Protein AF-A0A947RIC4-F1 (afdb_monomer_lite)

pLDDT: mean 77.28, std 20.66, range [23.64, 98.44]

Foldseek 3Di:
DDPVLVLVLLLLLVLVLLQQLFDADDDDDDDPDDLQVVLLVCSLNLVLVSSLVSLVVVCVVPVLPLSSLLSNLSSLLLVCQQPPLSCVVCVLLVHHTANDSSRVSNVSNDPVNSPSSNVSVVVVVVVVVVVSLLVSLVRPPDWLVSVLVCLVPPVLVSLVSSLVSLVSNLVPQPDWDWAACNSRVHPGTAIDDLLSSLSSNLVSLQVSLVSLQSNQAPCGDNDSDRLVDPRHQAGDPCSLVSLLSSLVSNLSSLVSNLVSLVVLCVDDDDQPRYSDHRDDPVVSVVSNVVSVQSNCLSPVFWGWADLDPVDIFIFRSNQPSNVPDRGVCVQPPVPPVDPDDPDLPDDPDPRQLCNRVRGVQRRDSVSNVVVVVSVVVVD

Structure (mmCIF, N/CA/C/O backbone):
data_AF-A0A947RIC4-F1
#
_entry.id   AF-A0A947RIC4-F1
#
loop_
_atom_site.group_PDB
_atom_site.id
_atom_site.type_symbol
_atom_site.label_atom_id
_atom_site.label_alt_id
_atom_site.label_comp_id
_atom_site.label_asym_id
_atom_site.label_entity_id
_atom_site.label_seq_id
_atom_site.pdbx_PDB_ins_code
_atom_site.Cartn_x
_atom_site.Cartn_y
_atom_site.Cartn_z
_atom_site.occupancy
_atom_site.B_iso_or_equiv
_atom_site.auth_seq_id
_atom_site.auth_comp_id
_atom_site.auth_asym_id
_atom_site.auth_atom_id
_atom_site.pdbx_PDB_model_num
ATOM 1 N N . MET A 1 1 ? -0.576 22.094 -9.941 1.00 27.34 1 MET A N 1
ATOM 2 C CA . MET A 1 1 ? -1.488 21.364 -9.035 1.00 27.34 1 MET A CA 1
ATOM 3 C C . MET A 1 1 ? -0.657 20.323 -8.318 1.00 27.34 1 MET A C 1
ATOM 5 O O . MET A 1 1 ? 0.110 19.630 -8.967 1.00 27.34 1 MET A O 1
ATOM 9 N N . LYS A 1 2 ? -0.611 20.388 -6.991 1.00 27.56 2 LYS A N 1
ATOM 10 C CA . LYS A 1 2 ? 0.516 19.882 -6.203 1.00 27.56 2 LYS A CA 1
ATOM 11 C C . LYS A 1 2 ? 0.440 18.354 -6.082 1.00 27.56 2 LYS A C 1
ATOM 13 O O . LYS A 1 2 ? -0.631 17.838 -5.792 1.00 27.56 2 LYS A O 1
ATOM 18 N N . LEU A 1 3 ? 1.587 17.668 -6.115 1.00 23.64 3 LEU A N 1
ATOM 19 C CA . LEU A 1 3 ? 1.779 16.294 -5.603 1.00 23.64 3 LEU A CA 1
ATOM 20 C C . LEU A 1 3 ? 1.386 16.117 -4.107 1.00 23.64 3 LEU A C 1
ATOM 22 O O . LEU A 1 3 ? 1.657 15.083 -3.508 1.00 23.64 3 LEU A O 1
ATOM 26 N N . ARG A 1 4 ? 0.716 17.107 -3.495 1.00 26.22 4 ARG A N 1
ATOM 27 C CA . ARG A 1 4 ? 0.155 17.056 -2.139 1.00 26.22 4 ARG A CA 1
ATOM 28 C C . ARG A 1 4 ? -0.883 15.945 -1.983 1.00 26.22 4 ARG A C 1
ATOM 30 O O . ARG A 1 4 ? -0.969 15.403 -0.894 1.00 26.22 4 ARG A O 1
ATOM 37 N N . ASN A 1 5 ? -1.592 15.549 -3.040 1.00 30.16 5 ASN A N 1
ATOM 38 C CA . ASN A 1 5 ? -2.721 14.619 -2.902 1.00 30.16 5 ASN A CA 1
ATOM 39 C C . ASN A 1 5 ? -2.289 13.146 -2.741 1.00 30.16 5 ASN A C 1
ATOM 41 O O . ASN A 1 5 ? -3.035 12.362 -2.172 1.00 30.16 5 ASN A O 1
ATOM 45 N N . PHE A 1 6 ? -1.066 12.771 -3.143 1.00 28.42 6 PHE A N 1
ATOM 46 C CA . PHE A 1 6 ? -0.514 11.433 -2.857 1.00 28.42 6 PHE A CA 1
ATOM 47 C C . PHE A 1 6 ? 0.050 11.337 -1.426 1.00 28.42 6 PHE A C 1
ATOM 49 O O . PHE A 1 6 ? 0.023 10.279 -0.805 1.00 28.42 6 PHE A O 1
ATOM 56 N N . GLY A 1 7 ? 0.489 12.473 -0.869 1.00 26.67 7 GLY A N 1
ATOM 57 C CA . GLY A 1 7 ? 0.850 12.598 0.544 1.00 26.67 7 GLY A CA 1
ATOM 58 C C . GLY A 1 7 ? -0.351 12.492 1.486 1.00 26.67 7 GLY A C 1
ATOM 59 O O . GLY A 1 7 ? -0.185 12.001 2.590 1.00 26.67 7 GLY A O 1
ATOM 60 N N . VAL A 1 8 ? -1.556 12.872 1.045 1.00 28.77 8 VAL A N 1
ATOM 61 C CA . VAL A 1 8 ? -2.809 12.723 1.817 1.00 28.77 8 VAL A CA 1
ATOM 62 C C . VAL A 1 8 ? -3.181 11.244 2.016 1.00 28.77 8 VAL A C 1
ATOM 64 O O . VAL A 1 8 ? -3.653 10.872 3.083 1.00 28.77 8 VAL A O 1
ATOM 67 N N . LEU A 1 9 ? -2.881 10.383 1.035 1.00 31.02 9 LEU A N 1
ATOM 68 C CA . LEU A 1 9 ? -3.153 8.943 1.106 1.00 31.02 9 LEU A CA 1
ATOM 69 C C . LEU A 1 9 ? -2.241 8.235 2.129 1.00 31.02 9 LEU A C 1
ATOM 71 O O . LEU A 1 9 ? -2.717 7.463 2.941 1.00 31.02 9 LEU A O 1
ATOM 75 N N . MET A 1 10 ? -0.938 8.541 2.166 1.00 32.25 10 MET A N 1
ATOM 76 C CA . MET A 1 10 ? -0.031 8.045 3.224 1.00 32.25 10 MET A CA 1
ATOM 77 C C . MET A 1 10 ? -0.252 8.741 4.575 1.00 32.25 10 MET A C 1
ATOM 79 O O . MET A 1 10 ? -0.021 8.129 5.619 1.00 32.25 10 MET A O 1
ATOM 83 N N . ALA A 1 11 ? -0.721 9.994 4.564 1.00 30.98 11 ALA A N 1
ATOM 84 C CA . ALA A 1 11 ? -1.089 10.711 5.775 1.00 30.98 11 ALA A CA 1
ATOM 85 C C . ALA A 1 11 ? -2.214 9.994 6.516 1.00 30.98 11 ALA A C 1
ATOM 87 O O . ALA A 1 11 ? -2.139 9.944 7.724 1.00 30.98 11 ALA A O 1
ATOM 88 N N . ALA A 1 12 ? -3.187 9.369 5.853 1.00 32.47 12 ALA A N 1
ATOM 89 C CA . ALA A 1 12 ? -4.279 8.691 6.549 1.00 32.47 12 ALA A CA 1
ATOM 90 C C . ALA A 1 12 ? -3.879 7.403 7.288 1.00 32.47 12 ALA A C 1
ATOM 92 O O . ALA A 1 12 ? -4.340 7.193 8.406 1.00 32.47 12 ALA A O 1
ATOM 93 N N . ILE A 1 13 ? -2.947 6.601 6.746 1.00 37.66 13 ILE A N 1
ATOM 94 C CA . ILE A 1 13 ? -2.346 5.489 7.509 1.00 37.66 13 ILE A CA 1
ATOM 95 C C . ILE A 1 13 ? -1.629 6.036 8.753 1.00 37.66 13 ILE A C 1
ATOM 97 O O . ILE A 1 13 ? -1.780 5.501 9.844 1.00 37.66 13 ILE A O 1
ATOM 101 N N . LEU A 1 14 ? -0.879 7.132 8.609 1.00 35.06 14 LEU A N 1
ATOM 102 C CA . LEU A 1 14 ? -0.107 7.732 9.701 1.00 35.06 14 LEU A CA 1
ATOM 103 C C . LEU A 1 14 ? -0.950 8.584 10.661 1.00 35.06 14 LEU A C 1
ATOM 105 O O . LEU A 1 14 ? -0.538 8.770 11.799 1.00 35.06 14 LEU A O 1
ATOM 109 N N . ILE A 1 15 ? -2.115 9.072 10.234 1.00 35.50 15 ILE A N 1
ATOM 110 C CA . ILE A 1 15 ? -3.096 9.783 11.054 1.00 35.50 15 ILE A CA 1
ATOM 111 C C . ILE A 1 15 ? -3.718 8.771 12.013 1.00 35.50 15 ILE A C 1
ATOM 113 O O . ILE A 1 15 ? -3.596 8.979 13.213 1.00 35.50 15 ILE A O 1
ATOM 117 N N . VAL A 1 16 ? -4.203 7.618 11.526 1.00 37.69 16 VAL A N 1
ATOM 118 C CA . VAL A 1 16 ? -4.663 6.511 12.391 1.00 37.69 16 VAL A CA 1
ATOM 119 C C . VAL A 1 16 ? -3.580 6.106 13.406 1.00 37.69 16 VAL A C 1
ATOM 121 O O . VAL A 1 16 ? -3.898 5.816 14.555 1.00 37.69 16 VAL A O 1
ATOM 124 N N . PHE A 1 17 ? -2.294 6.181 13.040 1.00 42.84 17 PHE A N 1
ATOM 125 C CA . PHE A 1 17 ? -1.177 5.896 13.952 1.00 42.84 17 PHE A CA 1
ATOM 126 C C . PHE A 1 17 ? -0.817 7.029 14.926 1.00 42.84 17 PHE A C 1
ATOM 128 O O . PHE A 1 17 ? -0.513 6.747 16.080 1.00 42.84 17 PHE A O 1
ATOM 135 N N . SER A 1 18 ? -0.872 8.301 14.521 1.00 33.12 18 SER A N 1
ATOM 136 C CA . SER A 1 18 ? -0.592 9.450 15.403 1.00 33.12 18 SER A CA 1
ATOM 137 C C . SER A 1 18 ? -1.644 9.649 16.494 1.00 33.12 18 SER A C 1
ATOM 139 O O . SER A 1 18 ? -1.353 10.248 17.525 1.00 33.12 18 SER A O 1
ATOM 141 N N . LEU A 1 19 ? -2.843 9.111 16.269 1.00 33.78 19 LEU A N 1
ATOM 142 C CA . LEU A 1 19 ? -3.960 9.134 17.205 1.00 33.78 19 LEU A CA 1
ATOM 143 C C . LEU A 1 19 ? -3.890 8.026 18.260 1.00 33.78 19 LEU A C 1
ATOM 145 O O . LEU A 1 19 ? -4.652 8.049 19.213 1.00 33.78 19 LEU A O 1
ATOM 149 N N . ILE A 1 20 ? -2.987 7.057 18.117 1.00 37.19 20 ILE A N 1
ATOM 150 C CA . ILE A 1 20 ? -2.788 6.016 19.133 1.00 37.19 20 ILE A CA 1
ATOM 151 C C . ILE A 1 20 ? -1.743 6.485 20.153 1.00 37.19 20 ILE A C 1
ATOM 153 O O . ILE A 1 20 ? -1.871 6.192 21.330 1.00 37.19 20 ILE A O 1
ATOM 157 N N . SER A 1 21 ? -0.756 7.282 19.734 1.00 36.12 21 SER A N 1
ATOM 158 C CA . SER A 1 21 ? 0.452 7.654 20.485 1.00 36.12 21 SER A CA 1
ATOM 159 C C . SER A 1 21 ? 0.265 8.622 21.675 1.00 36.12 21 SER A C 1
ATOM 161 O O . SER A 1 21 ? 1.241 9.189 22.174 1.00 36.12 21 SER A O 1
ATOM 163 N N . GLY A 1 22 ? -0.970 8.879 22.101 1.00 34.38 22 GLY A N 1
ATOM 164 C CA . GLY A 1 22 ? -1.361 10.038 22.894 1.00 34.38 22 GLY A CA 1
ATOM 165 C C . GLY A 1 22 ? -1.614 9.822 24.385 1.00 34.38 22 GLY A C 1
ATOM 166 O O . GLY A 1 22 ? -2.243 10.693 24.964 1.00 34.38 22 GLY A O 1
ATOM 167 N N . CYS A 1 23 ? -1.120 8.773 25.058 1.00 34.22 23 CYS A N 1
ATOM 168 C CA . CYS A 1 23 ? -0.932 8.849 26.521 1.00 34.22 23 CYS A CA 1
ATOM 169 C C . CYS A 1 23 ? -0.047 7.765 27.130 1.00 34.22 23 CYS A C 1
ATOM 171 O O . CYS A 1 23 ? -0.022 6.613 26.714 1.00 34.22 23 CYS A O 1
ATOM 173 N N . SER A 1 24 ? 0.620 8.140 28.223 1.00 32.91 24 SER A N 1
ATOM 174 C CA . SER A 1 24 ? 1.098 7.217 29.247 1.00 32.91 24 SER A CA 1
ATOM 175 C C . SER A 1 24 ? 0.707 7.760 30.624 1.00 32.91 24 SER A C 1
ATOM 177 O O . SER A 1 24 ? 0.987 8.909 30.966 1.00 32.91 24 SER A O 1
ATOM 179 N N . ASN A 1 25 ? 0.102 6.872 31.417 1.00 35.06 25 ASN A N 1
ATOM 180 C CA . ASN A 1 25 ? -0.461 7.037 32.763 1.00 35.06 25 ASN A CA 1
ATOM 181 C C . ASN A 1 25 ? -1.902 7.552 32.835 1.00 35.06 25 ASN A C 1
ATOM 183 O O . ASN A 1 25 ? -2.120 8.754 32.922 1.00 35.06 25 ASN A O 1
ATOM 187 N N . LEU A 1 26 ? -2.844 6.616 32.987 1.00 35.06 26 LEU A N 1
ATOM 188 C CA . LEU A 1 26 ? -3.856 6.567 34.056 1.00 35.06 26 LEU A CA 1
ATOM 189 C C . LEU A 1 26 ? -4.918 5.538 33.668 1.00 35.06 26 LEU A C 1
ATOM 191 O O . LEU A 1 26 ? -5.700 5.819 32.779 1.00 35.06 26 LEU A O 1
ATOM 195 N N . LEU A 1 27 ? -5.007 4.396 34.359 1.00 34.97 27 LEU A N 1
ATOM 196 C CA . LEU A 1 27 ? -6.300 3.736 34.590 1.00 34.97 27 LEU A CA 1
ATOM 197 C C . LEU A 1 27 ? -6.180 2.593 35.601 1.00 34.97 27 LEU A C 1
ATOM 199 O O . LEU A 1 27 ? -5.601 1.539 35.358 1.00 34.97 27 LEU A O 1
ATOM 203 N N . GLN A 1 28 ? -6.801 2.814 36.756 1.00 38.00 28 GLN A N 1
ATOM 204 C CA . GLN A 1 28 ? -7.291 1.751 37.617 1.00 38.00 28 GLN A CA 1
ATOM 205 C C . GLN A 1 28 ? -8.692 2.150 38.085 1.00 38.00 28 GLN A C 1
ATOM 207 O O . GLN A 1 28 ? -8.841 2.888 39.056 1.00 38.00 28 GLN A O 1
ATOM 212 N N . GLN A 1 29 ? -9.721 1.657 37.393 1.00 35.62 29 GLN A N 1
ATOM 213 C CA . GLN A 1 29 ? -11.067 1.510 37.949 1.00 35.62 29 GLN A CA 1
ATOM 214 C C . GLN A 1 29 ? -11.677 0.192 37.470 1.00 35.62 29 GLN A C 1
ATOM 216 O O . GLN A 1 29 ? -11.767 -0.079 36.276 1.00 35.62 29 GLN A O 1
ATOM 221 N N . ALA A 1 30 ? -12.047 -0.636 38.446 1.00 35.03 30 ALA A N 1
ATOM 222 C CA . ALA A 1 30 ? -12.605 -1.964 38.268 1.00 35.03 30 ALA A CA 1
ATOM 223 C C . ALA A 1 30 ? -14.142 -1.901 38.293 1.00 35.03 30 ALA A C 1
ATOM 225 O O . ALA A 1 30 ? -14.749 -1.770 39.357 1.00 35.03 30 ALA A O 1
ATOM 226 N N . GLY A 1 31 ? -14.740 -2.007 37.110 1.00 42.84 31 GLY A N 1
ATOM 227 C CA . GLY A 1 31 ? -16.045 -2.624 36.859 1.00 42.84 31 GLY A CA 1
ATOM 228 C C . GLY A 1 31 ? -15.845 -3.768 35.854 1.00 42.84 31 GLY A C 1
ATOM 229 O O . GLY A 1 31 ? -14.752 -3.877 35.298 1.00 42.84 31 GLY A O 1
ATOM 230 N N . ASP A 1 32 ? -16.846 -4.629 35.642 1.00 50.00 32 ASP A N 1
ATOM 231 C CA . ASP A 1 32 ? -16.792 -5.692 34.619 1.00 50.00 32 ASP A CA 1
ATOM 232 C C . ASP A 1 32 ? -16.755 -5.058 33.216 1.00 50.00 32 ASP A C 1
ATOM 234 O O . ASP A 1 32 ? -17.793 -4.864 32.584 1.00 50.00 32 ASP A O 1
ATOM 238 N N . LYS A 1 33 ? -15.555 -4.677 32.766 1.00 67.94 33 LYS A N 1
ATOM 239 C CA . LYS A 1 33 ? -15.294 -4.147 31.426 1.00 67.94 33 LYS A CA 1
ATOM 240 C C . LYS A 1 33 ? -15.636 -5.197 30.374 1.00 67.94 33 LYS A C 1
ATOM 242 O O . LYS A 1 33 ? -15.386 -6.391 30.575 1.00 67.94 33 LYS A O 1
ATOM 247 N N . SER A 1 34 ? -16.183 -4.762 29.241 1.00 83.25 34 SER A N 1
ATOM 248 C CA . SER A 1 34 ? -16.301 -5.641 28.076 1.00 83.25 34 SER A CA 1
ATOM 249 C C . SER A 1 34 ? -14.907 -6.095 27.612 1.00 83.25 34 SER A C 1
ATOM 251 O O . SER A 1 34 ? -13.908 -5.418 27.849 1.00 83.25 34 SER A O 1
ATOM 253 N N . SER A 1 35 ? -14.797 -7.249 26.944 1.00 86.62 35 SER A N 1
ATOM 254 C CA . SER A 1 35 ? -13.496 -7.707 26.423 1.00 86.62 35 SER A CA 1
ATOM 255 C C . SER A 1 35 ? -12.869 -6.705 25.442 1.00 86.62 35 SER A C 1
ATOM 257 O O . SER A 1 35 ? -11.648 -6.603 25.393 1.00 86.62 35 SER A O 1
ATOM 259 N N . LEU A 1 36 ? -13.698 -5.948 24.712 1.00 85.44 36 LEU A N 1
ATOM 260 C CA . LEU A 1 36 ? -13.269 -4.860 23.826 1.00 85.44 36 LEU A CA 1
ATOM 261 C C . LEU A 1 36 ? -12.660 -3.699 24.609 1.00 85.44 36 LEU A C 1
ATOM 263 O O . LEU A 1 36 ? -11.563 -3.265 24.286 1.00 85.44 36 LEU A O 1
ATOM 267 N N . GLU A 1 37 ? -13.301 -3.258 25.693 1.00 86.19 37 GLU A N 1
ATOM 268 C CA . GLU A 1 37 ? -12.734 -2.223 26.566 1.00 86.19 37 GLU A CA 1
ATOM 269 C C . GLU A 1 37 ? -11.371 -2.631 27.135 1.00 86.19 37 GLU A C 1
ATOM 271 O O . GLU A 1 37 ? -10.476 -1.799 27.212 1.00 86.19 37 GLU A O 1
ATOM 276 N N . VAL A 1 38 ? -11.180 -3.907 27.492 1.00 88.00 38 VAL A N 1
ATOM 277 C CA . VAL A 1 38 ? -9.875 -4.398 27.969 1.00 88.00 38 VAL A CA 1
ATOM 278 C C . VAL A 1 38 ? -8.820 -4.353 26.858 1.00 88.00 38 VAL A C 1
ATOM 280 O O . VAL A 1 38 ? -7.693 -3.924 27.112 1.00 88.00 38 VAL A O 1
ATOM 283 N N . ALA A 1 39 ? -9.171 -4.749 25.630 1.00 87.12 39 ALA A N 1
ATOM 284 C CA . ALA A 1 39 ? -8.268 -4.650 24.483 1.00 87.12 39 ALA A CA 1
ATOM 285 C C . ALA A 1 39 ? -7.889 -3.185 24.192 1.00 87.12 39 ALA A C 1
ATOM 287 O O . ALA A 1 39 ? -6.711 -2.874 24.005 1.00 87.12 39 ALA A O 1
ATOM 288 N N . ASN A 1 40 ? -8.868 -2.278 24.235 1.00 83.88 40 ASN A N 1
ATOM 289 C CA . ASN A 1 40 ? -8.681 -0.845 24.002 1.00 83.88 40 ASN A CA 1
ATOM 290 C C . ASN A 1 40 ? -7.854 -0.185 25.113 1.00 83.88 40 ASN A C 1
ATOM 292 O O . ASN A 1 40 ? -6.976 0.621 24.819 1.00 83.88 40 ASN A O 1
ATOM 296 N N . ASP A 1 41 ? -8.070 -0.557 26.379 1.00 85.12 41 ASP A N 1
ATOM 297 C CA . ASP A 1 41 ? -7.251 -0.089 27.503 1.00 85.12 41 ASP A CA 1
ATOM 298 C C . ASP A 1 41 ? -5.779 -0.467 27.311 1.00 85.12 41 ASP A C 1
ATOM 300 O O . ASP A 1 41 ? -4.886 0.327 27.604 1.00 85.12 41 ASP A O 1
ATOM 304 N N . LYS A 1 42 ? -5.512 -1.693 26.843 1.00 86.31 42 LYS A N 1
ATOM 305 C CA . LYS A 1 42 ? -4.148 -2.157 26.571 1.00 86.31 42 LYS A CA 1
ATOM 306 C C . LYS A 1 42 ? -3.534 -1.402 25.404 1.00 86.31 42 LYS A C 1
ATOM 308 O O . LYS A 1 42 ? -2.405 -0.941 25.530 1.00 86.31 42 LYS A O 1
ATOM 313 N N . LEU A 1 43 ? -4.292 -1.202 24.324 1.00 80.50 43 LEU A N 1
ATOM 314 C CA . LEU A 1 43 ? -3.878 -0.370 23.194 1.00 80.50 43 LEU A CA 1
ATOM 315 C C . LEU A 1 43 ? -3.497 1.043 23.673 1.00 80.50 43 LEU A C 1
ATOM 317 O O . LEU A 1 43 ? -2.417 1.524 23.344 1.00 80.50 43 LEU A O 1
ATOM 321 N N . ALA A 1 44 ? -4.319 1.653 24.532 1.00 74.12 44 ALA A N 1
ATOM 322 C CA . ALA A 1 44 ? -4.073 2.972 25.119 1.00 74.12 44 ALA A CA 1
ATOM 323 C C . ALA A 1 44 ? -2.918 3.022 26.118 1.00 74.12 44 ALA A C 1
ATOM 325 O O . ALA A 1 44 ? -2.224 4.029 26.226 1.00 74.12 44 ALA A O 1
ATOM 326 N N . ALA A 1 45 ? -2.670 1.930 26.833 1.00 77.12 45 ALA A N 1
ATOM 327 C CA . ALA A 1 45 ? -1.494 1.789 27.680 1.00 77.12 45 ALA A CA 1
ATOM 328 C C . ALA A 1 45 ? -0.208 1.525 26.874 1.00 77.12 45 ALA A C 1
ATOM 330 O O . ALA A 1 45 ? 0.864 1.395 27.471 1.00 77.12 45 ALA A O 1
ATOM 331 N N . GLY A 1 46 ? -0.314 1.412 25.546 1.00 73.81 46 GLY A N 1
ATOM 332 C CA . GLY A 1 46 ? 0.769 1.011 24.667 1.00 73.81 46 GLY A CA 1
ATOM 333 C C . GLY A 1 46 ? 1.139 -0.467 24.795 1.00 73.81 46 GLY A C 1
ATOM 334 O O . GLY A 1 46 ? 2.178 -0.834 24.284 1.00 73.81 46 GLY A O 1
ATOM 335 N N . ASP A 1 47 ? 0.345 -1.318 25.456 1.00 83.56 47 ASP A N 1
ATOM 336 C CA . ASP A 1 47 ? 0.510 -2.782 25.491 1.00 83.56 47 ASP A CA 1
ATOM 337 C C . ASP A 1 47 ? -0.071 -3.406 24.212 1.00 83.56 47 ASP A C 1
ATOM 339 O O . ASP A 1 47 ? -1.136 -4.030 24.210 1.00 83.56 47 ASP A O 1
ATOM 343 N N . LEU A 1 48 ? 0.614 -3.181 23.090 1.00 82.75 48 LEU A N 1
ATOM 344 C CA . LEU A 1 48 ? 0.108 -3.561 21.771 1.00 82.75 48 LEU A CA 1
ATOM 345 C C . LEU A 1 48 ? 0.044 -5.086 21.582 1.00 82.75 48 LEU A C 1
ATOM 347 O O . LEU A 1 48 ? -0.898 -5.583 20.964 1.00 82.75 48 LEU A O 1
ATOM 351 N N . ASP A 1 49 ? 0.980 -5.836 22.173 1.00 86.56 49 ASP A N 1
ATOM 352 C CA . ASP A 1 49 ? 0.951 -7.306 22.182 1.00 86.56 49 ASP A CA 1
ATOM 353 C C . ASP A 1 49 ? -0.254 -7.834 22.972 1.00 86.56 49 ASP A C 1
ATOM 355 O O . ASP A 1 49 ? -0.969 -8.738 22.523 1.00 86.56 49 ASP A O 1
ATOM 359 N N . GLY A 1 50 ? -0.508 -7.255 24.150 1.00 89.81 50 GLY A N 1
ATOM 360 C CA . GLY A 1 50 ? -1.654 -7.608 24.971 1.00 89.81 50 GLY A CA 1
ATOM 361 C C . GLY A 1 50 ? -2.985 -7.247 24.312 1.00 89.81 50 GLY A C 1
ATOM 362 O O . GLY A 1 50 ? -3.928 -8.035 24.409 1.00 89.81 50 GLY A O 1
ATOM 363 N N . ALA A 1 51 ? -3.065 -6.097 23.634 1.00 89.25 51 ALA A N 1
ATOM 364 C CA . ALA A 1 51 ? -4.238 -5.687 22.865 1.00 89.25 51 ALA A CA 1
ATOM 365 C C . ALA A 1 51 ? -4.492 -6.641 21.690 1.00 89.25 51 ALA A C 1
ATOM 367 O O . ALA A 1 51 ? -5.613 -7.114 21.503 1.00 89.25 51 ALA A O 1
ATOM 368 N N . TYR A 1 52 ? -3.442 -6.997 20.940 1.00 89.88 52 TYR A N 1
ATOM 369 C CA . TYR A 1 52 ? -3.532 -7.943 19.829 1.00 89.88 52 TYR A CA 1
ATOM 370 C C . TYR A 1 52 ? -4.083 -9.302 20.273 1.00 89.88 52 TYR A C 1
ATOM 372 O O . TYR A 1 52 ? -4.995 -9.846 19.644 1.00 89.88 52 TYR A O 1
ATOM 380 N N . ALA A 1 53 ? -3.563 -9.841 21.380 1.00 93.00 53 ALA A N 1
ATOM 381 C CA . ALA A 1 53 ? -4.025 -11.107 21.939 1.00 93.00 53 ALA A CA 1
ATOM 382 C C . ALA A 1 53 ? -5.509 -11.060 22.345 1.00 93.00 53 ALA A C 1
ATOM 384 O O . ALA A 1 53 ? -6.244 -12.020 22.092 1.00 93.00 53 ALA A O 1
ATOM 385 N N . ASP A 1 54 ? -5.964 -9.948 22.927 1.00 94.50 54 ASP A N 1
ATOM 386 C CA . ASP A 1 54 ? -7.359 -9.782 23.337 1.00 94.50 54 ASP A CA 1
ATOM 387 C C . ASP A 1 54 ? -8.297 -9.644 22.131 1.00 94.50 54 ASP A C 1
ATOM 389 O O . ASP A 1 54 ? -9.333 -10.311 22.093 1.00 94.50 54 ASP A O 1
ATOM 393 N N . TYR A 1 55 ? -7.925 -8.875 21.101 1.00 93.94 55 TYR A N 1
ATOM 394 C CA . TYR A 1 55 ? -8.708 -8.810 19.864 1.00 93.94 55 TYR A CA 1
ATOM 395 C C . TYR A 1 55 ? -8.811 -10.174 19.174 1.00 93.94 55 TYR A C 1
ATOM 397 O O . TYR A 1 55 ? -9.896 -10.573 18.753 1.00 93.94 55 TYR A O 1
ATOM 405 N N . GLN A 1 56 ? -7.719 -10.941 19.110 1.00 94.94 56 GLN A N 1
ATOM 406 C CA . GLN A 1 56 ? -7.747 -12.310 18.582 1.00 94.94 56 GLN A CA 1
ATOM 407 C C . GLN A 1 56 ? -8.684 -13.219 19.395 1.00 94.94 56 GLN A C 1
ATOM 409 O O . GLN A 1 56 ? -9.417 -14.026 18.819 1.00 94.94 56 GLN A O 1
ATOM 414 N N . ALA A 1 57 ? -8.714 -13.076 20.725 1.00 94.25 57 ALA A N 1
ATOM 415 C CA . ALA A 1 57 ? -9.639 -13.818 21.581 1.00 94.25 57 ALA A CA 1
ATOM 416 C C . ALA A 1 57 ? -11.107 -13.426 21.334 1.00 94.25 57 ALA A C 1
ATOM 418 O O . ALA A 1 57 ? -11.971 -14.305 21.295 1.00 94.25 57 ALA A O 1
ATOM 419 N N . ILE A 1 58 ? -11.388 -12.137 21.108 1.00 92.12 58 ILE A N 1
ATOM 420 C CA . ILE A 1 58 ? -12.716 -11.653 20.707 1.00 92.12 58 ILE A CA 1
ATOM 421 C C . ILE A 1 58 ? -13.116 -12.268 19.362 1.00 92.12 58 ILE A C 1
ATOM 423 O O . ILE A 1 58 ? -14.199 -12.839 19.261 1.00 92.12 58 ILE A O 1
ATOM 427 N N . LEU A 1 59 ? -12.230 -12.252 18.360 1.00 94.12 59 LEU A N 1
ATOM 428 C CA . LEU A 1 59 ? -12.503 -12.821 17.033 1.00 94.12 59 LEU A CA 1
ATOM 429 C C . LEU A 1 59 ? -12.670 -14.343 17.035 1.00 94.12 59 LEU A C 1
ATOM 431 O O . LEU A 1 59 ? -13.364 -14.890 16.178 1.00 94.12 59 LEU A O 1
ATOM 435 N N . ALA A 1 60 ? -12.059 -15.045 17.990 1.00 94.06 60 ALA A N 1
ATOM 436 C CA . ALA A 1 60 ? -12.300 -16.471 18.180 1.00 94.06 60 ALA A CA 1
ATOM 437 C C . ALA A 1 60 ? -13.735 -16.757 18.664 1.00 94.06 60 ALA A C 1
ATOM 439 O O . ALA A 1 60 ? -14.281 -17.819 18.357 1.00 94.06 60 ALA A O 1
ATOM 440 N N . ALA A 1 61 ? -14.344 -15.827 19.408 1.00 94.00 61 ALA A N 1
ATOM 441 C CA . ALA A 1 61 ? -15.724 -15.924 19.881 1.00 94.00 61 ALA A CA 1
ATOM 442 C C . ALA A 1 61 ? -16.739 -15.363 18.868 1.00 94.00 61 ALA A C 1
ATOM 444 O O . ALA A 1 61 ? -17.791 -15.969 18.660 1.00 94.00 61 ALA A O 1
ATOM 445 N N . ASP A 1 62 ? -16.413 -14.243 18.225 1.00 95.38 62 ASP A N 1
ATOM 446 C CA . ASP A 1 62 ? -17.212 -13.576 17.198 1.00 95.38 62 ASP A CA 1
ATOM 447 C C . ASP A 1 62 ? -16.313 -13.131 16.029 1.00 95.38 62 ASP A C 1
ATOM 449 O O . ASP A 1 62 ? -15.757 -12.029 16.045 1.00 95.38 62 ASP A O 1
ATOM 453 N N . PRO A 1 63 ? -16.188 -13.960 14.975 1.00 95.94 63 PRO A N 1
ATOM 454 C CA . PRO A 1 63 ? -15.375 -13.629 13.807 1.00 95.94 63 PRO A CA 1
ATOM 455 C C . PRO A 1 63 ? -15.834 -12.377 13.044 1.00 95.94 63 PRO A C 1
ATOM 457 O O . PRO A 1 63 ? -15.070 -11.859 12.229 1.00 95.94 63 PRO A O 1
ATOM 460 N N . THR A 1 64 ? -17.067 -11.911 13.271 1.00 95.62 64 THR A N 1
ATOM 461 C CA . THR A 1 64 ? -17.671 -10.758 12.585 1.00 95.62 64 THR A CA 1
ATOM 462 C C . THR A 1 64 ? -17.608 -9.463 13.390 1.00 95.62 64 THR A C 1
ATOM 464 O O . THR A 1 64 ? -18.075 -8.434 12.911 1.00 95.62 64 THR A O 1
ATOM 467 N N . ASN A 1 65 ? -17.002 -9.482 14.581 1.00 94.44 65 ASN A N 1
ATOM 468 C CA . ASN A 1 65 ? -16.862 -8.291 15.408 1.00 94.44 65 ASN A CA 1
ATOM 469 C C . ASN A 1 65 ? -16.019 -7.221 14.689 1.00 94.44 65 ASN A C 1
ATOM 471 O O . ASN A 1 65 ? -14.821 -7.415 14.475 1.00 94.44 65 ASN A O 1
ATOM 475 N N . ALA A 1 66 ? -16.645 -6.117 14.278 1.00 94.81 66 ALA A N 1
ATOM 476 C CA . ALA A 1 66 ? -16.007 -5.119 13.421 1.00 94.81 66 ALA A CA 1
ATOM 477 C C . ALA A 1 66 ? -14.816 -4.427 14.109 1.00 94.81 66 ALA A C 1
ATOM 479 O O . ALA A 1 66 ? -13.735 -4.364 13.532 1.00 94.81 66 ALA A O 1
ATOM 480 N N . GLU A 1 67 ? -14.970 -4.004 15.365 1.00 92.38 67 GLU A N 1
ATOM 481 C CA . GLU A 1 67 ? -13.908 -3.338 16.135 1.00 92.38 67 GLU A CA 1
ATOM 482 C C . GLU A 1 67 ? -12.685 -4.245 16.332 1.00 92.38 67 GLU A C 1
ATOM 484 O O . GLU A 1 67 ? -11.554 -3.830 16.091 1.00 92.38 67 GLU A O 1
ATOM 489 N N . ALA A 1 68 ? -12.892 -5.519 16.679 1.00 92.31 68 ALA A N 1
ATOM 490 C CA . ALA A 1 68 ? -11.787 -6.462 16.816 1.00 92.31 68 ALA A CA 1
ATOM 491 C C . ALA A 1 68 ? -11.136 -6.810 15.466 1.00 92.31 68 ALA A C 1
ATOM 493 O O . ALA A 1 68 ? -9.925 -7.028 15.413 1.00 92.31 68 ALA A O 1
ATOM 494 N N . ASN A 1 69 ? -11.900 -6.834 14.364 1.00 96.12 69 ASN A N 1
ATOM 495 C CA . ASN A 1 69 ? -11.327 -6.986 13.023 1.00 96.12 69 ASN A CA 1
ATOM 496 C C . ASN A 1 69 ? -10.474 -5.761 12.648 1.00 96.12 69 ASN A C 1
ATOM 498 O O . ASN A 1 69 ? -9.378 -5.956 12.125 1.00 96.12 69 ASN A O 1
ATOM 502 N N . LEU A 1 70 ? -10.914 -4.535 12.964 1.00 93.12 70 LEU A N 1
ATOM 503 C CA . LEU A 1 70 ? -10.106 -3.319 12.803 1.00 93.12 70 LEU A CA 1
ATOM 504 C C . LEU A 1 70 ? -8.821 -3.397 13.640 1.00 93.12 70 LEU A C 1
ATOM 506 O O . LEU A 1 70 ? -7.726 -3.237 13.100 1.00 93.12 70 LEU A O 1
ATOM 510 N N . GLY A 1 71 ? -8.945 -3.699 14.936 1.00 89.25 71 GLY A N 1
ATOM 511 C CA . GLY A 1 71 ? -7.815 -3.801 15.858 1.00 89.25 71 GLY A CA 1
ATOM 512 C C . GLY A 1 71 ? -6.760 -4.804 15.387 1.00 89.25 71 GLY A C 1
ATOM 513 O O . GLY A 1 71 ? -5.575 -4.476 15.327 1.00 89.25 71 GLY A O 1
ATOM 514 N N . VAL A 1 72 ? -7.181 -6.004 14.966 1.00 94.00 72 VAL A N 1
ATOM 515 C CA . VAL A 1 72 ? -6.272 -7.005 14.382 1.00 94.00 72 VAL A CA 1
ATOM 516 C C . VAL A 1 72 ? -5.669 -6.527 13.065 1.00 94.00 72 VAL A C 1
ATOM 518 O O . VAL A 1 72 ? -4.469 -6.700 12.885 1.00 94.00 72 VAL A O 1
ATOM 521 N N . ALA A 1 73 ? -6.441 -5.918 12.160 1.00 92.62 73 ALA A N 1
ATOM 522 C CA . ALA A 1 73 ? -5.923 -5.459 10.869 1.00 92.62 73 ALA A CA 1
ATOM 523 C C . ALA A 1 73 ? -4.782 -4.444 11.030 1.00 92.62 73 ALA A C 1
ATOM 525 O O . ALA A 1 73 ? -3.732 -4.573 10.397 1.00 92.62 73 ALA A O 1
ATOM 526 N N . VAL A 1 74 ? -4.976 -3.452 11.904 1.00 86.50 74 VAL A N 1
ATOM 527 C CA . VAL A 1 74 ? -3.981 -2.408 12.180 1.00 86.50 74 VAL A CA 1
ATOM 528 C C . VAL A 1 74 ? -2.743 -3.015 12.840 1.00 86.50 74 VAL A C 1
ATOM 530 O O . VAL A 1 74 ? -1.623 -2.806 12.366 1.00 86.50 74 VAL A O 1
ATOM 533 N N . LEU A 1 75 ? -2.933 -3.819 13.889 1.00 86.50 75 LEU A N 1
ATOM 534 C CA . LEU A 1 75 ? -1.828 -4.426 14.633 1.00 86.50 75 LEU A CA 1
ATOM 535 C C . LEU A 1 75 ? -1.066 -5.480 13.814 1.00 86.50 75 LEU A C 1
ATOM 537 O O . LEU A 1 75 ? 0.146 -5.592 13.973 1.00 86.50 75 LEU A O 1
ATOM 541 N N . GLU A 1 76 ? -1.709 -6.203 12.890 1.00 86.00 76 GLU A N 1
ATOM 542 C CA . GLU A 1 76 ? -1.019 -7.111 11.962 1.00 86.00 76 GLU A CA 1
ATOM 543 C C . GLU A 1 76 ? -0.031 -6.352 11.071 1.00 86.00 76 GLU A C 1
ATOM 545 O O . GLU A 1 76 ? 1.115 -6.786 10.923 1.00 86.00 76 GLU A O 1
ATOM 550 N N . VAL A 1 77 ? -0.426 -5.199 10.521 1.00 79.75 77 VAL A N 1
ATOM 551 C CA . VAL A 1 77 ? 0.476 -4.368 9.708 1.00 79.75 77 VAL A CA 1
ATOM 552 C C . VAL A 1 77 ? 1.584 -3.767 10.571 1.00 79.75 77 VAL A C 1
ATOM 554 O O . VAL A 1 77 ? 2.745 -3.809 10.171 1.00 79.75 77 VAL A O 1
ATOM 557 N N . MET A 1 78 ? 1.273 -3.273 11.774 1.00 76.69 78 MET A N 1
ATOM 558 C CA . MET A 1 78 ? 2.296 -2.758 12.698 1.00 76.69 78 MET A CA 1
ATOM 559 C C . MET A 1 78 ? 3.292 -3.835 13.125 1.00 76.69 78 MET A C 1
ATOM 561 O O . MET A 1 78 ? 4.485 -3.558 13.237 1.00 76.69 78 MET A O 1
ATOM 565 N N . SER A 1 79 ? 2.825 -5.071 13.325 1.00 80.75 79 SER A N 1
ATOM 566 C CA . SER A 1 79 ? 3.672 -6.192 13.740 1.00 80.75 79 SER A CA 1
ATOM 567 C C . SER A 1 79 ? 4.796 -6.475 12.745 1.00 80.75 79 SER A C 1
ATOM 569 O O . SER A 1 79 ? 5.823 -7.023 13.133 1.00 80.75 79 SER A O 1
ATOM 571 N N . LEU A 1 80 ? 4.642 -6.071 11.475 1.00 77.38 80 LEU A N 1
ATOM 572 C CA . LEU A 1 80 ? 5.715 -6.158 10.490 1.00 77.38 80 LEU A CA 1
ATOM 573 C C . LEU A 1 80 ? 6.926 -5.326 10.901 1.00 77.38 80 LEU A C 1
ATOM 575 O O . LEU A 1 80 ? 8.037 -5.774 10.670 1.00 77.38 80 LEU A O 1
ATOM 579 N N . ALA A 1 81 ? 6.748 -4.156 11.517 1.00 70.56 81 ALA A N 1
ATOM 580 C CA . ALA A 1 81 ? 7.859 -3.273 11.879 1.00 70.56 81 ALA A CA 1
ATOM 581 C C . ALA A 1 81 ? 8.741 -3.832 13.010 1.00 70.56 81 ALA A C 1
ATOM 583 O O . ALA A 1 81 ? 9.898 -3.438 13.132 1.00 70.56 81 ALA A O 1
ATOM 584 N N . VAL A 1 82 ? 8.202 -4.747 13.818 1.00 74.69 82 VAL A N 1
ATOM 585 C CA . VAL A 1 82 ? 8.868 -5.297 15.013 1.00 74.69 82 VAL A CA 1
ATOM 586 C C . VAL A 1 82 ? 9.213 -6.779 14.871 1.00 74.69 82 VAL A C 1
ATOM 588 O O . VAL A 1 82 ? 9.879 -7.353 15.730 1.00 74.69 82 VAL A O 1
ATOM 591 N N . ASP A 1 83 ? 8.771 -7.396 13.776 1.00 80.06 83 ASP A N 1
ATOM 592 C CA . ASP A 1 83 ? 9.098 -8.763 13.398 1.00 80.06 83 ASP A CA 1
ATOM 593 C C . ASP A 1 83 ? 10.621 -8.951 13.329 1.00 80.06 83 ASP A C 1
ATOM 595 O O . ASP A 1 83 ? 11.330 -8.136 12.735 1.00 80.06 83 ASP A O 1
ATOM 599 N N . ASP A 1 84 ? 11.137 -10.020 13.942 1.00 86.00 84 ASP A N 1
ATOM 600 C CA . ASP A 1 84 ? 12.582 -10.274 14.040 1.00 86.00 84 ASP A CA 1
ATOM 601 C C . ASP A 1 84 ? 13.267 -10.291 12.669 1.00 86.00 84 ASP A C 1
ATOM 603 O O . ASP A 1 84 ? 14.402 -9.825 12.529 1.00 86.00 84 ASP A O 1
ATOM 607 N N . GLU A 1 85 ? 12.581 -10.808 11.648 1.00 81.75 85 GLU A N 1
ATOM 608 C CA . GLU A 1 85 ? 13.095 -10.853 10.285 1.00 81.75 85 GLU A CA 1
ATOM 609 C C . GLU A 1 85 ? 13.108 -9.453 9.658 1.00 81.75 85 GLU A C 1
ATOM 611 O O . GLU A 1 85 ? 14.151 -9.045 9.144 1.00 81.75 85 GLU A O 1
ATOM 616 N N . THR A 1 86 ? 12.037 -8.657 9.799 1.00 77.19 86 THR A N 1
ATOM 617 C CA . THR A 1 86 ? 12.054 -7.238 9.391 1.00 77.19 86 THR A CA 1
ATOM 618 C C . THR A 1 86 ? 13.169 -6.467 10.077 1.00 77.19 86 THR A C 1
ATOM 620 O O . THR A 1 86 ? 13.905 -5.746 9.407 1.00 77.19 86 THR A O 1
ATOM 623 N N . ARG A 1 87 ? 13.328 -6.609 11.397 1.00 77.44 87 ARG A N 1
ATOM 624 C CA . ARG A 1 87 ? 14.384 -5.914 12.144 1.00 77.44 87 ARG A CA 1
ATOM 625 C C . ARG A 1 87 ? 15.768 -6.352 11.688 1.00 77.44 87 ARG A C 1
ATOM 627 O O . ARG A 1 87 ? 16.644 -5.507 11.538 1.00 77.44 87 ARG A O 1
ATOM 634 N N . SER A 1 88 ? 15.958 -7.640 11.408 1.00 80.25 88 SER A N 1
ATOM 635 C CA . SER A 1 88 ? 17.218 -8.161 10.869 1.00 80.25 88 SER A CA 1
ATOM 636 C C . SER A 1 88 ? 17.530 -7.575 9.490 1.00 80.25 88 SER A C 1
ATOM 638 O O . SER A 1 88 ? 18.649 -7.120 9.258 1.00 80.25 88 SER A O 1
ATOM 640 N N . LEU A 1 89 ? 16.540 -7.523 8.592 1.00 73.00 89 LEU A N 1
ATOM 641 C CA . LEU A 1 89 ? 16.688 -6.928 7.261 1.00 73.00 89 LEU A CA 1
ATOM 642 C C . LEU A 1 89 ? 16.948 -5.422 7.345 1.00 73.00 89 LEU A C 1
ATOM 644 O O . LEU A 1 89 ? 17.873 -4.918 6.717 1.00 73.00 89 LEU A O 1
ATOM 648 N N . ALA A 1 90 ? 16.178 -4.703 8.156 1.00 67.81 90 ALA A N 1
ATOM 649 C CA . ALA A 1 90 ? 16.345 -3.273 8.352 1.00 67.81 90 ALA A CA 1
ATOM 650 C C . ALA A 1 90 ? 17.707 -2.944 8.974 1.00 67.81 90 ALA A C 1
ATOM 652 O O . ALA A 1 90 ? 18.406 -2.064 8.478 1.00 67.81 90 ALA A O 1
ATOM 653 N N . SER A 1 91 ? 18.135 -3.706 9.984 1.00 72.25 91 SER A N 1
ATOM 654 C CA . SER A 1 91 ? 19.461 -3.572 10.590 1.00 72.25 91 SER A CA 1
ATOM 655 C C . SER A 1 91 ? 20.568 -3.795 9.564 1.00 72.25 91 SER A C 1
ATOM 657 O O . SER A 1 91 ? 21.512 -3.006 9.511 1.00 72.25 91 SER A O 1
ATOM 659 N N . ALA A 1 92 ? 20.422 -4.798 8.693 1.00 65.00 92 ALA A N 1
ATOM 660 C CA . ALA A 1 92 ? 21.352 -5.009 7.593 1.00 65.00 92 ALA A CA 1
ATOM 661 C C . ALA A 1 92 ? 21.366 -3.830 6.616 1.00 65.00 92 ALA A C 1
ATOM 663 O O . ALA A 1 92 ? 22.435 -3.493 6.131 1.00 65.00 92 ALA A O 1
ATOM 664 N N . MET A 1 93 ? 20.227 -3.156 6.402 1.00 61.09 93 MET A N 1
ATOM 665 C CA . MET A 1 93 ? 20.092 -1.901 5.642 1.00 61.09 93 MET A CA 1
ATOM 666 C C . MET A 1 93 ? 20.632 -0.655 6.361 1.00 61.09 93 MET A C 1
ATOM 668 O O . MET A 1 93 ? 20.521 0.453 5.830 1.00 61.09 93 MET A O 1
ATOM 672 N N . GLY A 1 94 ? 21.211 -0.801 7.556 1.00 62.75 94 GLY A N 1
ATOM 673 C CA . GLY A 1 94 ? 21.646 0.324 8.385 1.00 62.75 94 GLY A CA 1
ATOM 674 C C . GLY A 1 94 ? 20.485 1.145 8.953 1.00 62.75 94 GLY A C 1
ATOM 675 O O . GLY A 1 94 ? 20.683 2.286 9.370 1.00 62.75 94 GLY A O 1
ATOM 676 N N . LEU A 1 95 ? 19.275 0.585 8.951 1.00 62.91 95 LEU A N 1
ATOM 677 C CA . LEU A 1 95 ? 18.083 1.167 9.548 1.00 62.91 95 LEU A CA 1
ATOM 678 C C . LEU A 1 95 ? 17.912 0.605 10.960 1.00 62.91 95 LEU A C 1
ATOM 680 O O . LEU A 1 95 ? 17.968 -0.604 11.179 1.00 62.91 95 LEU A O 1
ATOM 684 N N . THR A 1 96 ? 17.663 1.486 11.922 1.00 69.81 96 THR A N 1
ATOM 685 C CA . THR A 1 96 ? 17.224 1.075 13.255 1.00 69.81 96 THR A CA 1
ATOM 686 C C . THR A 1 96 ? 15.708 1.075 13.257 1.00 69.81 96 THR A C 1
ATOM 688 O O . THR A 1 96 ? 15.102 2.124 13.048 1.00 69.81 96 THR A O 1
ATOM 691 N N . LEU A 1 97 ? 15.112 -0.095 13.473 1.00 68.44 97 LEU A N 1
ATOM 692 C CA . LEU A 1 97 ? 13.687 -0.215 13.751 1.00 68.44 97 LEU A CA 1
ATOM 693 C C . LEU A 1 97 ? 13.456 -0.406 15.251 1.00 68.44 97 LEU A C 1
ATOM 695 O O . LEU A 1 97 ? 14.372 -0.850 15.949 1.00 68.44 97 LEU A O 1
ATOM 699 N N . PRO A 1 98 ? 12.255 -0.086 15.748 1.00 68.69 98 PRO A N 1
ATOM 700 C CA . PRO A 1 98 ? 11.913 -0.292 17.149 1.00 68.69 98 PRO A CA 1
ATOM 701 C C . PRO A 1 98 ? 11.946 -1.771 17.546 1.00 68.69 98 PRO A C 1
ATOM 703 O O . PRO A 1 98 ? 11.594 -2.640 16.750 1.00 68.69 98 PRO A O 1
ATOM 706 N N . ASP A 1 99 ? 12.348 -2.061 18.786 1.00 74.62 99 ASP A N 1
ATOM 707 C CA . ASP A 1 99 ? 12.494 -3.436 19.286 1.00 74.62 99 ASP A CA 1
ATOM 708 C C . ASP A 1 99 ? 11.162 -4.100 19.650 1.00 74.62 99 ASP A C 1
ATOM 710 O O . ASP A 1 99 ? 11.075 -5.326 19.733 1.00 74.62 99 ASP A O 1
ATOM 714 N N . SER A 1 100 ? 10.128 -3.293 19.863 1.00 71.38 100 SER A N 1
ATOM 715 C CA . SER A 1 100 ? 8.782 -3.726 20.206 1.00 71.38 100 SER A CA 1
ATOM 716 C C . SER A 1 100 ? 7.745 -2.769 19.634 1.00 71.38 100 SER A C 1
ATOM 718 O O . SER A 1 100 ? 8.050 -1.635 19.250 1.00 71.38 100 SER A O 1
ATOM 720 N N . LEU A 1 101 ? 6.488 -3.215 19.609 1.00 62.91 101 LEU A N 1
ATOM 721 C CA . LEU A 1 101 ? 5.372 -2.358 19.216 1.00 62.91 101 LEU A CA 1
ATOM 722 C C . LEU A 1 101 ? 5.286 -1.128 20.141 1.00 62.91 101 LEU A C 1
ATOM 724 O O . LEU A 1 101 ? 4.988 -0.024 19.693 1.00 62.91 101 LEU A O 1
ATOM 728 N N . ASN A 1 102 ? 5.660 -1.292 21.408 1.00 65.19 102 ASN A N 1
ATOM 729 C CA . ASN A 1 102 ? 5.673 -0.230 22.408 1.00 65.19 102 ASN A CA 1
ATOM 730 C C . ASN A 1 102 ? 6.791 0.794 22.139 1.00 65.19 102 ASN A C 1
ATOM 732 O O . ASN A 1 102 ? 6.612 1.987 22.375 1.00 65.19 102 ASN A O 1
ATOM 736 N N . ASP A 1 103 ? 7.943 0.362 21.622 1.00 64.12 103 ASP A N 1
ATOM 737 C CA . ASP A 1 103 ? 9.018 1.277 21.217 1.00 64.12 103 ASP A CA 1
ATOM 738 C C . ASP A 1 103 ? 8.619 2.084 19.978 1.00 64.12 103 ASP A C 1
ATOM 740 O O . ASP A 1 103 ? 8.851 3.291 19.926 1.00 64.12 103 ASP A O 1
ATOM 744 N N . LEU A 1 104 ? 7.948 1.431 19.022 1.00 61.53 104 LEU A N 1
ATOM 745 C CA . LEU A 1 104 ? 7.388 2.072 17.831 1.00 61.53 104 LEU A CA 1
ATOM 746 C C . LEU A 1 104 ? 6.358 3.138 18.224 1.00 61.53 104 LEU A C 1
ATOM 748 O O . LEU A 1 104 ? 6.405 4.267 17.741 1.00 61.53 104 LEU A O 1
ATOM 752 N N . TYR A 1 105 ? 5.479 2.799 19.165 1.00 60.16 105 TYR A N 1
ATOM 753 C CA . TYR A 1 105 ? 4.535 3.730 19.774 1.00 60.16 105 TYR A CA 1
ATOM 754 C C . TYR A 1 105 ? 5.240 4.948 20.391 1.00 60.16 105 TYR A C 1
ATOM 756 O O . TYR A 1 105 ? 4.883 6.087 20.096 1.00 60.16 105 TYR A O 1
ATOM 764 N N . ASN A 1 106 ? 6.280 4.731 21.203 1.00 61.25 106 ASN A N 1
ATOM 765 C CA . ASN A 1 106 ? 7.010 5.813 21.870 1.00 61.25 106 ASN A CA 1
ATOM 766 C C . ASN A 1 106 ? 7.738 6.745 20.885 1.00 61.25 106 ASN A C 1
ATOM 768 O O . ASN A 1 106 ? 7.873 7.940 21.157 1.00 61.25 106 ASN A O 1
ATOM 772 N N . GLU A 1 107 ? 8.195 6.226 19.742 1.00 61.59 107 GLU A N 1
ATOM 773 C CA . GLU A 1 107 ? 8.797 7.032 18.676 1.00 61.59 107 GLU A CA 1
ATOM 774 C C . GLU A 1 107 ? 7.763 7.971 18.027 1.00 61.59 107 GLU A C 1
ATOM 776 O O . GLU A 1 107 ? 8.033 9.163 17.832 1.00 61.59 107 GLU A O 1
ATOM 781 N N . PHE A 1 108 ? 6.551 7.465 17.777 1.00 54.47 108 PHE A N 1
ATOM 782 C CA . PHE A 1 108 ? 5.447 8.236 17.197 1.00 54.47 108 PHE A CA 1
ATOM 783 C C . PHE A 1 108 ? 4.735 9.167 18.187 1.00 54.47 108 PHE A C 1
ATOM 785 O O . PHE A 1 108 ? 4.112 10.139 17.764 1.00 54.47 108 PHE A O 1
ATOM 792 N N . ALA A 1 109 ? 4.845 8.914 19.492 1.00 52.16 109 ALA A N 1
ATOM 793 C CA . ALA A 1 109 ? 4.261 9.736 20.558 1.00 52.16 109 ALA A CA 1
ATOM 794 C C . ALA A 1 109 ? 4.954 11.091 20.755 1.00 52.16 109 ALA A C 1
ATOM 796 O O . ALA A 1 109 ? 4.478 11.937 21.516 1.00 52.16 109 ALA A O 1
ATOM 797 N N . SER A 1 110 ? 6.097 11.330 20.103 1.00 52.81 110 SER A N 1
ATOM 798 C CA . SER A 1 110 ? 6.862 12.554 20.332 1.00 52.81 110 SER A CA 1
ATOM 799 C C . SER A 1 110 ? 6.199 13.787 19.669 1.00 52.81 110 SER A C 1
ATOM 801 O O . SER A 1 110 ? 6.012 13.810 18.447 1.00 52.81 110 SER A O 1
ATOM 803 N N . PRO A 1 111 ? 5.904 14.874 20.418 1.00 48.16 111 PRO A N 1
ATOM 804 C CA . PRO A 1 111 ? 5.235 16.078 19.896 1.00 48.16 111 PRO A CA 1
ATOM 805 C C . PRO A 1 111 ? 5.978 16.805 18.763 1.00 48.16 111 PRO A C 1
ATOM 807 O O . PRO A 1 111 ? 5.398 17.637 18.073 1.00 48.16 111 PRO A O 1
ATOM 810 N N . GLU A 1 112 ? 7.268 16.523 18.561 1.00 49.31 112 GLU A N 1
ATOM 811 C CA . GLU A 1 112 ? 8.063 17.092 17.462 1.00 49.31 112 GLU A CA 1
ATOM 812 C C . GLU A 1 112 ? 7.833 16.369 16.120 1.00 49.31 112 GLU A C 1
ATOM 814 O O . GLU A 1 112 ? 8.219 16.871 15.062 1.00 49.31 112 GLU A O 1
ATOM 819 N N . THR A 1 113 ? 7.184 15.202 16.147 1.00 46.28 113 THR A N 1
ATOM 820 C CA . THR A 1 113 ? 6.879 14.370 14.971 1.00 46.28 113 THR A CA 1
ATOM 821 C C . THR A 1 113 ? 5.397 14.375 14.584 1.00 46.28 113 THR A C 1
ATOM 823 O O . THR A 1 113 ? 5.051 13.941 13.486 1.00 46.28 113 THR A O 1
ATOM 826 N N . SER A 1 114 ? 4.537 14.962 15.422 1.00 38.72 114 SER A N 1
ATOM 827 C CA . SER A 1 114 ? 3.071 14.894 15.342 1.00 38.72 114 SER A CA 1
ATOM 828 C C . SER A 1 114 ? 2.420 15.734 14.243 1.00 38.72 114 SER A C 1
ATOM 830 O O . SER A 1 114 ? 1.218 15.609 14.013 1.00 38.72 114 SER A O 1
ATOM 832 N N . SER A 1 115 ? 3.163 16.560 13.494 1.00 40.16 115 SER A N 1
ATOM 833 C CA . SER A 1 115 ? 2.592 17.036 12.232 1.00 40.16 115 SER A CA 1
ATOM 834 C C . SER A 1 115 ? 2.606 15.853 11.266 1.00 40.16 115 SER A C 1
ATOM 836 O O . SER A 1 115 ? 3.661 15.489 10.740 1.00 40.16 115 SER A O 1
ATOM 838 N N . ALA A 1 116 ? 1.434 15.256 11.032 1.00 37.50 116 ALA A N 1
ATOM 839 C CA . ALA A 1 116 ? 1.231 14.149 10.096 1.00 37.50 116 ALA A CA 1
ATOM 840 C C . ALA A 1 116 ? 1.946 14.394 8.748 1.00 37.50 116 ALA A C 1
ATOM 842 O O . ALA A 1 116 ? 2.479 13.476 8.130 1.00 37.50 116 ALA A O 1
ATOM 843 N N . LEU A 1 117 ? 2.084 15.665 8.348 1.00 33.72 117 LEU A N 1
ATOM 844 C CA . LEU A 1 117 ? 2.823 16.132 7.175 1.00 33.72 117 LEU A CA 1
ATOM 845 C C . LEU A 1 117 ? 4.368 16.026 7.270 1.00 33.72 117 LEU A C 1
ATOM 847 O O . LEU A 1 117 ? 5.009 15.727 6.263 1.00 33.72 117 LEU A O 1
ATOM 851 N N . ALA A 1 118 ? 4.998 16.255 8.430 1.00 32.88 118 ALA A N 1
ATOM 852 C CA . ALA A 1 118 ? 6.452 16.092 8.607 1.00 32.88 118 ALA A CA 1
ATOM 853 C C . ALA A 1 118 ? 6.869 14.615 8.657 1.00 32.88 118 ALA A C 1
ATOM 855 O O . ALA A 1 118 ? 7.942 14.264 8.162 1.00 32.88 118 ALA A O 1
ATOM 856 N N . LEU A 1 119 ? 6.001 13.747 9.184 1.00 37.22 119 LEU A N 1
ATOM 857 C CA . LEU A 1 119 ? 6.181 12.298 9.123 1.00 37.22 119 LEU A CA 1
ATOM 858 C C . LEU A 1 119 ? 5.984 11.774 7.695 1.00 37.22 119 LEU A C 1
ATOM 860 O O . LEU A 1 119 ? 6.804 10.999 7.204 1.00 37.22 119 LEU A O 1
ATOM 864 N N . THR A 1 120 ? 4.979 12.311 6.987 1.00 36.78 120 THR A N 1
ATOM 865 C CA . THR A 1 120 ? 4.761 12.079 5.550 1.00 36.78 120 THR A CA 1
ATOM 866 C C . THR A 1 120 ? 6.014 12.419 4.747 1.00 36.78 120 THR A C 1
ATOM 868 O O . THR A 1 120 ? 6.380 11.667 3.860 1.00 36.78 120 THR A O 1
ATOM 871 N N . LEU A 1 121 ? 6.731 13.500 5.071 1.00 33.22 121 LEU A N 1
ATOM 872 C CA . LEU A 1 121 ? 7.960 13.894 4.368 1.00 33.22 121 LEU A CA 1
ATOM 873 C C . LEU A 1 121 ? 9.202 13.078 4.770 1.00 33.22 121 LEU A C 1
ATOM 875 O O . LEU 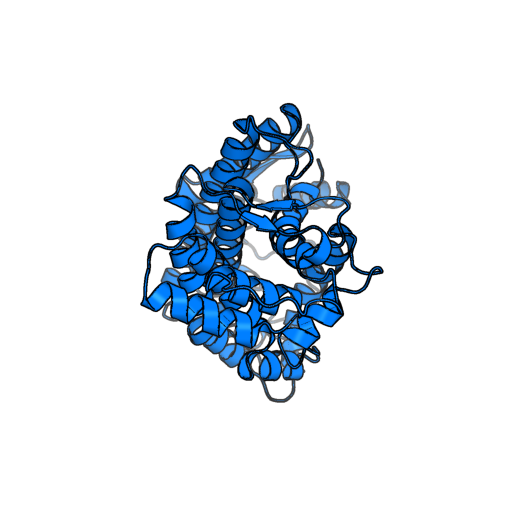A 1 121 ? 10.119 12.949 3.961 1.00 33.22 121 LEU A O 1
ATOM 879 N N . LYS A 1 122 ? 9.243 12.501 5.979 1.00 34.47 122 LYS A N 1
ATOM 880 C CA . LYS A 1 122 ? 10.325 11.595 6.405 1.00 34.47 122 LYS A CA 1
ATOM 881 C C . LYS A 1 122 ? 10.146 10.172 5.867 1.00 34.47 122 LYS A C 1
ATOM 883 O O . LYS A 1 122 ? 11.131 9.602 5.416 1.00 34.47 122 LYS A O 1
ATOM 888 N N . ALA A 1 123 ? 8.926 9.635 5.835 1.00 33.84 123 ALA A N 1
ATOM 889 C CA . ALA A 1 123 ? 8.615 8.338 5.224 1.00 33.84 123 ALA A CA 1
ATOM 890 C C . ALA A 1 123 ? 8.560 8.421 3.684 1.00 33.84 123 ALA A C 1
ATOM 892 O O . ALA A 1 123 ? 9.070 7.543 2.992 1.00 33.84 123 ALA A O 1
ATOM 893 N N . ALA A 1 124 ? 8.059 9.534 3.125 1.00 32.81 124 ALA A N 1
ATOM 894 C CA . ALA A 1 124 ? 8.162 9.851 1.696 1.00 32.81 124 ALA A CA 1
ATOM 895 C C . ALA A 1 124 ? 9.532 10.414 1.284 1.00 32.81 124 ALA A C 1
ATOM 897 O O . ALA A 1 124 ? 9.712 10.791 0.121 1.00 32.81 124 ALA A O 1
ATOM 898 N N . ASN A 1 125 ? 10.563 10.289 2.128 1.00 32.44 125 ASN A N 1
ATOM 899 C CA . ASN A 1 125 ? 11.912 10.057 1.611 1.00 32.44 125 ASN A CA 1
ATOM 900 C C . ASN A 1 125 ? 11.999 8.674 0.916 1.00 32.44 125 ASN A C 1
ATOM 902 O O . ASN A 1 125 ? 12.999 7.978 1.008 1.00 32.44 125 ASN A O 1
ATOM 906 N N . LEU A 1 126 ? 11.007 8.315 0.098 1.00 34.69 126 LEU A N 1
ATOM 907 C CA . LEU A 1 126 ? 11.140 7.432 -1.058 1.00 34.69 126 LEU A CA 1
ATOM 908 C C . LEU A 1 126 ? 12.221 7.939 -2.017 1.00 34.69 126 LEU A C 1
ATOM 910 O O . LEU A 1 126 ? 12.773 7.161 -2.783 1.00 34.69 126 LEU A O 1
ATOM 914 N N . LYS A 1 127 ? 12.586 9.225 -1.935 1.00 33.31 127 LYS A N 1
ATOM 915 C CA . LYS A 1 127 ? 13.824 9.732 -2.529 1.00 33.31 127 LYS A CA 1
ATOM 916 C C . LYS A 1 127 ? 15.057 9.094 -1.883 1.00 33.31 127 LYS A C 1
ATOM 918 O O . LYS A 1 127 ? 15.945 8.694 -2.619 1.00 33.31 127 LYS A O 1
ATOM 923 N N . ALA A 1 128 ? 15.072 8.935 -0.553 1.00 31.84 128 ALA A N 1
ATOM 924 C CA . ALA A 1 128 ? 16.081 8.145 0.145 1.00 31.84 128 ALA A CA 1
ATOM 925 C C . ALA A 1 128 ? 15.949 6.658 -0.196 1.00 31.84 128 ALA A C 1
ATOM 927 O O . ALA A 1 128 ? 16.950 6.096 -0.584 1.00 31.84 128 ALA A O 1
ATOM 928 N N . ALA A 1 129 ? 14.759 6.040 -0.185 1.00 33.22 129 ALA A N 1
ATOM 929 C CA . ALA A 1 129 ? 14.602 4.628 -0.570 1.00 33.22 129 ALA A CA 1
ATOM 930 C C . ALA A 1 129 ? 15.084 4.349 -2.010 1.00 33.22 129 ALA A C 1
ATOM 932 O O . ALA A 1 129 ? 15.859 3.426 -2.225 1.00 33.22 129 ALA A O 1
ATOM 933 N N . GLY A 1 130 ? 14.721 5.198 -2.977 1.00 34.75 130 GLY A N 1
ATOM 934 C CA . GLY A 1 130 ? 15.186 5.132 -4.365 1.00 34.75 130 GLY A CA 1
ATOM 935 C C . GLY A 1 130 ? 16.692 5.369 -4.520 1.00 34.75 130 GLY A C 1
ATOM 936 O O . GLY A 1 130 ? 17.325 4.700 -5.329 1.00 34.75 130 GLY A O 1
ATOM 937 N N . THR A 1 131 ? 17.302 6.250 -3.714 1.00 36.84 131 THR A N 1
ATOM 938 C CA . THR A 1 131 ? 18.774 6.363 -3.645 1.00 36.84 131 THR A CA 1
ATOM 939 C C . THR A 1 131 ? 19.431 5.245 -2.828 1.00 36.84 131 THR A C 1
ATOM 941 O O . THR A 1 131 ? 20.596 4.939 -3.051 1.00 36.84 131 THR A O 1
ATOM 944 N N . SER A 1 132 ? 18.705 4.614 -1.904 1.00 41.28 132 SER A N 1
ATOM 945 C CA . SER A 1 132 ? 19.179 3.539 -1.029 1.00 41.28 132 SER A CA 1
ATOM 946 C C . SER A 1 132 ? 19.163 2.192 -1.733 1.00 41.28 132 SER A C 1
ATOM 948 O O . SER A 1 132 ? 20.017 1.377 -1.417 1.00 41.28 132 SER A O 1
ATOM 950 N N . PHE A 1 133 ? 18.290 1.972 -2.727 1.00 40.19 133 PHE A N 1
ATOM 951 C CA . PHE A 1 133 ? 18.347 0.785 -3.590 1.00 40.19 133 PHE A CA 1
ATOM 952 C C . PHE A 1 133 ? 19.674 0.670 -4.339 1.00 40.19 133 PHE A C 1
ATOM 954 O O . PHE A 1 133 ? 20.106 -0.439 -4.604 1.00 40.19 133 PHE A O 1
ATOM 961 N N . ILE A 1 134 ? 20.350 1.788 -4.627 1.00 47.00 134 ILE A N 1
ATOM 962 C CA . ILE A 1 134 ? 21.698 1.784 -5.216 1.00 47.00 134 ILE A CA 1
ATOM 963 C C . ILE A 1 134 ? 22.751 1.383 -4.162 1.00 47.00 134 ILE A C 1
ATOM 965 O O . ILE A 1 134 ? 23.758 0.761 -4.497 1.00 47.00 134 ILE A O 1
ATOM 969 N N . SER A 1 135 ? 22.488 1.643 -2.878 1.00 48.91 135 SER A N 1
ATOM 970 C CA . SER A 1 135 ? 23.388 1.352 -1.751 1.00 48.91 135 SER A CA 1
ATOM 971 C C . SER A 1 135 ? 23.223 -0.051 -1.138 1.00 48.91 135 SER A C 1
ATOM 973 O O . SER A 1 135 ? 24.015 -0.409 -0.264 1.00 48.91 135 SER A O 1
ATOM 975 N N . ILE A 1 136 ? 22.243 -0.861 -1.572 1.00 52.19 136 ILE A N 1
ATOM 976 C CA . ILE A 1 136 ? 21.981 -2.203 -1.009 1.00 52.19 136 ILE A CA 1
ATOM 977 C C . ILE A 1 136 ? 23.170 -3.173 -1.197 1.00 52.19 136 ILE A C 1
ATOM 979 O O . ILE A 1 136 ? 23.410 -4.017 -0.340 1.00 52.19 136 ILE A O 1
ATOM 983 N N . SER A 1 137 ? 24.006 -3.008 -2.225 1.00 51.75 137 SER A N 1
ATOM 984 C CA . SER A 1 137 ? 25.222 -3.824 -2.423 1.00 51.75 137 SER A CA 1
ATOM 985 C C . SER A 1 137 ? 26.291 -3.648 -1.345 1.00 51.75 137 SER A C 1
ATOM 987 O O . SER A 1 137 ? 27.270 -4.393 -1.332 1.00 51.75 137 SER A O 1
ATOM 989 N N . THR A 1 138 ? 26.135 -2.669 -0.450 1.00 53.84 138 THR A N 1
ATOM 990 C CA . THR A 1 138 ? 27.057 -2.444 0.675 1.00 53.84 138 THR A CA 1
ATOM 991 C C . THR A 1 138 ? 26.554 -3.012 1.998 1.00 53.84 138 THR A C 1
ATOM 993 O O . THR A 1 138 ? 27.253 -2.911 3.005 1.00 53.84 138 THR A O 1
ATOM 996 N N . LEU A 1 139 ? 25.366 -3.619 2.011 1.00 59.78 139 LEU A N 1
ATOM 997 C CA . LEU A 1 139 ? 24.788 -4.199 3.215 1.00 59.78 139 LEU A CA 1
ATOM 998 C C . LEU A 1 139 ? 25.441 -5.557 3.464 1.00 59.78 139 LEU A C 1
ATOM 1000 O O . LEU A 1 139 ? 25.139 -6.550 2.801 1.00 59.78 139 LEU A O 1
ATOM 1004 N N . GLU A 1 140 ? 26.393 -5.599 4.394 1.00 66.44 140 GLU A N 1
ATOM 1005 C CA . GLU A 1 140 ? 27.038 -6.848 4.788 1.00 66.44 140 GLU A CA 1
ATOM 1006 C C . GLU A 1 140 ? 25.978 -7.862 5.256 1.00 66.44 140 GLU A C 1
ATOM 1008 O O . GLU A 1 140 ? 25.389 -7.726 6.325 1.00 66.44 140 GLU A O 1
ATOM 1013 N N . GLY A 1 141 ? 25.756 -8.911 4.457 1.00 73.88 141 GLY A N 1
ATOM 1014 C CA . GLY A 1 141 ? 25.016 -10.104 4.875 1.00 73.88 141 GLY A CA 1
ATOM 1015 C C . GLY A 1 141 ? 23.539 -10.197 4.479 1.00 73.88 141 GLY A C 1
ATOM 1016 O O . GLY A 1 141 ? 22.918 -11.187 4.867 1.00 73.88 141 GLY A O 1
ATOM 1017 N N . VAL A 1 142 ? 22.986 -9.253 3.704 1.00 79.38 142 VAL A N 1
ATOM 1018 C CA . VAL A 1 142 ? 21.617 -9.359 3.158 1.00 79.38 142 VAL A CA 1
ATOM 1019 C C . VAL A 1 142 ? 21.593 -9.111 1.649 1.00 79.38 142 VAL A C 1
ATOM 1021 O O . VAL A 1 142 ? 22.037 -8.068 1.179 1.00 79.38 142 VAL A O 1
ATOM 1024 N N . THR A 1 143 ? 21.061 -10.069 0.888 1.00 83.94 143 THR A N 1
ATOM 1025 C CA . THR A 1 143 ? 20.835 -9.954 -0.561 1.00 83.94 143 THR A CA 1
ATOM 1026 C C . THR A 1 143 ? 19.457 -9.371 -0.865 1.00 83.94 143 THR A C 1
ATOM 1028 O O . THR A 1 143 ? 18.537 -9.425 -0.041 1.00 83.94 143 THR A O 1
ATOM 1031 N N . VAL A 1 144 ? 19.269 -8.849 -2.078 1.00 84.12 144 VAL A N 1
ATOM 1032 C CA . VAL A 1 144 ? 17.956 -8.349 -2.501 1.00 84.12 144 VAL A CA 1
ATOM 1033 C C . VAL A 1 144 ? 16.949 -9.496 -2.606 1.00 84.12 144 VAL A C 1
ATOM 1035 O O . VAL A 1 144 ? 15.807 -9.335 -2.189 1.00 84.12 144 VAL A O 1
ATOM 1038 N N . SER A 1 145 ? 17.374 -10.686 -3.025 1.00 90.00 145 SER A N 1
ATOM 1039 C CA . SER A 1 145 ? 16.557 -11.902 -3.027 1.00 90.00 145 SER A CA 1
ATOM 1040 C C . SER A 1 145 ? 16.080 -12.311 -1.639 1.00 90.00 145 SER A C 1
ATOM 1042 O O . SER A 1 145 ? 14.964 -12.812 -1.518 1.00 90.00 145 SER A O 1
ATOM 1044 N N . GLN A 1 146 ? 16.859 -12.074 -0.576 1.00 87.00 146 GLN A N 1
ATOM 1045 C CA . GLN A 1 146 ? 16.383 -12.287 0.795 1.00 87.00 146 GLN A CA 1
ATOM 1046 C C . GLN A 1 146 ? 15.261 -11.303 1.147 1.00 87.00 146 GLN A C 1
ATOM 1048 O O . GLN A 1 146 ? 14.238 -11.722 1.686 1.00 87.00 146 GLN A O 1
ATOM 1053 N N . ILE A 1 147 ? 15.396 -10.027 0.769 1.00 83.56 147 ILE A N 1
ATOM 1054 C CA . ILE A 1 147 ? 14.330 -9.027 0.942 1.00 83.56 147 ILE A CA 1
ATOM 1055 C C . ILE A 1 147 ? 13.091 -9.423 0.127 1.00 83.56 147 ILE A C 1
ATOM 1057 O O . ILE A 1 147 ? 11.980 -9.420 0.647 1.00 83.56 147 ILE A O 1
ATOM 1061 N N . GLN A 1 148 ? 13.250 -9.815 -1.137 1.00 86.94 148 GLN A N 1
ATOM 1062 C CA . GLN A 1 148 ? 12.138 -10.222 -1.999 1.00 86.94 148 GLN A CA 1
ATOM 1063 C C . GLN A 1 148 ? 11.445 -11.493 -1.494 1.00 86.94 148 GLN A C 1
ATOM 1065 O O . GLN A 1 148 ? 10.216 -11.582 -1.530 1.00 86.94 148 GLN A O 1
ATOM 1070 N N . ALA A 1 149 ? 12.206 -12.458 -0.971 1.00 91.88 149 ALA A N 1
ATOM 1071 C CA . ALA A 1 149 ? 11.657 -13.637 -0.314 1.00 91.88 149 ALA A CA 1
ATOM 1072 C C . ALA A 1 149 ? 10.856 -13.253 0.939 1.00 91.88 149 ALA A C 1
ATOM 1074 O O . ALA A 1 149 ? 9.758 -13.776 1.131 1.00 91.88 149 ALA A O 1
ATOM 1075 N N . TYR A 1 150 ? 11.349 -12.307 1.742 1.00 87.75 150 TYR A N 1
ATOM 1076 C CA . TYR A 1 150 ? 10.616 -11.781 2.893 1.00 87.75 150 TYR A CA 1
ATOM 1077 C C . TYR A 1 150 ? 9.314 -11.083 2.486 1.00 87.75 150 TYR A C 1
ATOM 1079 O O . TYR A 1 150 ? 8.249 -11.356 3.046 1.00 87.75 150 TYR A O 1
ATOM 1087 N N . LEU A 1 151 ? 9.367 -10.238 1.450 1.00 86.56 151 LEU A N 1
ATOM 1088 C CA . LEU A 1 151 ? 8.179 -9.588 0.898 1.00 86.56 151 LEU A CA 1
ATOM 1089 C C . LEU A 1 151 ? 7.127 -10.625 0.477 1.00 86.56 151 LEU A C 1
ATOM 1091 O O . LEU A 1 151 ? 5.950 -10.486 0.814 1.00 86.56 151 LEU A O 1
ATOM 1095 N N . ARG A 1 152 ? 7.555 -11.686 -0.219 1.00 94.19 152 ARG A N 1
ATOM 1096 C CA . ARG A 1 152 ? 6.683 -12.748 -0.737 1.00 94.19 152 ARG A CA 1
ATOM 1097 C C . ARG A 1 152 ? 6.080 -13.61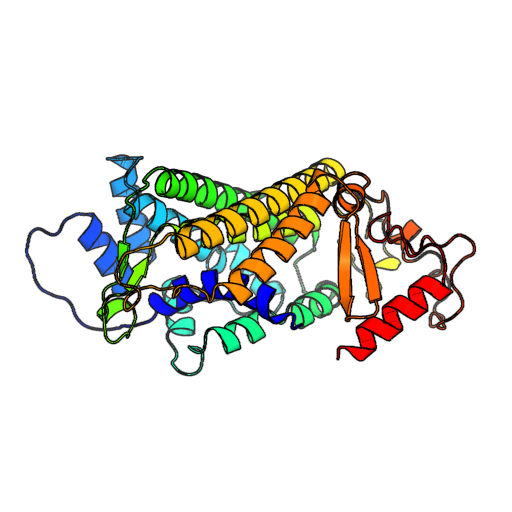7 0.369 1.00 94.19 152 ARG A C 1
ATOM 1099 O O . ARG A 1 152 ? 4.893 -13.930 0.312 1.00 94.19 152 ARG A O 1
ATOM 1106 N N . ASN A 1 153 ? 6.887 -14.015 1.349 1.00 94.88 153 ASN A N 1
ATOM 1107 C CA . ASN A 1 153 ? 6.512 -15.038 2.327 1.00 94.88 153 ASN A CA 1
ATOM 1108 C C . ASN A 1 153 ? 5.924 -14.470 3.622 1.00 94.88 153 ASN A C 1
ATOM 1110 O O . ASN A 1 153 ? 5.175 -15.175 4.297 1.00 94.88 153 ASN A O 1
ATOM 1114 N N . SER A 1 154 ? 6.232 -13.214 3.949 1.00 88.00 154 SER A N 1
ATOM 1115 C CA . SER A 1 154 ? 5.883 -12.616 5.240 1.00 88.00 154 SER A CA 1
ATOM 1116 C C . SER A 1 154 ? 5.043 -11.352 5.067 1.00 88.00 154 SER A C 1
ATOM 1118 O O . SER A 1 154 ? 3.925 -11.290 5.581 1.00 88.00 154 SER A O 1
ATOM 1120 N N . VAL A 1 155 ? 5.513 -10.372 4.287 1.00 85.62 155 VAL A N 1
ATOM 1121 C CA . VAL A 1 155 ? 4.841 -9.061 4.175 1.00 85.62 155 VAL A CA 1
ATOM 1122 C C . VAL A 1 155 ? 3.510 -9.149 3.431 1.00 85.62 155 VAL A C 1
ATOM 1124 O O . VAL A 1 155 ? 2.471 -8.781 3.978 1.00 85.62 155 VAL A O 1
ATOM 1127 N N . ILE A 1 156 ? 3.509 -9.661 2.195 1.00 91.19 156 ILE A N 1
ATOM 1128 C CA . ILE A 1 156 ? 2.293 -9.748 1.371 1.00 91.19 156 ILE A CA 1
ATOM 1129 C C . ILE A 1 156 ? 1.195 -10.582 2.059 1.00 91.19 156 ILE A C 1
ATOM 1131 O O . ILE A 1 156 ? 0.047 -10.129 2.075 1.00 91.19 156 ILE A O 1
ATOM 1135 N N . PRO A 1 157 ? 1.482 -11.758 2.658 1.00 95.81 157 PRO A N 1
ATOM 1136 C CA . PRO A 1 157 ? 0.474 -12.518 3.394 1.00 95.81 157 PRO A CA 1
ATOM 1137 C C . PRO A 1 157 ? -0.160 -11.750 4.558 1.00 95.81 157 PRO A C 1
ATOM 1139 O O . PRO A 1 157 ? -1.383 -11.797 4.681 1.00 95.81 157 PRO A O 1
ATOM 1142 N N . ARG A 1 158 ? 0.618 -11.007 5.359 1.00 89.94 158 ARG A N 1
ATOM 1143 C CA . ARG A 1 158 ? 0.063 -10.192 6.457 1.00 89.94 158 ARG A CA 1
ATOM 1144 C C . ARG A 1 158 ? -0.767 -9.019 5.942 1.00 89.94 158 ARG A C 1
ATOM 1146 O O . ARG A 1 158 ? -1.851 -8.776 6.456 1.00 89.94 158 ARG A O 1
ATOM 1153 N N . ILE A 1 159 ? -0.338 -8.354 4.865 1.00 90.31 159 ILE A N 1
ATOM 1154 C CA . ILE A 1 159 ? -1.169 -7.326 4.213 1.00 90.31 159 ILE A CA 1
ATOM 1155 C C . ILE A 1 159 ? -2.492 -7.937 3.727 1.00 90.31 159 ILE A C 1
ATOM 1157 O O . ILE A 1 159 ? -3.552 -7.349 3.918 1.00 90.31 159 ILE A O 1
ATOM 1161 N N . ASN A 1 160 ? -2.466 -9.129 3.124 1.00 96.81 160 ASN A N 1
ATOM 1162 C CA . ASN A 1 160 ? -3.687 -9.807 2.681 1.00 96.81 160 ASN A CA 1
ATOM 1163 C C . ASN A 1 160 ? -4.615 -10.182 3.846 1.00 96.81 160 ASN A C 1
ATOM 1165 O O . ASN A 1 160 ? -5.832 -10.104 3.686 1.00 96.81 160 ASN A O 1
ATOM 1169 N N . GLN A 1 161 ? -4.062 -10.580 4.994 1.00 96.44 161 GLN A N 1
ATOM 1170 C CA . GLN A 1 161 ? -4.842 -10.850 6.202 1.00 96.44 161 GLN A CA 1
ATOM 1171 C C . GLN A 1 161 ? -5.503 -9.568 6.721 1.00 96.44 161 GLN A C 1
ATOM 1173 O O . GLN A 1 161 ? -6.728 -9.546 6.846 1.00 96.44 161 GLN A O 1
ATOM 1178 N N . ALA A 1 162 ? -4.747 -8.479 6.873 1.00 94.81 162 ALA A N 1
ATOM 1179 C CA . ALA A 1 162 ? -5.283 -7.181 7.275 1.00 94.81 162 ALA A CA 1
ATOM 1180 C C . ALA A 1 162 ? -6.389 -6.682 6.324 1.00 94.81 162 ALA A C 1
ATOM 1182 O O . ALA A 1 162 ? -7.464 -6.298 6.776 1.00 94.81 162 ALA A O 1
ATOM 1183 N N . LEU A 1 163 ? -6.188 -6.770 5.004 1.00 96.38 163 LEU A N 1
ATOM 1184 C CA . LEU A 1 163 ? -7.207 -6.396 4.011 1.00 96.38 163 LEU A CA 1
ATOM 1185 C C . LEU A 1 163 ? -8.477 -7.257 4.114 1.00 96.38 163 LEU A C 1
ATOM 1187 O O . LEU A 1 163 ? -9.587 -6.747 3.989 1.00 96.38 163 LEU A O 1
ATOM 1191 N N . ALA A 1 164 ? -8.341 -8.562 4.371 1.00 98.00 164 ALA A N 1
ATOM 1192 C CA . ALA A 1 164 ? -9.496 -9.436 4.572 1.00 98.00 164 ALA A CA 1
ATOM 1193 C C . ALA A 1 164 ? -10.289 -9.074 5.840 1.00 98.00 164 ALA A C 1
ATOM 1195 O O . ALA A 1 164 ? -11.508 -9.237 5.867 1.00 98.00 164 ALA A O 1
ATOM 1196 N N . ARG A 1 165 ? -9.608 -8.572 6.876 1.00 97.75 165 ARG A N 1
ATOM 1197 C CA . ARG A 1 165 ? -10.227 -8.075 8.110 1.00 97.75 165 ARG A CA 1
ATOM 1198 C C . ARG A 1 165 ? -10.943 -6.747 7.884 1.00 97.75 165 ARG A C 1
ATOM 1200 O O . ARG A 1 165 ? -12.101 -6.633 8.275 1.00 97.75 165 ARG A O 1
ATOM 1207 N N . LEU A 1 166 ? -10.316 -5.796 7.189 1.00 97.00 166 LEU A N 1
ATOM 1208 C CA . LEU A 1 166 ? -10.949 -4.520 6.827 1.00 97.00 166 LEU A CA 1
ATOM 1209 C C . LEU A 1 166 ? -12.224 -4.737 6.003 1.00 97.00 166 LEU A C 1
ATOM 1211 O O . LEU A 1 166 ? -13.244 -4.133 6.305 1.00 97.00 166 LEU A O 1
ATOM 1215 N N . ALA A 1 167 ? -12.229 -5.691 5.069 1.00 98.31 167 ALA A N 1
ATOM 1216 C CA . ALA A 1 167 ? -13.431 -6.037 4.307 1.00 98.31 167 ALA A CA 1
ATOM 1217 C C . ALA A 1 167 ? -14.618 -6.509 5.181 1.00 98.31 167 ALA A C 1
ATOM 1219 O O . ALA A 1 167 ? -15.772 -6.355 4.782 1.00 98.31 167 ALA A O 1
ATOM 1220 N N . ILE A 1 168 ? -14.366 -7.081 6.368 1.00 97.56 168 ILE A N 1
ATOM 1221 C CA . ILE A 1 168 ? -15.427 -7.412 7.335 1.00 97.56 168 ILE A CA 1
ATOM 1222 C C . ILE A 1 168 ? -15.968 -6.131 7.975 1.00 97.56 168 ILE A C 1
ATOM 1224 O O . ILE A 1 168 ? -17.184 -5.982 8.081 1.00 97.56 168 ILE A O 1
ATOM 1228 N N . VAL A 1 169 ? -15.089 -5.197 8.349 1.00 96.88 169 VAL A N 1
ATOM 1229 C CA . VAL A 1 169 ? -15.472 -3.889 8.906 1.00 96.88 169 VAL A CA 1
ATOM 1230 C C . VAL A 1 169 ? -16.326 -3.106 7.908 1.00 96.88 169 VAL A C 1
ATOM 1232 O O . VAL A 1 169 ? -17.414 -2.666 8.254 1.00 96.88 169 VAL A O 1
ATOM 1235 N N . GLU A 1 170 ? -15.907 -3.047 6.642 1.00 97.69 170 GLU A N 1
ATOM 1236 C CA . GLU A 1 170 ? -16.646 -2.377 5.560 1.00 97.69 170 GLU A CA 1
ATOM 1237 C C . GLU A 1 170 ? -18.047 -2.945 5.306 1.00 97.69 170 GLU A C 1
ATOM 1239 O O . GLU A 1 170 ? -18.914 -2.263 4.762 1.00 97.69 170 GLU A O 1
ATOM 1244 N N . SER A 1 171 ? -18.286 -4.209 5.671 1.00 97.38 171 SER A N 1
ATOM 1245 C CA . SER A 1 171 ? -19.609 -4.821 5.526 1.00 97.38 171 SER A CA 1
ATOM 1246 C C . SER A 1 171 ? -20.629 -4.300 6.546 1.00 97.38 171 SER A C 1
ATOM 1248 O O . SER A 1 171 ? -21.829 -4.527 6.378 1.00 97.38 171 SER A O 1
ATOM 1250 N N . ASN A 1 172 ? -20.167 -3.588 7.579 1.00 95.88 172 ASN A N 1
ATOM 1251 C CA . ASN A 1 172 ? -20.997 -2.895 8.548 1.00 95.88 172 ASN A CA 1
ATOM 1252 C C . ASN A 1 172 ? -21.166 -1.424 8.130 1.00 95.88 172 ASN A C 1
ATOM 1254 O O . ASN A 1 172 ? -20.297 -0.600 8.394 1.00 95.88 172 ASN A O 1
ATOM 1258 N N . SER A 1 173 ? -22.296 -1.097 7.490 1.00 94.56 173 SER A N 1
ATOM 1259 C CA . SER A 1 173 ? -22.593 0.262 7.001 1.00 94.56 173 SER A CA 1
ATOM 1260 C C . SER A 1 173 ? -22.667 1.322 8.096 1.00 94.56 173 SER A C 1
ATOM 1262 O O . SER A 1 173 ? -22.558 2.503 7.790 1.00 94.56 173 SER A O 1
ATOM 1264 N N . ASP A 1 174 ? -22.876 0.886 9.337 1.00 92.62 174 ASP A N 1
ATOM 1265 C CA . ASP A 1 174 ? -23.077 1.741 10.503 1.00 92.62 174 ASP A CA 1
ATOM 1266 C C . ASP A 1 174 ? -21.841 1.684 11.423 1.00 92.62 174 ASP A C 1
ATOM 1268 O O . ASP A 1 174 ? -21.941 1.903 12.630 1.00 92.62 174 ASP A O 1
ATOM 1272 N N . PHE A 1 175 ? -20.682 1.281 10.884 1.00 94.12 175 PHE A N 1
ATOM 1273 C CA . PHE A 1 175 ? -19.447 1.202 11.650 1.00 94.12 175 PHE A CA 1
ATOM 1274 C C . PHE A 1 175 ? -18.977 2.596 12.059 1.00 94.12 175 PHE A C 1
ATOM 1276 O O . PHE A 1 175 ? -18.673 3.426 11.208 1.00 94.12 175 PHE A O 1
ATOM 1283 N N . GLN A 1 176 ? -18.872 2.788 13.369 1.00 90.88 176 GLN A N 1
ATOM 1284 C CA . GLN A 1 176 ? -18.276 3.947 14.014 1.00 90.88 176 GLN A CA 1
ATOM 1285 C C . GLN A 1 176 ? -17.454 3.429 15.188 1.00 90.88 176 GLN A C 1
ATOM 1287 O O . GLN A 1 176 ? -17.922 2.581 15.956 1.00 90.88 176 GLN A O 1
ATOM 1292 N N . TYR A 1 177 ? -16.229 3.914 15.327 1.00 87.44 177 TYR A N 1
ATOM 1293 C CA . TYR A 1 177 ? -15.339 3.548 16.413 1.00 87.44 177 TYR A CA 1
ATOM 1294 C C . TYR A 1 177 ? -14.753 4.801 17.050 1.00 87.44 177 TYR A C 1
ATOM 1296 O O . TYR A 1 177 ? -13.988 5.534 16.430 1.00 87.44 177 TYR A O 1
ATOM 1304 N N . MET A 1 178 ? -15.102 5.028 18.315 1.00 85.44 178 MET A N 1
ATOM 1305 C CA . MET A 1 178 ? -14.626 6.184 19.067 1.00 85.44 178 MET A CA 1
ATOM 1306 C C . MET A 1 178 ? -13.279 5.876 19.717 1.00 85.44 178 MET A C 1
ATOM 1308 O O . MET A 1 178 ? -13.183 5.065 20.640 1.00 85.44 178 MET A O 1
ATOM 1312 N N . LEU A 1 179 ? -12.242 6.565 19.264 1.00 77.81 179 LEU A N 1
ATOM 1313 C CA . LEU A 1 179 ? -10.966 6.684 19.947 1.00 77.81 179 LEU A CA 1
ATOM 1314 C C . LEU A 1 179 ? -11.106 7.698 21.089 1.00 77.81 179 LEU A C 1
ATOM 1316 O O . LEU A 1 179 ? -11.362 8.873 20.821 1.00 77.81 179 LEU A O 1
ATOM 1320 N N . PRO A 1 180 ? -10.903 7.302 22.353 1.00 75.06 180 PRO A N 1
ATOM 1321 C CA . PRO A 1 180 ? -10.989 8.237 23.468 1.00 75.06 180 PRO A CA 1
ATOM 1322 C C . PRO A 1 180 ? -10.003 9.404 23.320 1.00 75.06 180 PRO A C 1
ATOM 1324 O O . PRO A 1 180 ? -8.861 9.197 22.912 1.00 75.06 180 PRO A O 1
ATOM 1327 N N . ALA A 1 181 ? -10.393 10.613 23.723 1.00 74.62 181 ALA A N 1
ATOM 1328 C CA . ALA A 1 181 ? -9.523 11.796 23.745 1.00 74.62 181 ALA A CA 1
ATOM 1329 C C . ALA A 1 181 ? -8.211 11.522 24.499 1.00 74.62 181 ALA A C 1
ATOM 1331 O O . ALA A 1 181 ? -7.127 11.931 24.084 1.00 74.62 181 ALA A O 1
ATOM 1332 N N . ASP A 1 182 ? -8.314 10.752 25.585 1.00 67.50 182 ASP A N 1
ATOM 1333 C CA . ASP A 1 182 ? -7.179 10.334 26.402 1.00 67.50 182 ASP A CA 1
ATOM 1334 C C . ASP A 1 182 ? -6.192 9.449 25.626 1.00 67.50 182 ASP A C 1
ATOM 1336 O O . ASP A 1 182 ? -5.012 9.463 25.943 1.00 67.50 182 ASP A O 1
ATOM 1340 N N . LEU A 1 183 ? -6.637 8.697 24.612 1.00 63.88 183 LEU A N 1
ATOM 1341 C CA . LEU A 1 183 ? -5.770 7.884 23.749 1.00 63.88 183 LEU A CA 1
ATOM 1342 C C . LEU A 1 183 ? -5.053 8.740 22.695 1.00 63.88 183 LEU A C 1
ATOM 1344 O O . LEU A 1 183 ? -3.904 8.472 22.356 1.00 63.88 183 LEU A O 1
ATOM 1348 N N . THR A 1 184 ? -5.728 9.766 22.183 1.00 61.81 184 THR A N 1
ATOM 1349 C CA . THR A 1 184 ? -5.283 10.552 21.023 1.00 61.81 184 THR A CA 1
ATOM 1350 C C . THR A 1 184 ? -4.527 11.820 21.405 1.00 61.81 184 THR A C 1
ATOM 1352 O O . THR A 1 184 ? -3.811 12.397 20.585 1.00 61.81 184 THR A O 1
ATOM 1355 N N . GLY A 1 185 ? -4.684 12.273 22.650 1.00 67.94 185 GLY A N 1
ATOM 1356 C CA . GLY A 1 185 ? -4.256 13.596 23.092 1.00 67.94 185 GLY A CA 1
ATOM 1357 C C . GLY A 1 185 ? -5.078 14.737 22.479 1.00 67.94 185 GLY A C 1
ATOM 1358 O O . GLY A 1 185 ? -4.678 15.898 22.602 1.00 67.94 185 GLY A O 1
ATOM 1359 N N . ALA A 1 186 ? -6.190 14.431 21.801 1.00 74.12 186 ALA A N 1
ATOM 1360 C CA . ALA A 1 186 ? -7.104 15.423 21.249 1.00 74.12 186 ALA A CA 1
ATOM 1361 C C . ALA A 1 186 ? -7.983 16.048 22.346 1.00 74.12 186 ALA A C 1
ATOM 1363 O O . ALA A 1 186 ? -8.055 15.567 23.475 1.00 74.12 186 ALA A O 1
ATOM 1364 N N . GLU A 1 187 ? -8.654 17.158 22.023 1.00 82.06 187 GLU A N 1
ATOM 1365 C CA . GLU A 1 187 ? -9.580 17.810 22.964 1.00 82.06 187 GLU A CA 1
ATOM 1366 C C . GLU A 1 187 ? -10.868 17.000 23.184 1.00 82.06 187 GLU A C 1
ATOM 1368 O O . GLU A 1 187 ? -11.524 17.149 24.217 1.00 82.06 187 GLU A O 1
ATOM 1373 N N . THR A 1 188 ? -11.225 16.154 22.218 1.00 85.38 188 THR A N 1
ATOM 1374 C CA . THR A 1 188 ? -12.421 15.309 22.205 1.00 85.38 188 THR A CA 1
ATOM 1375 C C . THR A 1 188 ? -12.075 13.912 21.711 1.00 85.38 188 THR A C 1
ATOM 1377 O O . THR A 1 188 ? -11.009 13.694 21.132 1.00 85.38 188 THR A O 1
ATOM 1380 N N . ASP A 1 189 ? -12.983 12.966 21.946 1.00 84.44 189 ASP A N 1
ATOM 1381 C CA . ASP A 1 189 ? -12.901 11.650 21.320 1.00 84.44 189 ASP A CA 1
ATOM 1382 C C . ASP A 1 189 ? -12.895 11.827 19.797 1.00 84.44 189 ASP A C 1
ATOM 1384 O O . ASP A 1 189 ? -13.513 12.763 19.281 1.00 84.44 189 ASP A O 1
ATOM 1388 N N . LEU A 1 190 ? -12.173 10.953 19.101 1.00 83.00 190 LEU A N 1
ATOM 1389 C CA . LEU A 1 190 ? -12.102 10.951 17.648 1.00 83.00 190 LEU A CA 1
ATOM 1390 C C . LEU A 1 190 ? -12.855 9.762 17.077 1.00 83.00 190 LEU A C 1
ATOM 1392 O O . LEU A 1 190 ? -12.733 8.649 17.576 1.00 83.00 190 LEU A O 1
ATOM 1396 N N . GLU A 1 191 ? -13.610 9.994 16.023 1.00 86.62 191 GLU A N 1
ATOM 1397 C CA . GLU A 1 191 ? -14.393 8.992 15.324 1.00 86.62 191 GLU A CA 1
ATOM 1398 C C . GLU A 1 191 ? -13.610 8.429 14.141 1.00 86.62 191 GLU A C 1
ATOM 1400 O O . GLU A 1 191 ? -13.144 9.165 13.274 1.00 86.62 191 GLU A O 1
ATOM 1405 N N . ILE A 1 192 ? -13.442 7.107 14.144 1.00 88.75 192 ILE A N 1
ATOM 1406 C CA . ILE A 1 192 ? -13.054 6.322 12.977 1.00 88.75 192 ILE A CA 1
ATOM 1407 C C . ILE A 1 192 ? -14.332 5.748 12.377 1.00 88.75 192 ILE A C 1
ATOM 1409 O O . ILE A 1 192 ? -14.994 4.924 13.017 1.00 88.75 192 ILE A O 1
ATOM 1413 N N . ASP A 1 193 ? -14.624 6.100 11.134 1.00 91.50 193 ASP A N 1
ATOM 1414 C CA . ASP A 1 193 ? -15.770 5.588 10.394 1.00 91.50 193 ASP A CA 1
ATOM 1415 C C . ASP A 1 193 ? -15.335 4.884 9.095 1.00 91.50 193 ASP A C 1
ATOM 1417 O O . ASP A 1 193 ? -14.165 4.528 8.895 1.00 91.50 193 ASP A O 1
ATOM 1421 N N . LEU A 1 194 ? -16.286 4.609 8.198 1.00 95.19 194 LEU A N 1
ATOM 1422 C CA . LEU A 1 194 ? -15.982 3.923 6.944 1.00 95.19 194 LEU A CA 1
ATOM 1423 C C . LEU A 1 194 ? -15.078 4.721 5.991 1.00 95.19 194 LEU A C 1
ATOM 1425 O O . LEU A 1 194 ? -14.412 4.085 5.168 1.00 95.19 194 LEU A O 1
ATOM 1429 N N . THR A 1 195 ? -14.990 6.051 6.087 1.00 91.25 195 THR A N 1
ATOM 1430 C CA . THR A 1 195 ? -14.009 6.848 5.339 1.00 91.25 195 THR A CA 1
ATOM 1431 C C . THR A 1 195 ? -12.593 6.393 5.673 1.00 91.25 195 THR A C 1
ATOM 1433 O O . THR A 1 195 ? -11.835 6.045 4.755 1.00 91.25 195 THR A O 1
ATOM 1436 N N . GLU A 1 196 ? -12.228 6.314 6.957 1.00 91.38 196 GLU A N 1
ATOM 1437 C CA . GLU A 1 196 ? -10.904 5.830 7.359 1.00 91.38 196 GLU A CA 1
ATOM 1438 C C . GLU A 1 196 ? -10.704 4.360 6.997 1.00 91.38 196 GLU A C 1
ATOM 1440 O O . GLU A 1 196 ? -9.620 3.997 6.535 1.00 91.38 196 GLU A O 1
ATOM 1445 N N . ILE A 1 197 ? -11.723 3.508 7.157 1.00 93.56 197 ILE A N 1
ATOM 1446 C CA . ILE A 1 197 ? -11.609 2.078 6.827 1.00 93.56 197 ILE A CA 1
ATOM 1447 C C . ILE A 1 197 ? -11.304 1.875 5.342 1.00 93.56 197 ILE A C 1
ATOM 1449 O O . ILE A 1 197 ? -10.346 1.172 5.002 1.00 93.56 197 ILE A O 1
ATOM 1453 N N . TYR A 1 198 ? -12.056 2.524 4.449 1.00 94.31 198 TYR A N 1
ATOM 1454 C CA . TYR A 1 198 ? -11.790 2.447 3.014 1.00 94.31 198 TYR A CA 1
ATOM 1455 C C . TYR A 1 198 ? -10.414 3.003 2.665 1.00 94.31 198 TYR A C 1
ATOM 1457 O O . TYR A 1 198 ? -9.738 2.493 1.771 1.00 94.31 198 TYR A O 1
ATOM 1465 N N . LEU A 1 199 ? -9.969 4.043 3.361 1.00 85.38 199 LEU A N 1
ATOM 1466 C CA . LEU A 1 199 ? -8.666 4.626 3.111 1.00 85.38 199 LEU A CA 1
ATOM 1467 C C . LEU A 1 199 ? -7.524 3.715 3.586 1.00 85.38 199 LEU A C 1
ATOM 1469 O O . LEU A 1 199 ? -6.562 3.516 2.844 1.00 85.38 199 LEU A O 1
ATOM 1473 N N . LEU A 1 200 ? -7.650 3.080 4.752 1.00 85.38 200 LEU A N 1
ATOM 1474 C CA . LEU A 1 200 ? -6.722 2.045 5.217 1.00 85.38 200 LEU A CA 1
ATOM 1475 C C . LEU A 1 200 ? -6.645 0.873 4.227 1.00 85.38 200 LEU A C 1
ATOM 1477 O O . LEU A 1 200 ? -5.542 0.438 3.882 1.00 85.38 200 LEU A O 1
ATOM 1481 N N . ASP A 1 201 ? -7.786 0.404 3.710 1.00 94.31 201 ASP A N 1
ATOM 1482 C CA . ASP A 1 201 ? -7.835 -0.652 2.690 1.00 94.31 201 ASP A CA 1
ATOM 1483 C C . ASP A 1 201 ? -7.134 -0.196 1.396 1.00 94.31 201 ASP A C 1
ATOM 1485 O O . ASP A 1 201 ? -6.270 -0.902 0.856 1.00 94.31 201 ASP A O 1
ATOM 1489 N N . ALA A 1 202 ? -7.409 1.035 0.945 1.00 86.56 202 ALA A N 1
ATOM 1490 C CA . ALA A 1 202 ? -6.763 1.620 -0.225 1.00 86.56 202 ALA A CA 1
ATOM 1491 C C . ALA A 1 202 ? -5.237 1.593 -0.101 1.00 86.56 202 ALA A C 1
ATOM 1493 O O . ALA A 1 202 ? -4.523 1.219 -1.037 1.00 86.56 202 ALA A O 1
ATOM 1494 N N . ILE A 1 203 ? -4.727 1.953 1.074 1.00 82.06 203 ILE A N 1
ATOM 1495 C CA . ILE A 1 203 ? -3.295 2.015 1.316 1.00 82.06 203 ILE A CA 1
ATOM 1496 C C . ILE A 1 203 ? -2.689 0.615 1.439 1.00 82.06 203 ILE A C 1
ATOM 1498 O O . ILE A 1 203 ? -1.635 0.364 0.852 1.00 82.06 203 ILE A O 1
ATOM 1502 N N . GLY A 1 204 ? -3.358 -0.322 2.116 1.00 85.75 204 GLY A N 1
ATOM 1503 C CA . GLY A 1 204 ? -2.925 -1.720 2.168 1.00 85.75 204 GLY A CA 1
ATOM 1504 C C . GLY A 1 204 ? -2.808 -2.329 0.767 1.00 85.75 204 GLY A C 1
ATOM 1505 O O . GLY A 1 204 ? -1.809 -2.973 0.434 1.00 85.75 204 GLY A O 1
ATOM 1506 N N . ASN A 1 205 ? -3.771 -2.047 -0.112 1.00 93.12 205 ASN A N 1
ATOM 1507 C CA . ASN A 1 205 ? -3.717 -2.461 -1.510 1.00 93.12 205 ASN A CA 1
ATOM 1508 C C . ASN A 1 205 ? -2.603 -1.754 -2.307 1.00 93.12 205 ASN A C 1
ATOM 1510 O O . ASN A 1 205 ? -1.933 -2.402 -3.113 1.00 93.12 205 ASN A O 1
ATOM 1514 N N . ALA A 1 206 ? -2.331 -0.470 -2.056 1.00 81.19 206 ALA A N 1
ATOM 1515 C CA . ALA A 1 206 ? -1.217 0.235 -2.691 1.00 81.19 206 ALA A CA 1
ATOM 1516 C C . ALA A 1 206 ? 0.147 -0.354 -2.283 1.00 81.19 206 ALA A C 1
ATOM 1518 O O . ALA A 1 206 ? 0.983 -0.635 -3.146 1.00 81.19 206 ALA A O 1
ATOM 1519 N N . LEU A 1 207 ? 0.350 -0.613 -0.986 1.00 81.56 207 LEU A N 1
ATOM 1520 C CA . LEU A 1 207 ? 1.556 -1.257 -0.453 1.00 81.56 207 LEU A CA 1
ATOM 1521 C C . LEU A 1 207 ? 1.746 -2.661 -1.032 1.00 81.56 207 LEU A C 1
ATOM 1523 O O . LEU A 1 207 ? 2.841 -3.002 -1.483 1.00 81.56 207 LEU A O 1
ATOM 1527 N N . LYS A 1 208 ? 0.670 -3.453 -1.098 1.00 90.38 208 LYS A N 1
ATOM 1528 C CA . LYS A 1 208 ? 0.670 -4.765 -1.755 1.00 90.38 208 LYS A CA 1
ATOM 1529 C C . LYS A 1 208 ? 1.092 -4.664 -3.223 1.00 90.38 208 LYS A C 1
ATOM 1531 O O . LYS A 1 208 ? 1.903 -5.467 -3.677 1.00 90.38 208 LYS A O 1
ATOM 1536 N N . GLY A 1 209 ? 0.587 -3.663 -3.948 1.00 85.81 209 GLY A N 1
ATOM 1537 C CA . GLY A 1 209 ? 0.959 -3.401 -5.339 1.00 85.81 209 GLY A CA 1
ATOM 1538 C C . GLY A 1 209 ? 2.451 -3.117 -5.519 1.00 85.81 209 GLY A C 1
ATOM 1539 O O . GLY A 1 209 ? 3.091 -3.698 -6.394 1.00 85.81 209 GLY A O 1
ATOM 1540 N N . ILE A 1 210 ? 3.025 -2.289 -4.643 1.00 83.56 210 ILE A N 1
ATOM 1541 C CA . ILE A 1 210 ? 4.467 -2.002 -4.622 1.00 83.56 210 ILE A CA 1
ATOM 1542 C C . ILE A 1 210 ? 5.272 -3.276 -4.340 1.00 83.56 210 ILE A C 1
ATOM 1544 O O . ILE A 1 210 ? 6.238 -3.550 -5.049 1.00 83.56 210 ILE A O 1
ATOM 1548 N N . CYS A 1 211 ? 4.865 -4.080 -3.353 1.00 85.12 211 CYS A N 1
ATOM 1549 C CA . CYS A 1 211 ? 5.558 -5.325 -3.012 1.00 85.12 211 CYS A CA 1
ATOM 1550 C C . CYS A 1 211 ? 5.581 -6.300 -4.195 1.00 85.12 211 CYS A C 1
ATOM 1552 O O . CYS A 1 211 ? 6.643 -6.813 -4.535 1.00 85.12 211 CYS A O 1
ATOM 1554 N N . TYR A 1 212 ? 4.440 -6.508 -4.859 1.00 95.06 212 TYR A N 1
ATOM 1555 C CA . TYR A 1 212 ? 4.369 -7.350 -6.053 1.00 95.06 212 TYR A CA 1
ATOM 1556 C C . TYR A 1 212 ? 5.259 -6.837 -7.192 1.00 95.06 212 TYR A C 1
ATOM 1558 O O . TYR A 1 212 ? 5.932 -7.626 -7.847 1.00 95.06 212 TYR A O 1
ATOM 1566 N N . HIS A 1 213 ? 5.320 -5.519 -7.403 1.00 89.56 213 HIS A N 1
ATOM 1567 C CA . HIS A 1 213 ? 6.212 -4.943 -8.407 1.00 89.56 213 HIS A CA 1
ATOM 1568 C C . HIS A 1 213 ? 7.693 -5.195 -8.080 1.00 89.56 213 HIS A C 1
ATOM 1570 O O . HIS A 1 213 ? 8.463 -5.571 -8.961 1.00 89.56 213 HIS A O 1
ATOM 1576 N N . LEU A 1 214 ? 8.084 -5.035 -6.810 1.00 86.12 214 LEU A N 1
ATOM 1577 C CA . LEU A 1 214 ? 9.461 -5.242 -6.356 1.00 86.12 214 LEU A CA 1
ATOM 1578 C C . LEU A 1 214 ? 9.922 -6.697 -6.473 1.00 86.12 214 LEU A C 1
ATOM 1580 O O . LEU A 1 214 ? 11.098 -6.925 -6.731 1.00 86.12 214 LEU A O 1
ATOM 1584 N N . ILE A 1 215 ? 9.034 -7.677 -6.283 1.00 94.50 215 ILE A N 1
ATOM 1585 C CA . ILE A 1 215 ? 9.381 -9.107 -6.383 1.00 94.50 215 ILE A CA 1
ATOM 1586 C C . ILE A 1 215 ? 9.245 -9.674 -7.802 1.00 94.50 215 ILE A C 1
ATOM 1588 O O . ILE A 1 215 ? 9.533 -10.852 -8.004 1.00 94.50 215 ILE A O 1
ATOM 1592 N N . ALA A 1 216 ? 8.786 -8.870 -8.766 1.00 96.00 216 ALA A N 1
ATOM 1593 C CA . ALA A 1 216 ? 8.577 -9.324 -10.136 1.00 96.00 216 ALA A CA 1
ATOM 1594 C C . ALA A 1 216 ? 9.876 -9.457 -10.945 1.00 96.00 216 ALA A C 1
ATOM 1596 O O . ALA A 1 216 ? 9.912 -10.197 -11.926 1.00 96.00 216 ALA A O 1
ATOM 1597 N N . TYR A 1 217 ? 10.929 -8.743 -10.556 1.00 94.56 217 TYR A N 1
ATOM 1598 C CA . TYR A 1 217 ? 12.215 -8.727 -11.248 1.00 94.56 217 TYR A CA 1
ATOM 1599 C C . TYR A 1 217 ? 13.321 -9.195 -10.317 1.00 94.56 217 TYR A C 1
ATOM 1601 O O . TYR A 1 217 ? 13.283 -8.903 -9.128 1.00 94.56 217 TYR A O 1
ATOM 1609 N N . ASN A 1 218 ? 14.337 -9.854 -10.854 1.00 94.56 218 ASN A N 1
ATOM 1610 C CA . ASN A 1 218 ? 15.556 -10.138 -10.126 1.00 94.56 218 ASN A CA 1
ATOM 1611 C C . ASN A 1 218 ? 16.298 -8.821 -9.895 1.00 94.56 218 ASN A C 1
ATOM 1613 O O . ASN A 1 218 ? 16.772 -8.188 -10.838 1.00 94.56 218 ASN A O 1
ATOM 1617 N N . LEU A 1 219 ? 16.394 -8.401 -8.642 1.00 89.50 219 LEU A N 1
ATOM 1618 C CA . LEU A 1 219 ? 17.092 -7.177 -8.266 1.00 89.50 219 LEU A CA 1
ATOM 1619 C C . LEU A 1 219 ? 18.405 -7.479 -7.533 1.00 89.50 219 LEU A C 1
ATOM 1621 O O . LEU A 1 219 ? 18.996 -6.565 -6.968 1.00 89.50 219 LEU A O 1
ATOM 1625 N N . ASP A 1 220 ? 18.875 -8.731 -7.542 1.00 87.81 220 ASP A N 1
ATOM 1626 C CA . ASP A 1 220 ? 20.165 -9.099 -6.965 1.00 87.81 220 ASP A CA 1
ATOM 1627 C C . ASP A 1 220 ? 21.328 -8.525 -7.763 1.00 87.81 220 ASP A C 1
ATOM 1629 O O . ASP A 1 220 ? 21.391 -8.604 -8.991 1.00 87.81 220 ASP A O 1
ATOM 1633 N N . TYR A 1 221 ? 22.305 -8.008 -7.024 1.00 84.12 221 TYR A N 1
ATOM 1634 C CA . TYR A 1 221 ? 23.564 -7.542 -7.567 1.00 84.12 221 TYR A CA 1
ATOM 1635 C C . TYR A 1 221 ? 24.678 -7.651 -6.523 1.00 84.12 221 TYR A C 1
ATOM 1637 O O . TYR A 1 221 ? 24.441 -7.490 -5.328 1.00 84.12 221 TYR A O 1
ATOM 1645 N N . SER A 1 222 ? 25.901 -7.952 -6.965 1.00 79.31 222 SER A N 1
ATOM 1646 C CA . SER A 1 222 ? 27.080 -8.126 -6.102 1.00 79.31 222 SER A CA 1
ATOM 1647 C C . SER A 1 222 ? 28.205 -7.133 -6.399 1.00 79.31 222 SER A C 1
ATOM 1649 O O . SER A 1 222 ? 29.149 -7.005 -5.617 1.00 79.31 222 SER A O 1
ATOM 1651 N N . THR A 1 223 ? 28.118 -6.404 -7.514 1.00 71.62 223 THR A N 1
ATOM 1652 C CA . THR A 1 223 ? 29.082 -5.3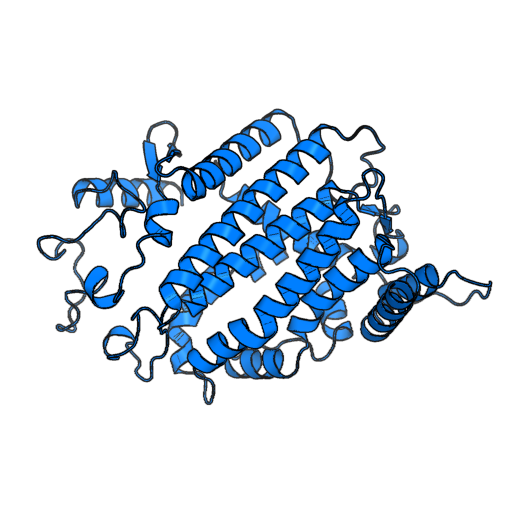58 -7.866 1.00 71.62 223 THR A CA 1
ATOM 1653 C C . THR A 1 223 ? 28.581 -3.954 -7.515 1.00 71.62 223 THR A C 1
ATOM 1655 O O . THR A 1 223 ? 27.413 -3.730 -7.204 1.00 71.62 223 THR A O 1
ATOM 1658 N N . SER A 1 224 ? 29.476 -2.967 -7.596 1.00 73.88 224 SER A N 1
ATOM 1659 C CA . SER A 1 224 ? 29.107 -1.553 -7.471 1.00 73.88 224 SER A CA 1
ATOM 1660 C C . SER A 1 224 ? 28.239 -1.048 -8.628 1.00 73.88 224 SER A C 1
ATOM 1662 O O . SER A 1 224 ? 27.631 0.008 -8.488 1.00 73.88 224 SER A O 1
ATOM 1664 N N . ASN A 1 225 ? 28.214 -1.760 -9.764 1.00 75.56 225 ASN A N 1
ATOM 1665 C CA . ASN A 1 225 ? 27.335 -1.456 -10.886 1.00 75.56 225 ASN A CA 1
ATOM 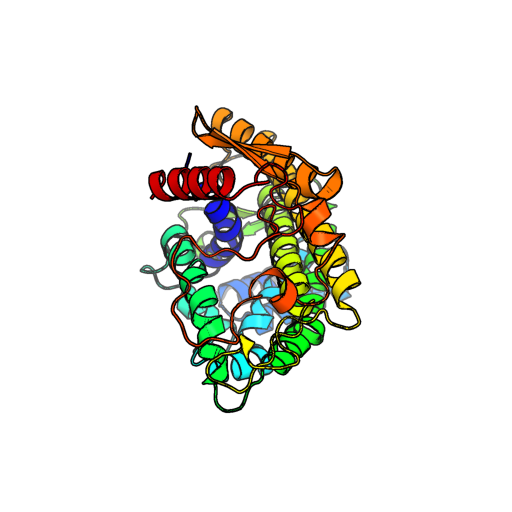1666 C C . ASN A 1 225 ? 26.366 -2.637 -11.125 1.00 75.56 225 ASN A C 1
ATOM 1668 O O . ASN A 1 225 ? 26.753 -3.600 -11.793 1.00 75.56 225 ASN A O 1
ATOM 1672 N N . PRO A 1 226 ? 25.112 -2.574 -10.635 1.00 72.56 226 PRO A N 1
ATOM 1673 C CA . PRO A 1 226 ? 24.136 -3.649 -10.826 1.00 72.56 226 PRO A CA 1
ATOM 1674 C C . PRO A 1 226 ? 23.927 -4.035 -12.294 1.00 72.56 226 PRO A C 1
ATOM 1676 O O . PRO A 1 226 ? 23.644 -5.190 -12.588 1.00 72.56 226 PRO A O 1
ATOM 1679 N N . PHE A 1 227 ? 24.133 -3.116 -13.235 1.00 75.31 227 PHE A N 1
ATOM 1680 C CA . PHE A 1 227 ? 23.930 -3.371 -14.659 1.00 75.31 227 PHE A CA 1
ATOM 1681 C C . PHE A 1 227 ? 24.965 -4.329 -15.270 1.00 75.31 227 PHE A C 1
ATOM 1683 O O . PHE A 1 227 ? 24.697 -4.944 -16.301 1.00 75.31 227 PHE A O 1
ATOM 1690 N N . LEU A 1 228 ? 26.112 -4.537 -14.610 1.00 78.00 228 LEU A N 1
ATOM 1691 C CA . LEU A 1 228 ? 27.101 -5.544 -15.015 1.00 78.00 228 LEU A CA 1
ATOM 1692 C C . LEU A 1 228 ? 26.708 -6.971 -14.601 1.00 78.00 228 LEU A C 1
ATOM 1694 O O . LEU A 1 228 ? 27.347 -7.938 -15.022 1.00 78.00 228 LEU A O 1
ATOM 1698 N N . GLU A 1 229 ? 25.676 -7.127 -13.772 1.00 83.19 229 GLU A N 1
ATOM 1699 C CA . GLU A 1 229 ? 25.242 -8.426 -13.271 1.00 83.19 229 GLU A CA 1
ATOM 1700 C C . GLU A 1 229 ? 24.319 -9.118 -14.261 1.00 83.19 229 GLU A C 1
ATOM 1702 O O . GLU A 1 229 ? 23.305 -8.57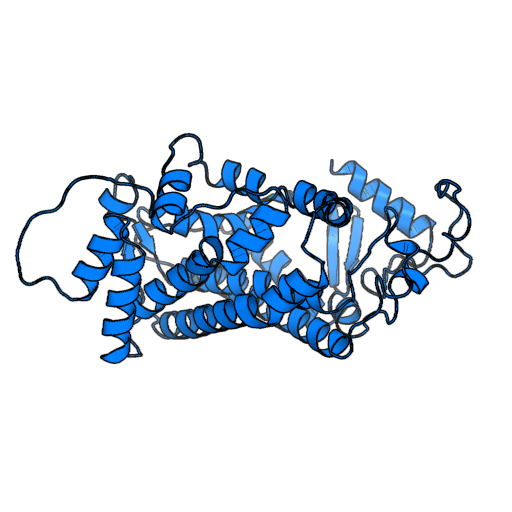0 -14.688 1.00 83.19 229 GLU A O 1
ATOM 1707 N N . THR A 1 230 ? 24.640 -10.365 -14.611 1.00 84.25 230 THR A N 1
ATOM 1708 C CA . THR A 1 230 ? 23.900 -11.104 -15.650 1.00 84.25 230 THR A CA 1
ATOM 1709 C C . THR A 1 230 ? 22.412 -11.285 -15.336 1.00 84.25 230 THR A C 1
ATOM 1711 O O . THR A 1 230 ? 21.610 -11.219 -16.262 1.00 84.25 230 THR A O 1
ATOM 1714 N N . GLY A 1 231 ? 22.038 -11.436 -14.062 1.00 90.19 231 GLY A N 1
ATOM 1715 C CA . GLY A 1 231 ? 20.648 -11.635 -13.634 1.00 90.19 231 GLY A CA 1
ATOM 1716 C C . GLY A 1 231 ? 19.881 -10.365 -13.259 1.00 90.19 231 GLY A C 1
ATOM 1717 O O . GLY A 1 231 ? 18.653 -10.388 -13.281 1.00 90.19 231 GLY A O 1
ATOM 1718 N N . PHE A 1 232 ? 20.563 -9.264 -12.936 1.00 90.31 232 PHE A N 1
ATOM 1719 C CA . PHE A 1 232 ? 19.894 -8.042 -12.490 1.00 90.31 232 PHE A CA 1
ATOM 1720 C C . PHE A 1 232 ? 18.938 -7.502 -13.560 1.00 90.31 232 PHE A C 1
ATOM 1722 O O . PHE A 1 232 ? 19.300 -7.414 -14.730 1.00 90.31 232 PHE A O 1
ATOM 1729 N N . GLY A 1 233 ? 17.728 -7.125 -13.160 1.00 90.25 233 GLY A N 1
ATOM 1730 C CA . GLY A 1 233 ? 16.690 -6.583 -14.030 1.00 90.25 233 GLY A CA 1
ATOM 1731 C C . GLY A 1 233 ? 15.946 -7.623 -14.872 1.00 90.25 233 GLY A C 1
ATOM 1732 O O . GLY A 1 233 ? 15.028 -7.247 -15.597 1.00 90.25 233 GLY A O 1
ATOM 1733 N N . THR A 1 234 ? 16.289 -8.911 -14.784 1.00 96.00 234 THR A N 1
ATOM 1734 C CA . THR A 1 234 ? 15.549 -9.970 -15.493 1.00 96.00 234 THR A CA 1
ATOM 1735 C C . THR A 1 234 ? 14.215 -10.245 -14.809 1.00 96.00 234 THR A C 1
ATOM 1737 O O . THR A 1 234 ? 14.108 -10.166 -13.588 1.00 96.00 234 THR A O 1
ATOM 1740 N N . LEU A 1 235 ? 13.174 -10.544 -15.580 1.00 97.25 235 LEU A N 1
ATOM 1741 C CA . LEU A 1 235 ? 11.873 -10.909 -15.031 1.00 97.25 235 LEU A CA 1
ATOM 1742 C C . LEU A 1 235 ? 11.970 -12.267 -14.320 1.00 97.25 235 LEU A C 1
ATOM 1744 O O . LEU A 1 235 ? 12.484 -13.234 -14.885 1.00 97.25 235 LEU A O 1
ATOM 1748 N N . GLU A 1 236 ? 11.449 -12.351 -13.097 1.00 97.31 236 GLU A N 1
ATOM 1749 C CA . GLU A 1 236 ? 11.399 -13.603 -12.341 1.00 97.31 236 GLU A CA 1
ATOM 1750 C C . GLU A 1 236 ? 10.485 -14.637 -13.012 1.00 97.31 236 GLU A C 1
ATOM 1752 O O . GLU A 1 236 ? 9.632 -14.303 -13.838 1.00 97.31 236 GLU A O 1
ATOM 1757 N N . THR A 1 237 ? 10.605 -15.908 -12.608 1.00 97.19 237 THR A N 1
ATOM 1758 C CA . THR A 1 237 ? 9.769 -16.999 -13.161 1.00 97.19 237 THR A CA 1
ATOM 1759 C C . THR A 1 237 ? 8.271 -16.695 -13.032 1.00 97.19 237 THR A C 1
ATOM 1761 O O . THR A 1 237 ? 7.518 -16.887 -13.987 1.00 97.19 237 THR A O 1
ATOM 1764 N N . ASP A 1 238 ? 7.856 -16.163 -11.880 1.00 97.75 238 ASP A N 1
ATOM 1765 C CA . ASP A 1 238 ? 6.479 -15.726 -11.616 1.00 97.75 238 ASP A CA 1
ATOM 1766 C C . ASP A 1 238 ? 6.280 -14.219 -11.862 1.00 97.75 238 ASP A C 1
ATOM 1768 O O . ASP A 1 238 ? 5.200 -13.680 -11.620 1.00 97.75 238 ASP A O 1
ATOM 1772 N N . GLY A 1 239 ? 7.294 -13.523 -12.386 1.00 97.62 239 GLY A N 1
ATOM 1773 C CA . GLY A 1 239 ? 7.336 -12.064 -12.460 1.00 97.62 239 GLY A CA 1
ATOM 1774 C C . GLY A 1 239 ? 6.199 -11.454 -13.272 1.00 97.62 239 GLY A C 1
ATOM 1775 O O . GLY A 1 239 ? 5.649 -10.422 -12.896 1.00 97.62 239 GLY A O 1
ATOM 1776 N N . ALA A 1 240 ? 5.756 -12.119 -14.343 1.00 98.19 240 ALA A N 1
ATOM 1777 C CA . ALA A 1 240 ? 4.592 -11.662 -15.100 1.00 98.19 240 ALA A CA 1
ATOM 1778 C C . ALA A 1 240 ? 3.281 -11.755 -14.302 1.00 98.19 240 ALA A C 1
ATOM 1780 O O . ALA A 1 240 ? 2.434 -10.866 -14.401 1.00 98.19 240 ALA A O 1
ATOM 1781 N N . ALA A 1 241 ? 3.118 -12.807 -13.495 1.00 98.44 241 ALA A N 1
ATOM 1782 C CA . ALA A 1 241 ? 1.968 -12.938 -12.608 1.00 98.44 241 ALA A CA 1
ATOM 1783 C C . ALA A 1 241 ? 2.039 -11.912 -11.470 1.00 98.44 241 ALA A C 1
ATOM 1785 O O . ALA A 1 241 ? 1.026 -11.299 -11.140 1.00 98.44 241 ALA A O 1
ATOM 1786 N N . ASP A 1 242 ? 3.230 -11.669 -10.921 1.00 98.12 242 ASP A N 1
ATOM 1787 C CA . ASP A 1 242 ? 3.447 -10.649 -9.898 1.00 98.12 242 ASP A CA 1
ATOM 1788 C C . ASP A 1 242 ? 3.162 -9.234 -10.436 1.00 98.12 242 ASP A C 1
ATOM 1790 O O . ASP A 1 242 ? 2.486 -8.459 -9.768 1.00 98.12 242 ASP A O 1
ATOM 1794 N N . MET A 1 243 ? 3.535 -8.903 -11.676 1.00 97.62 243 MET A N 1
ATOM 1795 C CA . MET A 1 243 ? 3.175 -7.616 -12.296 1.00 97.62 243 MET A CA 1
ATOM 1796 C C . MET A 1 243 ? 1.662 -7.446 -12.480 1.00 97.62 243 MET A C 1
ATOM 1798 O O . MET A 1 243 ? 1.122 -6.368 -12.220 1.00 97.62 243 MET A O 1
ATOM 1802 N N . GLU A 1 244 ? 0.947 -8.503 -12.867 1.00 98.19 244 GLU A N 1
ATOM 1803 C CA . GLU A 1 244 ? -0.517 -8.462 -12.932 1.00 98.19 244 GLU A CA 1
ATOM 1804 C C . GLU A 1 244 ? -1.145 -8.333 -11.535 1.00 98.19 244 GLU A C 1
ATOM 1806 O O . GLU A 1 244 ? -2.070 -7.540 -11.342 1.00 98.19 244 GLU A O 1
ATOM 1811 N N . ASN A 1 245 ? -0.613 -9.035 -10.531 1.00 98.44 245 ASN A N 1
ATOM 1812 C CA . ASN A 1 245 ? -1.042 -8.887 -9.140 1.00 98.44 245 ASN A CA 1
ATOM 1813 C C . ASN A 1 245 ? -0.791 -7.463 -8.619 1.00 98.44 245 ASN A C 1
ATOM 1815 O O . ASN A 1 245 ? -1.649 -6.907 -7.930 1.00 98.44 245 ASN A O 1
ATOM 1819 N N . ALA A 1 246 ? 0.334 -6.843 -8.993 1.00 95.38 246 ALA A N 1
ATOM 1820 C CA . ALA A 1 246 ? 0.629 -5.449 -8.681 1.00 95.38 246 ALA A CA 1
ATOM 1821 C C . ALA A 1 246 ? -0.439 -4.517 -9.265 1.00 95.38 246 ALA A C 1
ATOM 1823 O O . ALA A 1 246 ? -0.996 -3.680 -8.552 1.00 95.38 246 ALA A O 1
ATOM 1824 N N . ARG A 1 247 ? -0.791 -4.713 -10.542 1.00 97.44 247 ARG A N 1
ATOM 1825 C CA . ARG A 1 247 ? -1.851 -3.955 -11.219 1.00 97.44 247 ARG A CA 1
ATOM 1826 C C . ARG A 1 247 ? -3.194 -4.105 -10.516 1.00 97.44 247 ARG A C 1
ATOM 1828 O O . ARG A 1 247 ? -3.849 -3.103 -10.246 1.00 97.44 247 ARG A O 1
ATOM 1835 N N . LEU A 1 248 ? -3.613 -5.337 -10.224 1.00 98.31 248 LEU A N 1
ATOM 1836 C CA . LEU A 1 248 ? -4.890 -5.623 -9.564 1.00 98.31 248 LEU A CA 1
ATOM 1837 C C . LEU A 1 248 ? -4.963 -4.997 -8.168 1.00 98.31 248 LEU A C 1
ATOM 1839 O O . LEU A 1 248 ? -5.993 -4.430 -7.809 1.00 98.31 248 LEU A O 1
ATOM 1843 N N . ALA A 1 249 ? -3.866 -5.035 -7.411 1.00 95.69 249 ALA A N 1
ATOM 1844 C CA . ALA A 1 249 ? -3.777 -4.375 -6.116 1.00 95.69 249 ALA A CA 1
ATOM 1845 C C . ALA A 1 249 ? -3.904 -2.846 -6.248 1.00 95.69 249 ALA A C 1
ATOM 1847 O O . ALA A 1 249 ? -4.682 -2.233 -5.527 1.00 95.69 249 ALA A O 1
ATOM 1848 N N . LEU A 1 250 ? -3.236 -2.219 -7.222 1.00 91.44 250 LEU A N 1
ATOM 1849 C CA . LEU A 1 250 ? -3.361 -0.774 -7.463 1.00 91.44 250 LEU A CA 1
ATOM 1850 C C . LEU A 1 250 ? -4.760 -0.361 -7.952 1.00 91.44 250 LEU A C 1
ATOM 1852 O O . LEU A 1 250 ? -5.231 0.729 -7.629 1.00 91.44 250 LEU A O 1
ATOM 1856 N N . VAL A 1 251 ? -5.448 -1.226 -8.702 1.00 96.19 251 VAL A N 1
ATOM 1857 C CA . VAL A 1 251 ? -6.859 -1.025 -9.065 1.00 96.19 251 VAL A CA 1
ATOM 1858 C C . VAL A 1 251 ? -7.737 -1.025 -7.818 1.00 96.19 251 VAL A C 1
ATOM 1860 O O . VAL A 1 251 ? -8.515 -0.092 -7.639 1.00 96.19 251 VAL A O 1
ATOM 1863 N N . ALA A 1 252 ? -7.585 -2.031 -6.952 1.00 96.94 252 ALA A N 1
ATOM 1864 C CA . ALA A 1 252 ? -8.323 -2.105 -5.695 1.00 96.94 252 ALA A CA 1
ATOM 1865 C C . ALA A 1 252 ? -8.037 -0.880 -4.812 1.00 96.94 252 ALA A C 1
ATOM 1867 O O . ALA A 1 252 ? -8.966 -0.285 -4.278 1.00 96.94 252 ALA A O 1
ATOM 1868 N N . ALA A 1 253 ? -6.778 -0.430 -4.749 1.00 89.69 253 ALA A N 1
ATOM 1869 C CA . ALA A 1 253 ? -6.401 0.789 -4.039 1.00 89.69 253 ALA A CA 1
ATOM 1870 C C . ALA A 1 253 ? -7.184 2.013 -4.538 1.00 89.69 253 ALA A C 1
ATOM 1872 O O . ALA A 1 253 ? -7.784 2.738 -3.749 1.00 89.69 253 ALA A O 1
ATOM 1873 N N . ALA A 1 254 ? -7.239 2.216 -5.857 1.00 87.00 254 ALA A N 1
ATOM 1874 C CA . ALA A 1 254 ? -7.975 3.331 -6.445 1.00 87.00 254 ALA A CA 1
ATOM 1875 C C . ALA A 1 254 ? -9.496 3.216 -6.228 1.00 87.00 254 ALA A C 1
ATOM 1877 O O . ALA A 1 254 ? -10.162 4.222 -5.989 1.00 87.00 254 ALA A O 1
ATOM 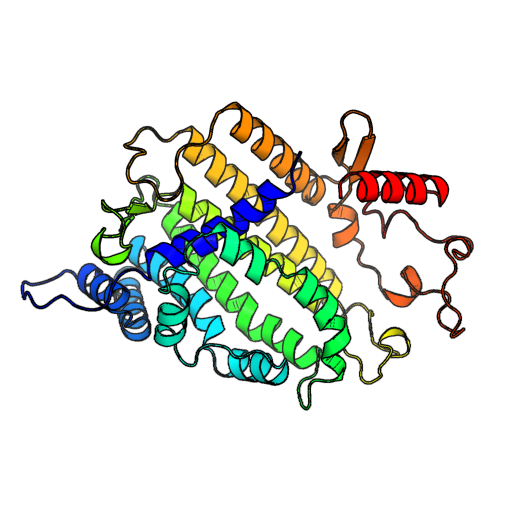1878 N N . GLU A 1 255 ? -10.056 2.004 -6.282 1.00 96.88 255 GLU A N 1
ATOM 1879 C CA . GLU A 1 255 ? -11.472 1.754 -5.985 1.00 96.88 255 GLU A CA 1
ATOM 1880 C C . GLU A 1 255 ? -11.830 2.113 -4.544 1.00 96.88 255 GLU A C 1
ATOM 1882 O O . GLU A 1 255 ? -12.846 2.768 -4.314 1.00 96.88 255 GLU A O 1
ATOM 1887 N N . LYS A 1 256 ? -10.966 1.758 -3.596 1.00 96.94 256 LYS A N 1
ATOM 1888 C CA . LYS A 1 256 ? -11.144 2.051 -2.174 1.00 96.94 256 LYS A CA 1
ATOM 1889 C C . LYS A 1 256 ? -10.941 3.527 -1.854 1.00 96.94 256 LYS A C 1
ATOM 1891 O O . LYS A 1 256 ? -11.740 4.097 -1.126 1.00 96.94 256 LYS A O 1
ATOM 1896 N N . SER A 1 257 ? -9.981 4.196 -2.495 1.00 87.69 257 SER A N 1
ATOM 1897 C CA . SER A 1 257 ? -9.871 5.658 -2.426 1.00 87.69 257 SER A CA 1
ATOM 1898 C C . SER A 1 257 ? -11.140 6.358 -2.918 1.00 87.69 257 SER A C 1
ATOM 1900 O O . SER A 1 257 ? -11.590 7.312 -2.295 1.00 87.69 257 SER A O 1
ATOM 1902 N N . ILE A 1 258 ? -11.743 5.890 -4.015 1.00 92.94 258 ILE A N 1
ATOM 1903 C CA . ILE A 1 258 ? -13.017 6.438 -4.505 1.00 92.94 258 ILE A CA 1
ATOM 1904 C C . ILE A 1 258 ? -14.153 6.155 -3.512 1.00 92.94 258 ILE A C 1
ATOM 1906 O O . ILE A 1 258 ? -14.990 7.028 -3.301 1.00 92.94 258 ILE A O 1
ATOM 1910 N N . ALA A 1 259 ? -14.194 4.965 -2.904 1.00 96.38 259 ALA A N 1
ATOM 1911 C CA . ALA A 1 259 ? -15.184 4.626 -1.883 1.00 96.38 259 ALA A CA 1
ATOM 1912 C C . ALA A 1 259 ? -15.072 5.537 -0.650 1.00 96.38 259 ALA A C 1
ATOM 1914 O O . ALA A 1 259 ? -16.081 6.121 -0.268 1.00 96.38 259 ALA A O 1
ATOM 1915 N N . ALA A 1 260 ? -13.858 5.742 -0.122 1.00 90.88 260 ALA A N 1
ATOM 1916 C CA . ALA A 1 260 ? -13.584 6.661 0.987 1.00 90.88 260 ALA A CA 1
ATOM 1917 C C . ALA A 1 260 ? -14.062 8.084 0.669 1.00 90.88 260 ALA A C 1
ATOM 1919 O O . ALA A 1 260 ? -14.843 8.668 1.405 1.00 90.88 260 ALA A O 1
ATOM 1920 N N . LEU A 1 261 ? -13.662 8.619 -0.490 1.00 87.88 261 LEU A N 1
ATOM 1921 C CA . LEU A 1 261 ? -14.039 9.969 -0.918 1.00 87.88 261 LEU A CA 1
ATOM 1922 C C . LEU A 1 261 ? -15.555 10.132 -1.090 1.00 87.88 261 LEU A C 1
ATOM 1924 O O . LEU A 1 261 ? -16.100 11.185 -0.778 1.00 87.88 261 LEU A O 1
ATOM 1928 N N . ASN A 1 262 ? -16.243 9.108 -1.600 1.00 95.62 262 ASN A N 1
ATOM 1929 C CA . ASN A 1 262 ? -17.696 9.145 -1.742 1.00 95.62 262 ASN A CA 1
ATOM 1930 C C . ASN A 1 262 ? -18.421 9.010 -0.396 1.00 95.62 262 ASN A C 1
ATOM 1932 O O . ASN A 1 262 ? -19.489 9.601 -0.260 1.00 95.62 262 ASN A O 1
ATOM 1936 N N . PHE A 1 263 ? -17.880 8.239 0.555 1.00 94.75 263 PHE A N 1
ATOM 1937 C CA . PHE A 1 263 ? -18.437 8.123 1.904 1.00 94.75 263 PHE A CA 1
ATOM 1938 C C . PHE A 1 263 ? -18.294 9.457 2.648 1.00 94.75 263 PHE A C 1
ATOM 1940 O O . PHE A 1 263 ? -19.315 10.034 3.004 1.00 94.75 263 PHE A O 1
ATOM 1947 N N . ASN A 1 264 ? -17.093 10.045 2.668 1.00 91.12 264 ASN A N 1
ATOM 1948 C CA . ASN A 1 264 ? -16.828 11.371 3.243 1.00 91.12 264 ASN A CA 1
ATOM 1949 C C . ASN A 1 264 ? -17.712 12.491 2.674 1.00 91.12 264 ASN A C 1
ATOM 1951 O O . ASN A 1 264 ? -18.175 13.399 3.362 1.00 91.12 264 ASN A O 1
ATOM 1955 N N . ALA A 1 265 ? -17.999 12.429 1.375 1.00 93.31 265 ALA A N 1
ATOM 1956 C CA . ALA A 1 265 ? -18.904 13.377 0.732 1.00 93.31 265 ALA A CA 1
ATOM 1957 C C . ALA A 1 265 ? -20.376 13.209 1.145 1.00 93.31 265 ALA A C 1
ATOM 1959 O O . ALA A 1 265 ? -21.175 14.129 0.956 1.00 93.31 265 ALA A O 1
ATOM 1960 N N . ALA A 1 266 ? -20.747 12.014 1.601 1.00 95.19 266 ALA A N 1
ATOM 1961 C CA . ALA A 1 266 ? -22.107 11.621 1.943 1.00 95.19 266 ALA A CA 1
ATOM 1962 C C . ALA A 1 266 ? -22.373 11.599 3.456 1.00 95.19 266 ALA A C 1
ATOM 1964 O O . ALA A 1 266 ? -23.539 11.460 3.832 1.00 95.19 266 ALA A O 1
ATOM 1965 N N . GLU A 1 267 ? -21.340 11.739 4.288 1.00 90.88 267 GLU A N 1
ATOM 1966 C CA . GLU A 1 267 ? -21.442 11.877 5.742 1.00 90.88 267 GLU A CA 1
ATOM 1967 C C . GLU A 1 267 ? -22.391 13.023 6.132 1.00 90.88 267 GLU A C 1
ATOM 1969 O O . GLU A 1 267 ? -22.512 14.052 5.452 1.00 90.88 267 GLU A O 1
ATOM 1974 N N . THR A 1 268 ? -23.135 12.806 7.218 1.00 92.50 268 THR A N 1
ATOM 1975 C CA . THR A 1 268 ? -24.173 13.738 7.711 1.00 92.50 268 THR A CA 1
ATOM 1976 C C . THR A 1 268 ? -24.146 13.935 9.226 1.00 92.50 268 THR A C 1
ATOM 1978 O O . THR A 1 268 ? -24.980 14.667 9.765 1.00 92.50 268 THR A O 1
ATOM 1981 N N . ASP A 1 269 ? -23.229 13.256 9.897 1.00 90.31 269 ASP A N 1
ATOM 1982 C CA . ASP A 1 269 ? -22.944 13.286 11.323 1.00 90.31 269 ASP A CA 1
ATOM 1983 C C . ASP A 1 269 ? -22.036 14.464 11.714 1.00 90.31 269 ASP A C 1
ATOM 1985 O O . ASP A 1 269 ? -21.887 15.442 10.972 1.00 90.31 269 ASP A O 1
ATOM 1989 N N . ASP A 1 270 ? -21.580 14.458 12.968 1.00 90.88 270 ASP A N 1
ATOM 1990 C CA . ASP A 1 270 ? -20.800 15.546 13.544 1.00 90.88 270 ASP A CA 1
ATOM 1991 C C . ASP A 1 270 ? -19.348 15.457 13.084 1.00 90.88 270 ASP A C 1
ATOM 1993 O O . ASP A 1 270 ? -18.579 14.638 13.545 1.00 90.88 270 ASP A O 1
ATOM 1997 N N . GLN A 1 271 ? -18.958 16.381 12.219 1.00 89.31 271 GLN A N 1
ATOM 1998 C CA . GLN A 1 271 ? -17.617 16.407 11.640 1.00 89.31 271 GLN A CA 1
ATOM 1999 C C . GLN A 1 271 ? -16.539 16.954 12.592 1.00 89.31 271 GLN A C 1
ATOM 2001 O O . GLN A 1 271 ? -15.384 17.127 12.203 1.00 89.31 271 GLN A O 1
ATOM 2006 N N . SER A 1 272 ? -16.905 17.350 13.819 1.00 88.62 272 SER A N 1
ATOM 2007 C CA . SER A 1 272 ? -15.960 17.937 14.779 1.00 88.62 272 SER A CA 1
ATOM 2008 C C . SER A 1 272 ? -15.091 16.906 15.496 1.00 88.62 272 SER A C 1
ATOM 2010 O O . SER A 1 272 ? -14.033 17.274 16.012 1.00 88.62 272 SER A O 1
ATOM 2012 N N . ASN A 1 273 ? -15.517 15.644 15.500 1.00 85.81 273 ASN A N 1
ATOM 2013 C CA . ASN A 1 273 ? -14.783 14.513 16.051 1.00 85.81 273 ASN A CA 1
ATOM 2014 C C . ASN A 1 273 ? -14.152 13.618 14.977 1.00 85.81 273 ASN A C 1
ATOM 2016 O O . ASN A 1 273 ? -13.470 12.669 15.342 1.00 85.81 273 ASN A O 1
ATOM 2020 N N . ASP A 1 274 ? -14.289 13.915 13.688 1.00 84.00 274 ASP A N 1
ATOM 2021 C CA . ASP A 1 274 ? -13.752 13.030 12.652 1.00 84.00 274 ASP A CA 1
ATOM 2022 C C . ASP A 1 274 ? -12.232 13.074 12.565 1.00 84.00 274 ASP A C 1
ATOM 2024 O O . ASP A 1 274 ? -11.578 14.123 12.654 1.00 84.00 274 ASP A O 1
ATOM 2028 N N . VAL A 1 275 ? -11.661 11.899 12.316 1.00 81.25 275 VAL A N 1
ATOM 2029 C CA . VAL A 1 275 ? -10.240 11.748 12.009 1.00 81.25 275 VAL A CA 1
ATOM 2030 C C . VAL A 1 275 ? -9.894 12.449 10.692 1.00 81.25 275 VAL A C 1
ATOM 2032 O O . VAL A 1 275 ? -8.852 13.115 10.595 1.00 81.25 275 VAL A O 1
ATOM 2035 N N . LEU A 1 276 ? -10.762 12.330 9.683 1.00 78.06 276 LEU A N 1
ATOM 2036 C CA . LEU A 1 276 ? -10.658 13.039 8.414 1.00 78.06 276 LEU A CA 1
ATOM 2037 C C . LEU A 1 276 ? -11.876 13.944 8.212 1.00 78.06 276 LEU A C 1
ATOM 2039 O O . LEU A 1 276 ? -12.945 13.461 7.863 1.00 78.06 276 LEU A O 1
ATOM 2043 N N . PRO A 1 277 ? -11.717 15.274 8.337 1.00 81.12 277 PRO A N 1
ATOM 2044 C CA . PRO A 1 277 ? -12.845 16.176 8.165 1.00 81.12 277 PRO A CA 1
ATOM 2045 C C . PRO A 1 277 ? -13.360 16.147 6.724 1.00 81.12 277 PRO A C 1
ATOM 2047 O O . PRO A 1 277 ? -12.568 16.026 5.778 1.00 81.12 277 PRO A O 1
ATOM 2050 N N . GLN A 1 278 ? -14.664 16.376 6.556 1.00 86.81 278 GLN A N 1
ATOM 2051 C CA . GLN A 1 278 ? -15.307 16.479 5.251 1.00 86.81 278 GLN A CA 1
ATOM 2052 C C . GLN A 1 278 ? -14.559 17.413 4.299 1.00 86.81 278 GLN A C 1
ATOM 2054 O O . GLN A 1 278 ? -14.257 18.580 4.586 1.00 86.81 278 GLN A O 1
ATOM 2059 N N . MET A 1 279 ? -14.281 16.884 3.113 1.00 81.75 279 MET A N 1
ATOM 2060 C CA . MET A 1 279 ? -13.553 17.596 2.079 1.00 81.75 279 MET A CA 1
ATOM 2061 C C . MET A 1 279 ? -14.417 18.658 1.386 1.00 81.75 279 MET A C 1
ATOM 2063 O O . MET A 1 279 ? -15.601 18.455 1.112 1.00 81.75 279 MET A O 1
ATOM 2067 N N . ASP A 1 280 ? -13.802 19.783 1.005 1.00 88.56 280 ASP A N 1
ATOM 2068 C CA . ASP A 1 280 ? -14.461 20.763 0.139 1.00 88.56 280 ASP A CA 1
ATOM 2069 C C . ASP A 1 280 ? -14.873 20.129 -1.202 1.00 88.56 280 ASP A C 1
ATOM 2071 O O . ASP A 1 280 ? -14.111 19.398 -1.838 1.00 88.56 280 ASP A O 1
ATOM 2075 N N . SER A 1 281 ? -16.081 20.456 -1.669 1.00 90.19 281 SER A N 1
ATOM 2076 C CA . SER A 1 281 ? -16.669 19.874 -2.883 1.00 90.19 281 SER A CA 1
ATOM 2077 C C . SER A 1 281 ? -15.812 20.026 -4.152 1.00 90.19 281 SER A C 1
ATOM 2079 O O . SER A 1 281 ? -15.837 19.148 -5.025 1.00 90.19 281 SER A O 1
ATOM 2081 N N . ALA A 1 282 ? -15.047 21.117 -4.282 1.00 84.12 282 ALA A N 1
ATOM 2082 C CA . ALA A 1 282 ? -14.177 21.348 -5.430 1.00 84.12 282 ALA A CA 1
ATOM 2083 C C . ALA A 1 282 ? -12.917 20.475 -5.357 1.00 84.12 282 ALA A C 1
ATOM 2085 O O . ALA A 1 282 ? -12.538 19.868 -6.366 1.00 84.12 282 ALA A O 1
ATOM 2086 N N . ASP A 1 283 ? -12.311 20.369 -4.172 1.00 80.44 283 ASP A N 1
ATOM 2087 C CA . ASP A 1 283 ? -11.155 19.502 -3.928 1.00 80.44 283 ASP A CA 1
ATOM 2088 C C . ASP A 1 283 ? -11.536 18.027 -4.121 1.00 80.44 283 ASP A C 1
ATOM 2090 O O . ASP A 1 283 ? -10.860 17.302 -4.856 1.00 80.44 283 ASP A O 1
ATOM 2094 N N . LEU A 1 284 ? -12.681 17.609 -3.581 1.00 80.50 284 LEU A N 1
ATOM 2095 C CA . LEU A 1 284 ? -13.230 16.265 -3.745 1.00 80.50 284 LEU A CA 1
ATOM 2096 C C . LEU A 1 284 ? -13.412 15.895 -5.221 1.00 80.50 284 LEU A C 1
ATOM 2098 O O . LEU A 1 284 ? -12.925 14.858 -5.675 1.00 80.50 284 LEU A O 1
ATOM 2102 N N . THR A 1 285 ? -14.078 16.760 -5.993 1.00 87.56 285 THR A N 1
ATOM 2103 C CA . THR A 1 285 ? -14.320 16.534 -7.429 1.00 87.56 285 THR A CA 1
ATOM 2104 C C . THR A 1 285 ? -13.005 16.353 -8.185 1.00 87.56 285 THR A C 1
ATOM 2106 O O . THR A 1 285 ? -12.876 15.482 -9.049 1.00 87.56 285 THR A O 1
ATOM 2109 N N . GLN A 1 286 ? -12.007 17.170 -7.850 1.00 81.69 286 GLN A N 1
ATOM 2110 C CA . GLN A 1 286 ? -10.691 17.109 -8.462 1.00 81.69 286 GLN A CA 1
ATOM 2111 C C . GLN A 1 286 ? -9.947 15.814 -8.113 1.00 81.69 286 GLN A C 1
ATOM 2113 O O . GLN A 1 286 ? -9.359 15.193 -9.002 1.00 81.69 286 GLN A O 1
ATOM 2118 N N . ILE A 1 287 ? -9.970 15.391 -6.848 1.00 78.81 287 ILE A N 1
ATOM 2119 C CA . ILE A 1 287 ? -9.310 14.156 -6.415 1.00 78.81 287 ILE A CA 1
ATOM 2120 C C . ILE A 1 287 ? -10.002 12.937 -7.028 1.00 78.81 287 ILE A C 1
ATOM 2122 O O . ILE A 1 287 ? -9.313 12.099 -7.610 1.00 78.81 287 ILE A O 1
ATOM 2126 N N . LEU A 1 288 ? -11.337 12.870 -7.004 1.00 82.88 288 LEU A N 1
ATOM 2127 C CA . LEU A 1 288 ? -12.104 11.802 -7.654 1.00 82.88 288 LEU A CA 1
ATOM 2128 C C . LEU A 1 288 ? -11.773 11.688 -9.145 1.00 82.88 288 LEU A C 1
ATOM 2130 O O . LEU A 1 288 ? -11.562 10.585 -9.647 1.00 82.88 288 LEU A O 1
ATOM 2134 N N . ALA A 1 289 ? -11.662 12.815 -9.854 1.00 86.06 289 ALA A N 1
ATOM 2135 C CA . ALA A 1 289 ? -11.286 12.814 -11.265 1.00 86.06 289 ALA A CA 1
ATOM 2136 C C . ALA A 1 289 ? -9.869 12.254 -11.495 1.00 86.06 289 ALA A C 1
ATOM 2138 O O . ALA A 1 289 ? -9.648 11.506 -12.449 1.00 86.06 289 ALA A O 1
ATOM 2139 N N . ILE A 1 290 ? -8.904 12.588 -10.632 1.00 82.12 290 ILE A N 1
ATOM 2140 C CA . ILE A 1 290 ? -7.525 12.087 -10.736 1.00 82.12 290 ILE A CA 1
ATOM 2141 C C . ILE A 1 290 ? -7.465 10.588 -10.428 1.00 82.12 290 ILE A C 1
ATOM 2143 O O . ILE A 1 290 ? -6.906 9.828 -11.219 1.00 82.12 290 ILE A O 1
ATOM 2147 N N . VAL A 1 291 ? -8.050 10.153 -9.310 1.00 83.94 291 VAL A N 1
ATOM 2148 C CA . VAL A 1 291 ? -8.055 8.739 -8.902 1.00 83.94 291 VAL A CA 1
ATOM 2149 C C . VAL A 1 291 ? -8.817 7.889 -9.922 1.00 83.94 291 VAL A C 1
ATOM 2151 O O . VAL A 1 291 ? -8.346 6.815 -10.293 1.00 83.94 291 VAL A O 1
ATOM 2154 N N . GLY A 1 292 ? -9.927 8.404 -10.462 1.00 88.44 292 GLY A N 1
ATOM 2155 C CA . GLY A 1 292 ? -10.667 7.783 -11.560 1.00 88.44 292 GLY A CA 1
ATOM 2156 C C . GLY A 1 292 ? -9.802 7.570 -12.804 1.00 88.44 292 GLY A C 1
ATOM 2157 O O . GLY A 1 292 ? -9.724 6.452 -13.303 1.00 88.44 292 GLY A O 1
ATOM 2158 N N . LYS A 1 293 ? -9.053 8.591 -13.247 1.00 88.12 293 LYS A N 1
ATOM 2159 C CA . LYS A 1 293 ? -8.105 8.448 -14.369 1.00 88.12 293 LYS A CA 1
ATOM 2160 C C . LYS A 1 293 ? -7.007 7.417 -14.086 1.00 88.12 293 LYS A C 1
ATOM 2162 O O . LYS A 1 293 ? -6.628 6.680 -14.991 1.00 88.12 293 LYS A O 1
ATOM 2167 N N . ILE A 1 294 ? -6.489 7.340 -12.859 1.00 86.12 294 ILE A N 1
ATOM 2168 C CA . ILE A 1 294 ? -5.490 6.322 -12.483 1.00 86.12 294 ILE A CA 1
ATOM 2169 C C . ILE A 1 294 ? -6.100 4.918 -12.582 1.00 86.12 294 ILE A C 1
ATOM 2171 O O . ILE A 1 294 ? -5.525 4.045 -13.236 1.00 86.12 294 ILE A O 1
ATOM 2175 N N . LYS A 1 295 ? -7.287 4.716 -11.997 1.00 94.69 295 LYS A N 1
ATOM 2176 C CA . LYS A 1 295 ? -8.038 3.456 -12.070 1.00 94.69 295 LYS A CA 1
ATOM 2177 C C . LYS A 1 295 ? -8.296 3.042 -13.519 1.00 94.69 295 LYS A C 1
ATOM 2179 O O . LYS A 1 295 ? -7.976 1.917 -13.907 1.00 94.69 295 LYS A O 1
ATOM 2184 N N . ASP A 1 296 ? -8.819 3.956 -14.330 1.00 95.75 296 ASP A N 1
ATOM 2185 C CA . ASP A 1 296 ? -9.113 3.702 -15.739 1.00 95.75 296 ASP A CA 1
ATOM 2186 C C . ASP A 1 296 ? -7.835 3.396 -16.526 1.00 95.75 296 ASP A C 1
ATOM 2188 O O . ASP A 1 296 ? -7.846 2.539 -17.413 1.00 95.75 296 ASP A O 1
ATOM 2192 N N . SER A 1 297 ? -6.709 4.022 -16.166 1.00 93.94 297 SER A N 1
ATOM 2193 C CA . SER A 1 297 ? -5.422 3.738 -16.798 1.00 93.94 297 SER A CA 1
ATOM 2194 C C . SER A 1 297 ? -4.922 2.325 -16.491 1.00 93.94 297 SER A C 1
ATOM 2196 O O . SER A 1 297 ? -4.368 1.645 -17.355 1.00 93.94 297 SER A O 1
ATOM 2198 N N . LEU A 1 298 ? -5.177 1.840 -15.274 1.00 93.75 298 LEU A N 1
ATOM 2199 C CA . LEU A 1 298 ? -4.839 0.486 -14.836 1.00 93.75 298 LEU A CA 1
ATOM 2200 C C . LEU A 1 298 ? -5.785 -0.590 -15.398 1.00 93.75 298 LEU A C 1
ATOM 2202 O O . LEU A 1 298 ? -5.346 -1.716 -15.629 1.00 93.75 298 LEU A O 1
ATOM 2206 N N . GLN A 1 299 ? -7.077 -0.297 -15.594 1.00 97.06 299 GLN A N 1
ATOM 2207 C CA . GLN A 1 299 ? -8.087 -1.279 -16.035 1.00 97.06 299 GLN A CA 1
ATOM 2208 C C . GLN A 1 299 ? -8.316 -1.280 -17.552 1.00 97.06 299 GLN A C 1
ATOM 2210 O O . GLN A 1 299 ? -8.376 -2.341 -18.192 1.00 97.06 299 GLN A O 1
ATOM 2215 N N . SER A 1 300 ? -8.453 -0.090 -18.129 1.00 95.56 300 SER A N 1
ATOM 2216 C CA . SER A 1 300 ? -8.976 0.118 -19.480 1.00 95.56 300 SER A CA 1
ATOM 2217 C C . SER A 1 300 ? -7.889 0.494 -20.488 1.00 95.56 300 SER A C 1
ATOM 2219 O O . SER A 1 300 ? -8.045 0.170 -21.664 1.00 95.56 300 SER A O 1
ATOM 2221 N N . GLY A 1 301 ? -6.765 1.071 -20.048 1.00 94.31 301 GLY A N 1
ATOM 2222 C CA . GLY A 1 301 ? -5.600 1.340 -20.898 1.00 94.31 301 GLY A CA 1
ATOM 2223 C C . GLY A 1 301 ? -5.175 2.805 -20.908 1.00 94.31 301 GLY A C 1
ATOM 2224 O O . GLY A 1 301 ? -4.881 3.381 -19.875 1.00 94.31 301 GLY A O 1
ATOM 2225 N N . GLU A 1 302 ? -5.080 3.427 -22.077 1.00 96.62 302 GLU A N 1
ATOM 2226 C CA . GLU A 1 302 ? -4.578 4.800 -22.184 1.00 96.62 302 GLU A CA 1
ATOM 2227 C C . GLU A 1 302 ? -5.543 5.835 -21.580 1.00 96.62 302 GLU A C 1
ATOM 2229 O O . GLU A 1 302 ? -6.742 5.804 -21.847 1.00 96.62 302 GLU A O 1
ATOM 2234 N N . GLN A 1 303 ? -5.006 6.769 -20.792 1.00 95.38 303 GLN A N 1
ATOM 2235 C CA . GLN A 1 303 ? -5.705 7.909 -20.198 1.00 95.38 303 GLN A CA 1
ATOM 2236 C C . GLN A 1 303 ? -4.898 9.192 -20.374 1.00 95.38 303 GLN A C 1
ATOM 2238 O O . GLN A 1 303 ? -3.673 9.180 -20.303 1.00 95.38 303 GLN A O 1
ATOM 2243 N N . THR A 1 304 ? -5.572 10.327 -20.553 1.00 94.38 304 THR A N 1
ATOM 2244 C CA . THR A 1 304 ? -4.905 11.633 -20.659 1.00 94.38 304 THR A CA 1
ATOM 2245 C C . THR A 1 304 ? -4.841 12.335 -19.300 1.00 94.38 304 THR A C 1
ATOM 2247 O O . THR A 1 304 ? -5.863 12.745 -18.733 1.00 94.38 304 THR A O 1
ATOM 2250 N N . ILE A 1 305 ? -3.622 12.518 -18.793 1.00 84.88 305 ILE A N 1
ATOM 2251 C CA . ILE A 1 305 ? -3.326 13.235 -17.551 1.00 84.88 305 ILE A CA 1
ATOM 2252 C C . ILE A 1 305 ? -2.879 14.657 -17.884 1.00 84.88 305 ILE A C 1
ATOM 2254 O O . ILE A 1 305 ? -1.973 14.872 -18.684 1.00 84.88 305 ILE A O 1
ATOM 2258 N N . GLU A 1 306 ? -3.514 15.643 -17.260 1.00 86.38 306 GLU A N 1
ATOM 2259 C CA . GLU A 1 306 ? -3.104 17.043 -17.357 1.00 86.38 306 GLU A CA 1
ATOM 2260 C C . GLU A 1 306 ? -1.957 17.297 -16.379 1.00 86.38 306 GLU A C 1
ATOM 2262 O O . GLU A 1 306 ? -2.110 17.137 -15.170 1.00 86.38 306 GLU A O 1
ATOM 2267 N N . ILE A 1 307 ? -0.794 17.673 -16.908 1.00 77.88 307 ILE A N 1
ATOM 2268 C CA . ILE A 1 307 ? 0.403 17.983 -16.116 1.00 77.88 307 ILE A CA 1
ATOM 2269 C C . ILE A 1 307 ? 0.457 19.491 -15.835 1.00 77.88 307 ILE A C 1
ATOM 2271 O O . ILE A 1 307 ? 0.777 19.929 -14.730 1.00 77.88 307 ILE A O 1
ATOM 2275 N N . THR A 1 308 ? 0.106 20.296 -16.841 1.00 83.19 308 THR A N 1
ATOM 2276 C CA . THR A 1 308 ? -0.082 21.752 -16.748 1.00 83.19 308 THR A CA 1
ATOM 2277 C C . THR A 1 308 ? -1.305 22.154 -17.569 1.00 83.19 308 THR A C 1
ATOM 2279 O O . THR A 1 308 ? -1.781 21.365 -18.382 1.00 83.19 308 THR A O 1
ATOM 2282 N N . GLU A 1 309 ? -1.742 23.410 -17.467 1.00 86.75 309 GLU A N 1
ATOM 2283 C CA . GLU A 1 309 ? -2.824 23.960 -18.307 1.00 86.75 309 GLU A CA 1
ATOM 2284 C C . GLU A 1 309 ? -2.565 23.832 -19.820 1.00 86.75 309 GLU A C 1
ATOM 2286 O O . GLU A 1 309 ? -3.492 23.868 -20.621 1.00 86.75 309 GLU A O 1
ATOM 2291 N N . THR A 1 310 ? -1.298 23.699 -20.227 1.00 90.50 310 THR A N 1
ATOM 2292 C CA . THR A 1 310 ? -0.886 23.670 -21.642 1.00 90.50 310 THR A CA 1
ATOM 2293 C C . THR A 1 310 ? -0.257 22.348 -22.066 1.00 90.50 310 THR A C 1
ATOM 2295 O O . THR A 1 310 ? 0.199 22.222 -23.202 1.00 90.50 310 THR A O 1
ATOM 2298 N N . TYR A 1 311 ? -0.174 21.374 -21.159 1.00 89.19 311 TYR A N 1
ATOM 2299 C CA . TYR A 1 311 ? 0.524 20.124 -21.418 1.00 89.19 311 TYR A CA 1
ATOM 2300 C C . TYR A 1 311 ? -0.188 18.959 -20.746 1.00 89.19 311 TYR A C 1
ATOM 2302 O O . TYR A 1 311 ? -0.332 18.920 -19.520 1.00 89.19 311 TYR A O 1
ATOM 2310 N N . SER A 1 312 ? -0.570 17.996 -21.575 1.00 91.88 312 SER A N 1
ATOM 2311 C CA . SER A 1 312 ? -1.176 16.740 -21.165 1.00 91.88 312 SER A CA 1
ATOM 2312 C C . SER A 1 312 ? -0.344 15.579 -21.694 1.00 91.88 312 SER A C 1
ATOM 2314 O O . SER A 1 312 ? 0.303 15.689 -22.736 1.00 91.88 312 SER A O 1
ATOM 2316 N N . LEU A 1 313 ? -0.379 14.466 -20.974 1.00 90.56 313 LEU A N 1
ATOM 2317 C CA . LEU A 1 313 ? 0.367 13.257 -21.276 1.00 90.56 313 LEU A CA 1
ATOM 2318 C C . LEU A 1 313 ? -0.593 12.072 -21.326 1.00 90.56 313 LEU A C 1
ATOM 2320 O O . LEU A 1 313 ? -1.415 11.897 -20.428 1.00 90.56 313 LEU A O 1
ATOM 2324 N N . ALA A 1 314 ? -0.486 11.264 -22.376 1.00 94.75 314 ALA A N 1
ATOM 2325 C CA . ALA A 1 314 ? -1.140 9.967 -22.423 1.00 94.75 314 ALA A CA 1
ATOM 2326 C C . ALA A 1 314 ? -0.366 8.980 -21.536 1.00 94.75 314 ALA A C 1
ATOM 2328 O O . ALA A 1 314 ? 0.852 8.866 -21.669 1.00 94.75 314 ALA A O 1
ATOM 2329 N N . VAL A 1 315 ? -1.071 8.290 -20.641 1.00 91.56 315 VAL A N 1
ATOM 2330 C CA . VAL A 1 315 ? -0.529 7.313 -19.694 1.00 91.56 315 VAL A CA 1
ATOM 2331 C C . VAL A 1 315 ? -1.333 6.020 -19.780 1.00 91.56 315 VAL A C 1
ATOM 2333 O O . VAL A 1 315 ? -2.559 6.040 -19.686 1.00 91.56 315 VAL A O 1
ATOM 2336 N N . ASN A 1 316 ? -0.657 4.888 -19.937 1.00 96.31 316 ASN A N 1
ATOM 2337 C CA . ASN A 1 316 ? -1.261 3.564 -20.036 1.00 96.31 316 ASN A CA 1
ATOM 2338 C C . ASN A 1 316 ? -0.598 2.603 -19.038 1.00 96.31 316 ASN A C 1
ATOM 2340 O O . ASN A 1 316 ? 0.276 1.805 -19.380 1.00 96.31 316 ASN A O 1
ATOM 2344 N N . LEU A 1 317 ? -1.026 2.696 -17.776 1.00 91.56 317 LEU A N 1
ATOM 2345 C CA . LEU A 1 317 ? -0.517 1.849 -16.696 1.00 91.56 317 LEU A CA 1
ATOM 2346 C C . LEU A 1 317 ? -0.820 0.368 -16.955 1.00 91.56 317 LEU A C 1
ATOM 2348 O O . LEU A 1 317 ? -0.003 -0.489 -16.633 1.00 91.56 317 LEU A O 1
ATOM 2352 N N . LYS A 1 318 ? -1.959 0.046 -17.578 1.00 96.94 318 LYS A N 1
ATOM 2353 C CA . LYS A 1 318 ? -2.308 -1.334 -17.931 1.00 96.94 318 LYS A CA 1
ATOM 2354 C C . LYS A 1 318 ? -1.235 -1.996 -18.791 1.00 96.94 318 LYS A C 1
ATOM 2356 O O . LYS A 1 318 ? -0.819 -3.102 -18.464 1.00 96.94 318 LYS A O 1
ATOM 2361 N N . THR A 1 319 ? -0.794 -1.344 -19.868 1.00 95.56 319 THR A N 1
ATOM 2362 C CA . THR A 1 319 ? 0.236 -1.905 -20.756 1.00 95.56 319 THR A CA 1
ATOM 2363 C C . THR A 1 319 ? 1.532 -2.162 -19.997 1.00 95.56 319 THR A C 1
ATOM 2365 O O . THR A 1 319 ? 2.071 -3.260 -20.108 1.00 95.56 319 THR A O 1
ATOM 2368 N N . TYR A 1 320 ? 1.965 -1.210 -19.164 1.00 91.88 320 TYR A N 1
ATOM 2369 C CA . TYR A 1 320 ? 3.172 -1.346 -18.346 1.00 91.88 320 TYR A CA 1
ATOM 2370 C C . TYR A 1 320 ? 3.160 -2.613 -17.474 1.00 91.88 320 TYR A C 1
ATOM 2372 O O . TYR A 1 320 ? 4.150 -3.341 -17.429 1.00 91.88 320 TYR A O 1
ATOM 2380 N N . PHE A 1 321 ? 2.033 -2.910 -16.818 1.00 94.69 321 PHE A N 1
ATOM 2381 C CA . PHE A 1 321 ? 1.922 -4.094 -15.962 1.00 94.69 321 PHE A CA 1
ATOM 2382 C C . PHE A 1 321 ? 1.634 -5.394 -16.721 1.00 94.69 321 PHE A C 1
ATOM 2384 O O . PHE A 1 321 ? 2.118 -6.451 -16.329 1.00 94.69 321 PHE A O 1
ATOM 2391 N N . MET A 1 322 ? 0.852 -5.341 -17.800 1.00 97.19 322 MET A N 1
ATOM 2392 C CA . MET A 1 322 ? 0.437 -6.541 -18.538 1.00 97.19 322 MET A CA 1
ATOM 2393 C C . MET A 1 322 ? 1.441 -6.993 -19.603 1.00 97.19 322 MET A C 1
ATOM 2395 O O . MET A 1 322 ? 1.311 -8.096 -20.131 1.00 97.19 322 MET A O 1
ATOM 2399 N N . SER A 1 323 ? 2.415 -6.151 -19.948 1.00 95.88 323 SER A N 1
ATOM 2400 C CA . SER A 1 323 ? 3.486 -6.464 -20.901 1.00 95.88 323 SER A CA 1
ATOM 2401 C C . SER A 1 323 ? 4.849 -6.281 -20.234 1.00 95.88 323 SER A C 1
ATOM 2403 O O . SER A 1 323 ? 5.613 -5.427 -20.667 1.00 95.88 323 SER A O 1
ATOM 2405 N N . PRO A 1 324 ? 5.157 -7.009 -19.147 1.00 95.62 324 PRO A N 1
ATOM 2406 C CA . PRO A 1 324 ? 6.404 -6.807 -18.423 1.00 95.62 324 PRO A CA 1
ATOM 2407 C C . PRO A 1 324 ? 7.614 -7.083 -19.319 1.00 95.62 324 PRO A C 1
ATOM 2409 O O . PRO A 1 324 ? 7.596 -7.977 -20.169 1.00 95.62 324 PRO A O 1
ATOM 2412 N N . ILE A 1 325 ? 8.665 -6.294 -19.126 1.00 93.25 325 ILE A N 1
ATOM 2413 C CA . ILE A 1 325 ? 9.899 -6.388 -19.902 1.00 93.25 325 ILE A CA 1
ATOM 2414 C C . ILE A 1 325 ? 10.636 -7.650 -19.441 1.00 93.25 325 ILE A C 1
ATOM 2416 O O . ILE A 1 325 ? 10.767 -7.876 -18.246 1.00 93.25 325 ILE A O 1
ATOM 2420 N N . ALA A 1 326 ? 11.116 -8.486 -20.362 1.00 95.56 326 ALA A N 1
ATOM 2421 C CA . ALA A 1 326 ? 11.823 -9.714 -19.981 1.00 95.56 326 ALA A CA 1
ATOM 2422 C C . ALA A 1 326 ? 13.172 -9.434 -19.291 1.00 95.56 326 ALA A C 1
ATOM 2424 O O . ALA A 1 326 ? 13.543 -10.144 -18.360 1.00 95.56 326 ALA A O 1
ATOM 2425 N N . ASP A 1 327 ? 13.883 -8.396 -19.735 1.00 92.88 327 ASP A N 1
ATOM 2426 C CA . ASP A 1 327 ? 15.111 -7.893 -19.118 1.00 92.88 327 ASP A CA 1
ATOM 2427 C C . ASP A 1 327 ? 15.115 -6.357 -19.169 1.00 92.88 327 ASP A C 1
ATOM 2429 O O . ASP A 1 327 ? 15.118 -5.750 -20.244 1.00 92.88 327 ASP A O 1
ATOM 2433 N N . LEU A 1 328 ? 15.087 -5.714 -17.999 1.00 88.06 328 LEU A N 1
ATOM 2434 C CA . LEU A 1 328 ? 15.122 -4.257 -17.873 1.00 88.06 328 LEU A CA 1
ATOM 2435 C C . LEU A 1 328 ? 16.405 -3.655 -18.464 1.00 88.06 328 LEU A C 1
ATOM 2437 O O . LEU A 1 328 ? 16.368 -2.510 -18.913 1.00 88.06 328 LEU A O 1
ATOM 2441 N N . LYS A 1 329 ? 17.517 -4.399 -18.508 1.00 83.00 329 LYS A N 1
ATOM 2442 C CA . LYS A 1 329 ? 18.787 -3.938 -19.093 1.00 83.00 329 LYS A CA 1
ATOM 2443 C C . LYS A 1 329 ? 18.713 -3.815 -20.599 1.00 83.00 329 LYS A C 1
ATOM 2445 O O . LYS A 1 329 ? 19.084 -2.773 -21.136 1.00 83.00 329 LYS A O 1
ATOM 2450 N N . ASP A 1 330 ? 18.146 -4.822 -21.256 1.00 81.38 330 ASP A N 1
ATOM 2451 C CA . ASP A 1 330 ? 17.923 -4.804 -22.703 1.00 81.38 330 ASP A CA 1
ATOM 2452 C C . ASP A 1 330 ? 17.031 -3.633 -23.124 1.00 81.38 330 ASP A C 1
ATOM 2454 O O . ASP A 1 330 ? 17.073 -3.190 -24.270 1.00 81.38 330 ASP A O 1
ATOM 2458 N N . TYR A 1 331 ? 16.213 -3.124 -22.206 1.00 76.69 331 TYR A N 1
ATOM 2459 C CA . TYR A 1 331 ? 15.274 -2.056 -22.493 1.00 76.69 331 TYR A CA 1
ATOM 2460 C C . TYR A 1 331 ? 15.807 -0.663 -22.121 1.00 76.69 331 TYR A C 1
ATOM 2462 O O . TYR A 1 331 ? 15.751 0.253 -22.939 1.00 76.69 331 TYR A O 1
ATOM 2470 N N . TYR A 1 332 ? 16.340 -0.482 -20.910 1.00 74.06 332 TYR A N 1
ATOM 2471 C CA . TYR A 1 332 ? 16.741 0.835 -20.402 1.00 74.06 332 TYR A CA 1
ATOM 2472 C C . TYR A 1 332 ? 18.240 1.133 -20.536 1.00 74.06 332 TYR A C 1
ATOM 2474 O O . TYR A 1 332 ? 18.605 2.307 -20.529 1.00 74.06 332 TYR A O 1
ATOM 2482 N N . PHE A 1 333 ? 19.092 0.112 -20.696 1.00 70.62 333 PHE A N 1
ATOM 2483 C CA . PHE A 1 333 ? 20.545 0.209 -20.483 1.00 70.62 333 PHE A CA 1
ATOM 2484 C C . PHE A 1 333 ? 21.374 -0.388 -21.641 1.00 70.62 333 PHE A C 1
ATOM 2486 O O . PHE A 1 333 ? 22.430 -0.978 -21.432 1.00 70.62 333 PHE A O 1
ATOM 2493 N N . GLN A 1 334 ? 20.910 -0.226 -22.887 1.00 64.44 334 GLN A N 1
ATOM 2494 C CA . GLN A 1 334 ? 21.502 -0.866 -24.077 1.00 64.44 334 GLN A CA 1
ATOM 2495 C C . GLN A 1 334 ? 22.962 -0.470 -24.406 1.00 64.44 334 GLN A C 1
ATOM 2497 O O . GLN A 1 334 ? 23.565 -1.133 -25.247 1.00 64.44 334 GLN A O 1
ATOM 2502 N N . ASP A 1 335 ? 23.540 0.565 -23.779 1.00 60.31 335 ASP A N 1
ATOM 2503 C CA . ASP A 1 335 ? 24.870 1.105 -24.139 1.00 60.31 335 ASP A CA 1
ATOM 2504 C C . ASP A 1 335 ? 25.956 0.944 -23.049 1.00 60.31 335 ASP A C 1
ATOM 2506 O O . ASP A 1 335 ? 27.082 1.412 -23.190 1.00 60.31 335 ASP A O 1
ATOM 2510 N N . GLU A 1 336 ? 25.674 0.232 -21.952 1.00 52.97 336 GLU A N 1
ATOM 2511 C CA . GLU A 1 336 ? 26.576 0.181 -20.783 1.00 52.97 336 GLU A CA 1
ATOM 2512 C C . GLU A 1 336 ? 27.831 -0.706 -20.928 1.00 52.97 336 GLU A C 1
ATOM 2514 O O . GLU A 1 336 ? 28.571 -0.919 -19.965 1.00 52.97 336 GLU A O 1
ATOM 2519 N N . ASN A 1 337 ? 28.139 -1.198 -22.132 1.00 54.78 337 ASN A N 1
ATOM 2520 C CA . ASN A 1 337 ? 29.450 -1.814 -22.373 1.00 54.78 337 ASN A CA 1
ATOM 2521 C C . ASN A 1 337 ? 30.588 -0.781 -22.417 1.00 54.78 337 ASN A C 1
ATOM 2523 O O . ASN A 1 337 ? 31.756 -1.179 -22.365 1.00 54.78 337 ASN A O 1
ATOM 2527 N N . ASP A 1 338 ? 30.274 0.513 -22.507 1.00 52.53 338 ASP A N 1
ATOM 2528 C CA . ASP A 1 338 ? 31.258 1.582 -22.423 1.00 52.53 338 ASP A CA 1
ATOM 2529 C C . ASP A 1 338 ? 31.056 2.374 -21.128 1.00 52.53 338 ASP A C 1
ATOM 2531 O O . ASP A 1 338 ? 29.977 2.872 -20.824 1.00 52.53 338 ASP A O 1
ATOM 2535 N N . ASN A 1 339 ? 32.120 2.507 -20.340 1.00 56.03 339 ASN A N 1
ATOM 2536 C CA . ASN A 1 339 ? 32.140 3.215 -19.055 1.00 56.03 339 ASN A CA 1
ATOM 2537 C C . ASN A 1 339 ? 32.043 4.751 -19.250 1.00 56.03 339 ASN A C 1
ATOM 2539 O O . ASN A 1 339 ? 32.507 5.530 -18.413 1.00 56.03 339 ASN A O 1
ATOM 2543 N N . SER A 1 340 ? 31.537 5.186 -20.406 1.00 53.50 340 SER A N 1
ATOM 2544 C CA . SER A 1 340 ? 31.324 6.567 -20.796 1.00 53.50 340 SER A CA 1
ATOM 2545 C C . SER A 1 340 ? 30.023 7.073 -20.197 1.00 53.50 340 SER A C 1
ATOM 2547 O O . SER A 1 340 ? 28.989 6.414 -20.240 1.00 53.50 340 SER A O 1
ATOM 2549 N N . THR A 1 341 ? 30.074 8.281 -19.649 1.00 55.94 341 THR A N 1
ATOM 2550 C CA . THR A 1 341 ? 28.884 9.053 -19.300 1.00 55.94 341 THR A CA 1
ATOM 2551 C C . THR A 1 341 ? 27.918 9.053 -20.481 1.00 55.94 341 THR A C 1
ATOM 2553 O O . THR A 1 341 ? 28.309 9.489 -21.560 1.00 55.94 341 THR A O 1
ATOM 2556 N N . ILE A 1 342 ? 26.686 8.572 -20.283 1.00 54.41 342 ILE A N 1
ATOM 2557 C CA . ILE A 1 342 ? 25.608 8.726 -21.265 1.00 54.41 342 ILE A CA 1
ATOM 2558 C C . ILE A 1 342 ? 25.412 10.233 -21.458 1.00 54.41 342 ILE A C 1
ATOM 2560 O O . ILE A 1 342 ? 24.829 10.907 -20.604 1.00 54.41 342 ILE A O 1
ATOM 2564 N N . ASP A 1 343 ? 25.959 10.778 -22.542 1.00 60.56 343 ASP A N 1
ATOM 2565 C CA . ASP A 1 343 ? 25.720 12.163 -22.913 1.00 60.56 343 ASP A CA 1
ATOM 2566 C C . ASP A 1 343 ? 24.253 12.286 -23.332 1.00 60.56 343 ASP A C 1
ATOM 2568 O O . ASP A 1 343 ? 23.717 11.461 -24.077 1.00 60.56 343 ASP A O 1
ATOM 2572 N N . ALA A 1 344 ? 23.576 13.316 -22.819 1.00 55.31 344 ALA A N 1
ATOM 2573 C CA . ALA A 1 344 ? 22.185 13.607 -23.143 1.00 55.31 344 ALA A CA 1
ATOM 2574 C C . ALA A 1 344 ? 22.058 13.906 -24.650 1.00 55.31 344 ALA A C 1
ATOM 2576 O O . ALA A 1 344 ? 22.231 15.043 -25.085 1.00 55.31 344 ALA A O 1
ATOM 2577 N N . GLY A 1 345 ? 21.808 12.868 -25.449 1.00 60.75 345 GLY A N 1
ATOM 2578 C CA . GLY A 1 345 ? 21.754 12.942 -26.908 1.00 60.75 345 GLY A CA 1
ATOM 2579 C C . GLY A 1 345 ? 22.031 11.613 -27.616 1.00 60.75 345 GLY A C 1
ATOM 2580 O O . GLY A 1 345 ? 21.472 11.394 -28.690 1.00 60.75 345 GLY A O 1
ATOM 2581 N N . ASP A 1 346 ? 22.796 10.706 -27.002 1.00 66.94 346 ASP A N 1
ATOM 2582 C CA . ASP A 1 346 ? 23.162 9.414 -27.602 1.00 66.94 346 ASP A CA 1
ATOM 2583 C C . ASP A 1 346 ? 22.228 8.288 -27.137 1.00 66.94 346 ASP A C 1
ATOM 2585 O O . ASP A 1 346 ? 22.624 7.327 -26.485 1.00 66.94 346 ASP A O 1
ATOM 2589 N N . PHE A 1 347 ? 20.940 8.403 -27.473 1.00 72.69 347 PHE A N 1
ATOM 2590 C CA . PHE A 1 347 ? 20.033 7.263 -27.330 1.00 72.69 347 PHE A CA 1
ATOM 2591 C C . PHE A 1 347 ? 20.263 6.267 -28.478 1.00 72.69 347 PHE A C 1
ATOM 2593 O O . PHE A 1 347 ? 20.311 6.685 -29.643 1.00 72.69 347 PHE A O 1
ATOM 2600 N N . PRO A 1 348 ? 20.334 4.954 -28.194 1.00 72.94 348 PRO A N 1
ATOM 2601 C CA . PRO A 1 348 ? 20.432 3.922 -29.217 1.00 72.94 348 PRO A CA 1
ATOM 2602 C C . PRO A 1 348 ? 19.351 4.072 -30.292 1.00 72.94 348 PRO A C 1
ATOM 2604 O O . PRO A 1 348 ? 18.201 4.437 -30.024 1.00 72.94 348 PRO A O 1
ATOM 2607 N N . THR A 1 349 ? 19.700 3.759 -31.543 1.00 75.62 349 THR A N 1
ATOM 2608 C CA . THR A 1 349 ? 18.708 3.754 -32.627 1.00 75.62 349 THR A CA 1
ATOM 2609 C C . THR A 1 349 ? 17.624 2.723 -32.315 1.00 75.62 349 THR A C 1
ATOM 2611 O O . THR A 1 349 ? 17.913 1.535 -32.224 1.00 75.62 349 THR A O 1
ATOM 2614 N N . GLY A 1 350 ? 16.372 3.177 -32.199 1.00 76.56 350 GLY A N 1
ATOM 2615 C CA . GLY A 1 350 ? 15.241 2.316 -31.843 1.00 76.56 350 GLY A CA 1
ATOM 2616 C C . GLY A 1 350 ? 14.917 2.268 -30.349 1.00 76.56 350 GLY A C 1
ATOM 2617 O O . GLY A 1 350 ? 14.096 1.443 -29.962 1.00 76.56 350 GLY A O 1
ATOM 2618 N N . TYR A 1 351 ? 15.513 3.146 -29.531 1.00 83.50 351 TYR A N 1
ATOM 2619 C CA . TYR A 1 351 ? 15.133 3.309 -28.129 1.00 83.50 351 TYR A CA 1
ATOM 2620 C C . TYR A 1 351 ? 13.629 3.585 -27.991 1.00 83.50 351 TYR A C 1
ATOM 2622 O O . TYR A 1 351 ? 13.082 4.483 -28.642 1.00 83.50 351 TYR A O 1
ATOM 2630 N N . ASP A 1 352 ? 12.958 2.814 -27.139 1.00 87.69 352 ASP A N 1
ATOM 2631 C CA . ASP A 1 352 ? 11.532 2.972 -26.888 1.00 87.69 352 ASP A CA 1
ATOM 2632 C C . ASP A 1 352 ? 11.292 3.989 -25.759 1.00 87.69 352 ASP A C 1
ATOM 2634 O O . ASP A 1 352 ? 11.251 3.681 -24.564 1.00 87.69 352 ASP A O 1
ATOM 2638 N N . PHE A 1 353 ? 11.098 5.239 -26.181 1.00 88.31 353 PHE A N 1
ATOM 2639 C CA . PHE A 1 353 ? 10.766 6.374 -25.319 1.00 88.31 353 PHE A CA 1
ATOM 2640 C C . PHE A 1 353 ? 9.375 6.274 -24.673 1.00 88.31 353 PHE A C 1
ATOM 2642 O O . PHE A 1 353 ? 9.068 7.068 -23.781 1.00 88.31 353 PHE A O 1
ATOM 2649 N N . THR A 1 354 ? 8.538 5.309 -25.075 1.00 90.12 354 THR A N 1
ATOM 2650 C CA . THR A 1 354 ? 7.214 5.115 -24.475 1.00 90.12 354 THR A CA 1
ATOM 2651 C C . THR A 1 354 ? 7.277 4.434 -23.113 1.00 90.12 354 THR A C 1
ATOM 2653 O O . THR A 1 354 ? 6.244 4.318 -22.459 1.00 90.12 354 THR A O 1
ATOM 2656 N N . VAL A 1 355 ? 8.463 4.019 -22.648 1.00 87.31 355 VAL A N 1
ATOM 2657 C CA . VAL A 1 355 ? 8.655 3.372 -21.338 1.00 87.31 355 VAL A CA 1
ATOM 2658 C C . VAL A 1 355 ? 7.765 2.126 -21.235 1.00 87.31 355 VAL A C 1
ATOM 2660 O O . VAL A 1 355 ? 6.910 1.994 -20.362 1.00 87.31 355 VAL A O 1
ATOM 2663 N N . ASN A 1 356 ? 7.925 1.232 -22.206 1.00 89.50 356 ASN A N 1
ATOM 2664 C CA . ASN A 1 356 ? 7.202 -0.019 -22.359 1.00 89.50 356 ASN A CA 1
ATOM 2665 C C . ASN A 1 356 ? 5.690 0.215 -22.461 1.00 89.50 356 ASN A C 1
ATOM 2667 O O . ASN A 1 356 ? 4.874 -0.373 -21.750 1.00 89.50 356 ASN A O 1
ATOM 2671 N N . GLY A 1 357 ? 5.324 1.174 -23.314 1.00 90.50 357 GLY A N 1
ATOM 2672 C CA . GLY A 1 357 ? 3.947 1.588 -23.534 1.00 90.50 357 GLY A CA 1
ATOM 2673 C C . GLY A 1 357 ? 3.295 2.331 -22.367 1.00 90.50 357 GLY A C 1
ATOM 2674 O O . GLY A 1 357 ? 2.114 2.648 -22.485 1.00 90.50 357 GLY A O 1
ATOM 2675 N N . LEU A 1 358 ? 4.012 2.640 -21.277 1.00 89.88 358 LEU A N 1
ATOM 2676 C CA . LEU A 1 358 ? 3.497 3.459 -20.174 1.00 89.88 358 LEU A CA 1
ATOM 2677 C C . LEU A 1 358 ? 3.106 4.862 -20.649 1.00 89.88 358 LEU A C 1
ATOM 2679 O O . LEU A 1 358 ? 2.087 5.396 -20.223 1.00 89.88 358 LEU A O 1
ATOM 2683 N N . LEU A 1 359 ? 3.914 5.454 -21.524 1.00 93.25 359 LEU A N 1
ATOM 2684 C CA . LEU A 1 359 ? 3.798 6.812 -22.045 1.00 93.25 359 LEU A CA 1
ATOM 2685 C C . LEU A 1 359 ? 3.678 6.766 -23.578 1.00 93.25 359 LEU A C 1
ATOM 2687 O O . LEU A 1 359 ? 4.600 7.177 -24.284 1.00 93.25 359 LEU A O 1
ATOM 2691 N N . PRO A 1 360 ? 2.553 6.273 -24.133 1.00 95.19 360 PRO A N 1
ATOM 2692 C CA . PRO A 1 360 ? 2.425 5.967 -25.562 1.00 95.19 360 PRO A CA 1
ATOM 2693 C C . PRO A 1 360 ? 2.620 7.178 -26.489 1.00 95.19 360 PRO A C 1
ATOM 2695 O O . PRO A 1 360 ? 2.939 7.010 -27.662 1.00 95.19 360 PRO A O 1
ATOM 2698 N N . GLY A 1 361 ? 2.463 8.403 -25.976 1.00 92.94 361 GLY A N 1
ATOM 2699 C CA . GLY A 1 361 ? 2.713 9.636 -26.730 1.00 92.94 361 GLY A CA 1
ATOM 2700 C C . GLY A 1 361 ? 4.191 10.025 -26.863 1.00 92.94 361 GLY A C 1
ATOM 2701 O O . GLY A 1 361 ? 4.519 10.901 -27.665 1.00 92.94 361 GLY A O 1
ATOM 2702 N N . LEU A 1 362 ? 5.096 9.406 -26.101 1.00 93.44 362 LEU A N 1
ATOM 2703 C CA . LEU A 1 362 ? 6.529 9.698 -26.143 1.00 93.44 362 LEU A CA 1
ATOM 2704 C C . LEU A 1 362 ? 7.213 8.808 -27.180 1.00 93.44 362 LEU A C 1
ATOM 2706 O O . LEU A 1 362 ? 8.006 7.948 -26.847 1.00 93.44 362 LEU A O 1
ATOM 2710 N N . THR A 1 363 ? 6.901 8.993 -28.461 1.00 94.06 363 THR A N 1
ATOM 2711 C CA . THR A 1 363 ? 7.426 8.138 -29.546 1.00 94.06 363 THR A CA 1
ATOM 2712 C C . THR A 1 363 ? 8.728 8.660 -30.165 1.00 94.06 363 THR A C 1
ATOM 2714 O O . THR A 1 363 ? 9.129 8.223 -31.242 1.00 94.06 363 THR A O 1
ATOM 2717 N N . SER A 1 364 ? 9.351 9.676 -29.564 1.00 91.69 364 SER A N 1
ATOM 2718 C CA . SER A 1 364 ? 10.568 10.306 -30.081 1.00 91.69 364 SER A CA 1
ATOM 2719 C C . SER A 1 364 ? 11.350 10.999 -28.972 1.00 91.69 364 SER A C 1
ATOM 2721 O O . SER A 1 364 ? 10.766 11.437 -27.979 1.00 91.69 364 SER A O 1
ATOM 2723 N N . PHE A 1 365 ? 12.651 11.190 -29.196 1.00 89.56 365 PHE A N 1
ATOM 2724 C CA . PHE A 1 365 ? 13.511 11.946 -28.289 1.00 89.56 365 PHE A CA 1
ATOM 2725 C C . PHE A 1 365 ? 12.989 13.369 -28.042 1.00 89.56 365 PHE A C 1
ATOM 2727 O O . PHE A 1 365 ? 12.893 13.796 -26.901 1.00 89.56 365 PHE A O 1
ATOM 2734 N N . THR A 1 366 ? 12.525 14.076 -29.079 1.00 92.38 366 THR A N 1
ATOM 2735 C CA . THR A 1 366 ? 11.943 15.423 -28.927 1.00 92.38 366 THR A CA 1
ATOM 2736 C C . THR A 1 366 ? 10.703 15.432 -28.026 1.00 92.38 366 THR A C 1
ATOM 2738 O O . THR A 1 366 ? 10.508 16.366 -27.243 1.00 92.38 366 THR A O 1
ATOM 2741 N N . ALA A 1 367 ? 9.853 14.402 -28.112 1.00 91.38 367 ALA A N 1
ATOM 2742 C CA . ALA A 1 367 ? 8.702 14.268 -27.221 1.00 91.38 367 ALA A CA 1
ATOM 2743 C C . ALA A 1 367 ? 9.152 14.022 -25.771 1.00 91.38 367 ALA A C 1
ATOM 2745 O O . ALA A 1 367 ? 8.626 14.658 -24.857 1.00 91.38 367 ALA A O 1
ATOM 2746 N N . TRP A 1 368 ? 10.158 13.165 -25.576 1.00 89.00 368 TRP A N 1
ATOM 2747 C CA . TRP A 1 368 ? 10.772 12.901 -24.274 1.00 89.00 368 TRP A CA 1
ATOM 2748 C C . TRP A 1 368 ? 11.424 14.151 -23.661 1.00 89.00 368 TRP A C 1
ATOM 2750 O O . TRP A 1 368 ? 11.125 14.504 -22.524 1.00 89.00 368 TRP A O 1
ATOM 2760 N N . GLU A 1 369 ? 12.244 14.890 -24.412 1.00 89.38 369 GLU A N 1
ATOM 2761 C CA . GLU A 1 369 ? 12.851 16.149 -23.955 1.00 89.38 369 GLU A CA 1
ATOM 2762 C C . GLU A 1 369 ? 11.795 17.182 -23.566 1.00 89.38 369 GLU A C 1
ATOM 2764 O O . GLU A 1 369 ? 11.919 17.854 -22.539 1.00 89.38 369 GLU A O 1
ATOM 2769 N N . THR A 1 370 ? 10.728 17.292 -24.363 1.00 91.44 370 THR A N 1
ATOM 2770 C CA . THR A 1 370 ? 9.603 18.179 -24.049 1.00 91.44 370 THR A CA 1
ATOM 2771 C C . THR A 1 370 ? 8.959 17.768 -22.730 1.00 91.44 370 THR A C 1
ATOM 2773 O O . THR A 1 370 ? 8.729 18.622 -21.875 1.00 91.44 370 THR A O 1
ATOM 2776 N N . PHE A 1 371 ? 8.703 16.473 -22.541 1.00 86.75 371 PHE A N 1
ATOM 2777 C CA . PHE A 1 371 ? 8.166 15.934 -21.296 1.00 86.75 371 PHE A CA 1
ATOM 2778 C C . PHE A 1 371 ? 9.064 16.269 -20.096 1.00 86.75 371 PHE A C 1
ATOM 2780 O O . PHE A 1 371 ? 8.597 16.904 -19.149 1.00 86.75 371 PHE A O 1
ATOM 2787 N N . ILE A 1 372 ? 10.358 15.939 -20.155 1.00 84.94 372 ILE A N 1
ATOM 2788 C CA . ILE A 1 372 ? 11.319 16.210 -19.075 1.00 84.94 372 ILE A CA 1
ATOM 2789 C C . ILE A 1 372 ? 11.429 17.710 -18.784 1.00 84.94 372 ILE A C 1
ATOM 2791 O O . ILE A 1 372 ? 11.411 18.114 -17.623 1.00 84.94 372 ILE A O 1
ATOM 2795 N N . SER A 1 373 ? 11.470 18.559 -19.814 1.00 86.81 373 SER A N 1
ATOM 2796 C CA . SER A 1 373 ? 11.479 20.016 -19.651 1.00 86.81 373 SER A CA 1
ATOM 2797 C C . SER A 1 373 ? 10.240 20.516 -18.899 1.00 86.81 373 SER A C 1
ATOM 2799 O O . SER A 1 373 ? 10.355 21.354 -18.001 1.00 86.81 373 SER A O 1
ATOM 2801 N N . LYS A 1 374 ? 9.057 19.972 -19.213 1.00 85.44 374 LYS A N 1
ATOM 2802 C CA . LYS A 1 374 ? 7.808 20.320 -18.522 1.00 85.44 374 LYS A CA 1
ATOM 2803 C C . LYS A 1 374 ? 7.811 19.845 -17.074 1.00 85.44 374 LYS A C 1
ATOM 2805 O O . LYS A 1 374 ? 7.445 20.631 -16.205 1.00 85.44 374 LYS A O 1
ATOM 2810 N N . ILE A 1 375 ? 8.268 18.624 -16.801 1.00 74.44 375 ILE A N 1
ATOM 2811 C CA . ILE A 1 375 ? 8.398 18.110 -15.431 1.00 74.44 375 ILE A CA 1
ATOM 2812 C C . ILE A 1 375 ? 9.378 18.960 -14.618 1.00 74.44 375 ILE A C 1
ATOM 2814 O O . ILE A 1 375 ? 9.039 19.382 -13.518 1.00 74.44 375 ILE A O 1
ATOM 2818 N N . ASN A 1 376 ? 10.538 19.299 -15.180 1.00 75.31 376 ASN A N 1
ATOM 2819 C CA . ASN A 1 376 ? 11.522 20.148 -14.511 1.00 75.31 376 ASN A CA 1
ATOM 2820 C C . ASN A 1 376 ? 10.984 21.551 -14.213 1.00 75.31 376 ASN A C 1
ATOM 2822 O O . ASN A 1 376 ? 11.387 22.141 -13.226 1.00 75.31 376 ASN A O 1
ATOM 2826 N N . SER A 1 377 ? 10.055 22.081 -15.016 1.00 79.25 377 SER A N 1
ATOM 2827 C CA . SER A 1 377 ? 9.432 23.387 -14.743 1.00 79.25 377 SER A CA 1
ATOM 2828 C C . SER A 1 377 ? 8.440 23.390 -13.570 1.00 79.25 377 SER A C 1
ATOM 2830 O O . SER A 1 377 ? 7.986 24.458 -13.162 1.00 79.25 377 SER A O 1
ATOM 2832 N N . LEU A 1 378 ? 8.072 22.213 -13.050 1.00 66.56 378 LEU A N 1
ATOM 2833 C CA . LEU A 1 378 ? 7.197 22.078 -11.882 1.00 66.56 378 LEU A CA 1
ATOM 2834 C C . LEU A 1 378 ? 7.953 22.136 -10.546 1.00 66.56 378 LEU A C 1
ATOM 2836 O O . LEU A 1 378 ? 7.300 22.287 -9.509 1.00 66.56 378 LEU A O 1
ATOM 2840 N N . PHE A 1 379 ? 9.280 21.993 -10.572 1.00 63.91 379 PHE A N 1
ATOM 2841 C CA . PHE A 1 379 ? 10.174 21.991 -9.411 1.00 63.91 379 PHE A CA 1
ATOM 2842 C C . PHE A 1 379 ? 11.092 23.213 -9.447 1.00 63.91 379 PHE A C 1
ATOM 2844 O O . PHE A 1 379 ? 11.423 23.706 -8.345 1.00 63.91 379 PHE A O 1
#

Sequence (379 aa):
MKLRNFGVLMAAILIVFSLISGCSNLLQQAGDKSSLEVANDKLAAGDLDGAYADYQAILAADPTNAEANLGVAVLEVMSLAVDDETRSLASAMGLTLPDSLNDLYNEFASPETSSALALTLKAANLKAAGTSFISISTLEGVTVSQIQAYLRNSVIPRINQALARLAIVESNSDFQYMLPADLTGAETDLEIDLTEIYLLDAIGNALKGICYHLIAYNLDYSTSNPFLETGFGTLETDGAADMENARLALVAAAEKSIAALNFNAAETDDQSNDVLPQMDSADLTQILAIVGKIKDSLQSGEQTIEITETYSLAVNLKTYFMSPIADLKDYYFQDENDNSTIDAGDFPTGYDFTVNGLLPGLTSFTAWETFISKINSLF

Secondary structure (DSSP, 8-state):
--THHHHHHHHHHHHHHHTTS---S-----S---HHHHHHHHHHTT-HHHHHHHHHHHHHH-TT-HHHHHHHHHHHHHHHHH-HHHHHHHHHTTPPPPSSHHHHHHHHT-TTT--HHHHHHHHTTHHHHHHHHHHGGGSTT--HHHHHHHIIIIIHHHHHHHHHHHHHHHT-TT-EEEE-HHHHTSSS-EEEEHHHHHHHHHHHHHHHHHHHHHHSB-----SS-GGGSSSTTBBPTTHHHHHHHHHHHHHHHHHHHHHHHHHHHH--S-TTSBSSPPPPHHHHHHHHHHHHHHHHHHHTS-EEEEEETTEEEEE-HHHHHHS--SBHHHHH-TTTTS-S---TT-PPTT--TTTTTTSTT--SHHHHHHHHHHHHTT-

Radius of gyration: 22.8 Å; chains: 1; bounding box: 56×41×71 Å